Protein AF-0000000085130348 (afdb_homodimer)

Secondary structure (DSSP, 8-state):
-PPEEEEEBSSS-SGGG-EEEEE------TTEEEEEEEEEE--HHHHHHHHTSS---SSB---S-EEEEEEEE-TT--S--TT-EEEE-S-SS--SBSEEEEEGGG-EEPPTTS-HHHHHHHHHHHHHHHHIIIIIS---TT-EEEEETTTSHHHHHHHHHHHHHT-EEEEEESSGGGHHHHHHTT-SEEEE--TTTHHHHHHHHTTT--EEEEEESS-TTTHHHHHHTEEEEEEEEE---TT-PPPPB-HHHHHHTTS-EEE---TGGGS-SHHHHHHHHHHHHHHHHTTSS---EEEEEEGGGHHHHHHHHHTT--SSEEEEE-/-PPEEEEEBSSS-SGGG-EEEEE------TTEEEEEEEEEE--HHHHHHHHTSS---SSB---S-EEEEEEEE-TT--S--TT-EEEE-S-SS--SBSEEEEEGGG-EEPPTTS-HHHHHHHHHHHHHHHHIIIIIS---TT-EEEEETTTSHHHHHHHHHHHHHT-EEEEEESSGGGHHHHHHTT-SEEEE--TTTHHHHHHHHTTT--EEEEEESS-TTTHHHHHHTEEEEEEEEE---TT-PPPPB-HHHHHHTTS-EEE---TGGGS-SHHHHHHHHHHHHHHHHTTSS---EEEEEEGGGHHHHHHHHHTT--SSEEEEE-

Foldseek 3Di:
DPFKKFWWAADADALVRTDIDGDDDDAAAPQKFKWFFFKAFDDVVQLCPSNCVPDDDPRFTAGQKTKGFTCGDYPPQDVDDGGFIWIAQGDDGTRLIRIDIDGNLRIHGDDPVQDGHLRRFDQNLQLVLQCVCPPVDPAAAPAEEEEEPLQEASNLQNQLLSVVRHYQYEYEYQDPVSQVSSVVSHHPHYYHDDLVCLLVVLCVSSVNQFGQEYEAQQAAVNVNSRLSRHGAQHEYEHAHHLVHHHDDDDCVSCVVSRVYHYDHDDSCVQCVDSVSSNVSSVVSSVCCVVVSGDADEQEEAESNCVSVVSVCVNVVNHSHIYMYGD/DPFKKFWWAADADALVRTDIDGDDDDAAAPQKFKWFFFKAFDDVVQLCPSNCVPDDDPRFTAGQWTKGFTCHDYPPQDPDDGGFIWIAQGDDGTRLIRIDIDGNLRIHGADPVQDGHLRRFDQNLQLVLQCVCPPVDPAAAPAEEEEEPLQEASNLQNQLLSVVRHYQYEYEYQDPVSQVSSVVSHHPHYYYDDLVCLLVVLCVSSVNQFGQEYEAQQAAVNVNSRLSRHGAQHEYEHAHHLVHHHDDDDCVSCVVSRVYHYDHDDSCVQCVDSVSSNVSSVVSSVCCVVVSGDADEQEEAESNCVSVVSVCVNVVNHSHIYMYGD

InterPro domains:
  IPR011032 GroES-like superfamily [SSF50129] (13-143)
  IPR013149 Alcohol dehydrogenase-like, C-terminal [PF00107] (153-257)
  IPR013154 Alcohol dehydrogenase-like, N-terminal [PF08240] (29-112)
  IPR020843 Enoylreductase domain [SM00829] (13-324)
  IPR036291 NAD(P)-binding domain superfamily [SSF51735] (115-269)
  IPR047618 Quinone oxidoreductase-like [cd05286] (7-326)

Structure (mmCIF, N/CA/C/O backbone):
data_AF-0000000085130348-model_v1
#
loop_
_entity.id
_entity.type
_entity.pdbx_description
1 polymer 'Alcohol dehydrogenase zinc-binding domain protein'
#
loop_
_atom_site.group_PDB
_atom_site.id
_atom_site.type_symbol
_atom_site.label_atom_id
_atom_site.label_alt_id
_atom_site.label_comp_id
_atom_site.label_asym_id
_atom_site.label_entity_id
_atom_site.label_seq_id
_atom_site.pdbx_PDB_ins_code
_atom_site.Cartn_x
_atom_site.Cartn_y
_atom_site.Cartn_z
_atom_site.occupancy
_atom_site.B_iso_or_equiv
_atom_site.auth_seq_id
_atom_site.auth_comp_id
_atom_site.auth_asym_id
_atom_site.auth_atom_id
_atom_site.pdbx_PDB_model_num
ATOM 1 N N . MET A 1 1 ? -11.086 48.781 20.484 1 45.44 1 MET A N 1
ATOM 2 C CA . MET A 1 1 ? -10.703 47.375 20.344 1 45.44 1 MET A CA 1
ATOM 3 C C . MET A 1 1 ? -10.297 47.062 18.906 1 45.44 1 MET A C 1
ATOM 5 O O . MET A 1 1 ? -10.898 47.594 17.953 1 45.44 1 MET A O 1
ATOM 9 N N . ASN A 1 2 ? -9.07 46.688 18.547 1 62.28 2 ASN A N 1
ATOM 10 C CA . ASN A 1 2 ? -8.633 46.5 17.172 1 62.28 2 ASN A CA 1
ATOM 11 C C . ASN A 1 2 ? -9.602 45.625 16.391 1 62.28 2 ASN A C 1
ATOM 13 O O . ASN A 1 2 ? -10.117 44.625 16.922 1 62.28 2 ASN A O 1
ATOM 17 N N . PRO A 1 3 ? -10.031 46.125 15.297 1 83.44 3 PRO A N 1
ATOM 18 C CA . PRO A 1 3 ? -11.016 45.375 14.516 1 83.44 3 PRO A CA 1
ATOM 19 C C . PRO A 1 3 ? -10.555 43.938 14.195 1 83.44 3 PRO A C 1
ATOM 21 O O . PRO A 1 3 ? -9.359 43.719 14 1 83.44 3 PRO A O 1
ATOM 24 N N . LEU A 1 4 ? -11.453 43.062 14.344 1 91.75 4 LEU A N 1
ATOM 25 C CA . LEU A 1 4 ? -11.18 41.719 13.914 1 91.75 4 LEU A CA 1
ATOM 26 C C . LEU A 1 4 ? -10.961 41.656 12.406 1 91.75 4 LEU A C 1
ATOM 28 O O . LEU A 1 4 ? -11.609 42.375 11.656 1 91.75 4 LEU A O 1
ATOM 32 N N . ILE A 1 5 ? -9.969 40.844 12 1 96.19 5 ILE A N 1
ATOM 33 C CA . ILE A 1 5 ? -9.641 40.781 10.578 1 96.19 5 ILE A CA 1
ATOM 34 C C . ILE A 1 5 ? -9.539 39.312 10.148 1 96.19 5 ILE A C 1
ATOM 36 O O . ILE A 1 5 ? -9.375 38.406 10.984 1 96.19 5 ILE A O 1
ATOM 40 N N . LYS A 1 6 ? -9.695 39.094 8.891 1 97.56 6 LYS A N 1
ATOM 41 C CA . LYS A 1 6 ? -9.477 37.781 8.281 1 97.56 6 LYS A CA 1
ATOM 42 C C . LYS A 1 6 ? -8.883 37.938 6.879 1 97.56 6 LYS A C 1
ATOM 44 O O . LYS A 1 6 ? -9 38.969 6.254 1 97.56 6 LYS A O 1
ATOM 49 N N . VAL A 1 7 ? -8.234 36.938 6.438 1 97.69 7 VAL A N 1
ATOM 50 C CA . VAL A 1 7 ? -7.734 36.844 5.07 1 97.69 7 VAL A CA 1
ATOM 51 C C . VAL A 1 7 ? -8.844 36.375 4.137 1 97.69 7 VAL A C 1
ATOM 53 O O . VAL A 1 7 ? -9.625 35.5 4.5 1 97.69 7 VAL A O 1
ATOM 56 N N . ARG A 1 8 ? -8.922 36.938 3.002 1 96.81 8 ARG A N 1
ATOM 57 C CA . ARG A 1 8 ? -9.844 36.562 1.937 1 96.81 8 ARG A CA 1
ATOM 58 C C . ARG A 1 8 ? -9.133 36.5 0.589 1 96.81 8 ARG A C 1
ATOM 60 O O . ARG A 1 8 ? -8.297 37.375 0.291 1 96.81 8 ARG A O 1
ATOM 67 N N . MET A 1 9 ? -9.445 35.438 -0.1 1 96.81 9 MET A N 1
ATOM 68 C CA . MET A 1 9 ? -8.961 35.312 -1.47 1 96.81 9 MET A CA 1
ATOM 69 C C . MET A 1 9 ? -10.125 35.125 -2.443 1 96.81 9 MET A C 1
ATOM 71 O O . MET A 1 9 ? -11.023 34.312 -2.199 1 96.81 9 MET A O 1
ATOM 75 N N . ASP A 1 10 ? -10.016 35.781 -3.607 1 96.81 10 ASP A N 1
ATOM 76 C CA . ASP A 1 10 ? -11.055 35.656 -4.625 1 96.81 10 ASP A CA 1
ATOM 77 C C . ASP A 1 10 ? -10.617 34.719 -5.738 1 96.81 10 ASP A C 1
ATOM 79 O O . ASP A 1 10 ? -11.445 34.25 -6.523 1 96.81 10 ASP A O 1
ATOM 83 N N . ALA A 1 11 ? -9.375 34.5 -5.82 1 96.75 11 ALA A N 1
ATOM 84 C CA . ALA A 1 11 ? -8.789 33.562 -6.801 1 96.75 11 ALA A CA 1
ATOM 85 C C . ALA A 1 11 ? -7.391 33.125 -6.367 1 96.75 11 ALA A C 1
ATOM 87 O O . ALA A 1 11 ? -6.773 33.75 -5.504 1 96.75 11 ALA A O 1
ATOM 88 N N . ALA A 1 12 ? -7.012 32.031 -6.949 1 96.81 12 ALA A N 1
ATOM 89 C CA . ALA A 1 12 ? -5.637 31.578 -6.715 1 96.81 12 ALA A CA 1
ATOM 90 C C . ALA A 1 12 ? -4.633 32.594 -7.23 1 96.81 12 ALA A C 1
ATOM 92 O O . ALA A 1 12 ? -4.941 33.375 -8.141 1 96.81 12 ALA A O 1
ATOM 93 N N . GLY A 1 13 ? -3.434 32.625 -6.652 1 95.38 13 GLY A N 1
ATOM 94 C CA . GLY A 1 13 ? -2.441 33.594 -7.125 1 95.38 13 GLY A CA 1
ATOM 95 C C . GLY A 1 13 ? -1.221 33.656 -6.227 1 95.38 13 GLY A C 1
ATOM 96 O O . GLY A 1 13 ? -0.917 32.719 -5.496 1 95.38 13 GLY A O 1
ATOM 97 N N . THR A 1 14 ? -0.509 34.75 -6.457 1 94.56 14 THR A N 1
ATOM 98 C CA . THR A 1 14 ? 0.655 35.062 -5.637 1 94.56 14 THR A CA 1
ATOM 99 C C . THR A 1 14 ? 0.231 35.438 -4.219 1 94.56 14 THR A C 1
ATOM 101 O O . THR A 1 14 ? -0.963 35.562 -3.93 1 94.56 14 THR A O 1
ATOM 104 N N . PRO A 1 15 ? 1.178 35.594 -3.312 1 93.88 15 PRO A N 1
ATOM 105 C CA . PRO A 1 15 ? 0.83 35.969 -1.939 1 93.88 15 PRO A CA 1
ATOM 106 C C . PRO A 1 15 ? -0.012 37.219 -1.869 1 93.88 15 PRO A C 1
ATOM 108 O O . PRO A 1 15 ? -0.788 37.406 -0.927 1 93.88 15 PRO A O 1
ATOM 111 N N . ASP A 1 16 ? 0.078 38.031 -2.842 1 91.5 16 ASP A N 1
ATOM 112 C CA . ASP A 1 16 ? -0.666 39.281 -2.869 1 91.5 16 ASP A CA 1
ATOM 113 C C . ASP A 1 16 ? -2.156 39.031 -3.086 1 91.5 16 ASP A C 1
ATOM 115 O O . ASP A 1 16 ? -2.977 39.938 -2.9 1 91.5 16 ASP A O 1
ATOM 119 N N . ALA A 1 17 ? -2.496 37.875 -3.453 1 94.94 17 ALA A N 1
ATOM 120 C CA . ALA A 1 17 ? -3.896 37.5 -3.631 1 94.94 17 ALA A CA 1
ATOM 121 C C . ALA A 1 17 ? -4.621 37.438 -2.289 1 94.94 17 ALA A C 1
ATOM 123 O O . ALA A 1 17 ? -5.855 37.438 -2.242 1 94.94 17 ALA A O 1
ATOM 124 N N . MET A 1 18 ? -3.891 37.375 -1.229 1 96.75 18 MET A N 1
ATOM 125 C CA . MET A 1 18 ? -4.465 37.344 0.113 1 96.75 18 MET A CA 1
ATOM 126 C C . MET A 1 18 ? -4.734 38.75 0.613 1 96.75 18 MET A C 1
ATOM 128 O O . MET A 1 18 ? -3.801 39.531 0.839 1 96.75 18 MET A O 1
ATOM 132 N N . ARG A 1 19 ? -5.98 39.031 0.771 1 96.38 19 ARG A N 1
ATOM 133 C CA . ARG A 1 19 ? -6.375 40.344 1.253 1 96.38 19 ARG A CA 1
ATOM 134 C C . ARG A 1 19 ? -6.961 40.281 2.658 1 96.38 19 ARG A C 1
ATOM 136 O O . ARG A 1 19 ? -7.559 39.25 3.029 1 96.38 19 ARG A O 1
ATOM 143 N N . LEU A 1 20 ? -6.781 41.375 3.389 1 96.5 20 LEU A N 1
ATOM 144 C CA . LEU A 1 20 ? -7.359 41.469 4.723 1 96.5 20 LEU A CA 1
ATOM 145 C C . LEU A 1 20 ? -8.711 42.188 4.688 1 96.5 20 LEU A C 1
ATOM 147 O O . LEU A 1 20 ? -8.867 43.188 3.988 1 96.5 20 LEU A O 1
ATOM 151 N N . GLU A 1 21 ? -9.602 41.625 5.344 1 95.5 21 GLU A N 1
ATOM 152 C CA . GLU A 1 21 ? -10.898 42.281 5.508 1 95.5 21 GLU A CA 1
ATOM 153 C C . GLU A 1 21 ? -11.383 42.188 6.953 1 95.5 21 GLU A C 1
ATOM 155 O O . GLU A 1 21 ? -10.984 41.281 7.695 1 95.5 21 GLU A O 1
ATOM 160 N N . PRO A 1 22 ? -12.219 43.125 7.289 1 95.06 22 PRO A N 1
ATOM 161 C CA . PRO A 1 22 ? -12.758 43.062 8.648 1 95.06 22 PRO A CA 1
ATOM 162 C C . PRO A 1 22 ? -13.719 41.906 8.859 1 95.06 22 PRO A C 1
ATOM 164 O O . PRO A 1 22 ? -14.367 41.469 7.906 1 95.06 22 PRO A O 1
ATOM 167 N N . VAL A 1 23 ? -13.734 41.406 10.062 1 93.25 23 VAL A N 1
ATOM 168 C CA . VAL A 1 23 ? -14.688 40.406 10.484 1 93.25 23 VAL A CA 1
ATOM 169 C C . VAL A 1 23 ? -15.578 40.938 11.594 1 93.25 23 VAL A C 1
ATOM 171 O O . VAL A 1 23 ? -15.094 41.594 12.531 1 93.25 23 VAL A O 1
ATOM 174 N N . GLU A 1 24 ? -16.844 40.75 11.43 1 92.56 24 GLU A N 1
ATOM 175 C CA . GLU A 1 24 ? -17.766 41.094 12.492 1 92.56 24 GLU A CA 1
ATOM 176 C C . GLU A 1 24 ? -18.047 39.938 13.43 1 92.56 24 GLU A C 1
ATOM 178 O O . GLU A 1 24 ? -18.047 38.781 12.992 1 92.56 24 GLU A O 1
ATOM 183 N N . VAL A 1 25 ? -18.25 40.281 14.609 1 94.25 25 VAL A N 1
ATOM 184 C CA . VAL A 1 25 ? -18.609 39.25 15.578 1 94.25 25 VAL A CA 1
ATOM 185 C C . VAL A 1 25 ? -19.906 38.594 15.164 1 94.25 25 VAL A C 1
ATOM 187 O O . VAL A 1 25 ? -20.875 39.25 14.789 1 94.25 25 VAL A O 1
ATOM 190 N N . GLN A 1 26 ? -19.891 37.312 15.242 1 94.44 26 GLN A N 1
ATOM 191 C CA . GLN A 1 26 ? -21.062 36.531 14.875 1 94.44 26 GLN A CA 1
ATOM 192 C C . GLN A 1 26 ? -21.516 35.625 16.016 1 94.44 26 GLN A C 1
ATOM 194 O O . GLN A 1 26 ? -20.672 35.094 16.766 1 94.44 26 GLN A O 1
ATOM 199 N N . ALA A 1 27 ? -22.797 35.531 16.125 1 97 27 ALA A N 1
ATOM 200 C CA . ALA A 1 27 ? -23.328 34.531 17.062 1 97 27 ALA A CA 1
ATOM 201 C C . ALA A 1 27 ? -23.219 33.125 16.484 1 97 27 ALA A C 1
ATOM 203 O O . ALA A 1 27 ? -23.672 32.875 15.367 1 97 27 ALA A O 1
ATOM 204 N N . PRO A 1 28 ? -22.672 32.219 17.281 1 98.38 28 PRO A N 1
ATOM 205 C CA . PRO A 1 28 ? -22.547 30.875 16.75 1 98.38 28 PRO A CA 1
ATOM 206 C C . PRO A 1 28 ? -23.891 30.156 16.641 1 98.38 28 PRO A C 1
ATOM 208 O O . PRO A 1 28 ? -24.75 30.328 17.516 1 98.38 28 PRO A O 1
ATOM 211 N N . GLY A 1 29 ? -24.109 29.453 15.57 1 98.25 29 GLY A N 1
ATOM 212 C CA . GLY A 1 29 ? -25.266 28.594 15.43 1 98.25 29 GLY A CA 1
ATOM 213 C C . GLY A 1 29 ? -25.125 27.266 16.141 1 98.25 29 GLY A C 1
ATOM 214 O O . GLY A 1 29 ? -24.141 27.047 16.875 1 98.25 29 GLY A O 1
ATOM 215 N N . PRO A 1 30 ? -26.188 26.406 15.961 1 98.38 30 PRO A N 1
ATOM 216 C CA . PRO A 1 30 ? -26.125 25.078 16.594 1 98.38 30 PRO A CA 1
ATOM 217 C C . PRO A 1 30 ? -24.844 24.328 16.25 1 98.38 30 PRO A C 1
ATOM 219 O O . PRO A 1 30 ? -24.469 24.219 15.07 1 98.38 30 PRO A O 1
ATOM 222 N N . GLY A 1 31 ? -24.109 23.828 17.312 1 98.25 31 GLY A N 1
ATOM 223 C CA . GLY A 1 31 ? -22.922 23.016 17.125 1 98.25 31 GLY A CA 1
ATOM 224 C C . GLY A 1 31 ? -21.672 23.844 16.844 1 98.25 31 GLY A C 1
ATOM 225 O O . GLY A 1 31 ? -20.594 23.281 16.641 1 98.25 31 GLY A O 1
ATOM 226 N N . GLN A 1 32 ? -21.797 25.141 16.891 1 98.62 32 GLN A N 1
ATOM 227 C CA . GLN A 1 32 ? -20.672 26.016 16.547 1 98.62 32 GLN A CA 1
ATOM 228 C C . GLN A 1 32 ? -20.203 26.812 17.75 1 98.62 32 GLN A C 1
ATOM 230 O O . GLN A 1 32 ? -20.891 26.891 18.766 1 98.62 32 GLN A O 1
ATOM 235 N N . VAL A 1 33 ? -19.016 27.359 17.609 1 98.69 33 VAL A N 1
ATOM 236 C CA . VAL A 1 33 ? -18.516 28.328 18.562 1 98.69 33 VAL A CA 1
ATOM 237 C C . VAL A 1 33 ? -18.016 29.578 17.828 1 98.69 33 VAL A C 1
ATOM 239 O O . VAL A 1 33 ? -17.766 29.531 16.625 1 98.69 33 VAL A O 1
ATOM 242 N N . TRP A 1 34 ? -18.016 30.609 18.531 1 98.62 34 TRP A N 1
ATOM 243 C CA . TRP A 1 34 ? -17.203 31.75 18.141 1 98.62 34 TRP A CA 1
ATOM 244 C C . TRP A 1 34 ? -15.828 31.688 18.781 1 98.62 34 TRP A C 1
ATOM 246 O O . TRP A 1 34 ? -15.703 31.75 20.016 1 98.62 34 TRP A O 1
ATOM 256 N N . LEU A 1 35 ? -14.906 31.453 17.969 1 98.38 35 LEU A N 1
ATOM 257 C CA . LEU A 1 35 ? -13.531 31.25 18.422 1 98.38 35 LEU A CA 1
ATOM 258 C C . LEU A 1 35 ? -12.695 32.5 18.203 1 98.38 35 LEU A C 1
ATOM 260 O O . LEU A 1 35 ? -12.609 33.031 17.094 1 98.38 35 LEU A O 1
ATOM 264 N N . GLU A 1 36 ? -12.156 33.031 19.203 1 98.25 36 GLU A N 1
ATOM 265 C CA . GLU A 1 36 ? -11.156 34.094 19.094 1 98.25 36 GLU A CA 1
ATOM 266 C C . GLU A 1 36 ? -9.742 33.5 19.094 1 98.25 36 GLU A C 1
ATOM 268 O O . GLU A 1 36 ? -9.305 32.906 20.078 1 98.25 36 GLU A O 1
ATOM 273 N N . GLN A 1 37 ? -9.102 33.75 17.969 1 98.38 37 GLN A N 1
ATOM 274 C CA . GLN A 1 37 ? -7.836 33.031 17.75 1 98.38 37 GLN A CA 1
ATOM 275 C C . GLN A 1 37 ? -6.652 33.906 18.188 1 98.38 37 GLN A C 1
ATOM 277 O O . GLN A 1 37 ? -6.668 35.125 18 1 98.38 37 GLN A O 1
ATOM 282 N N . THR A 1 38 ? -5.664 33.25 18.766 1 98.25 38 THR A N 1
ATOM 283 C CA . THR A 1 38 ? -4.469 33.938 19.219 1 98.25 38 THR A CA 1
ATOM 284 C C . THR A 1 38 ? -3.24 33.469 18.453 1 98.25 38 THR A C 1
ATOM 286 O O . THR A 1 38 ? -2.197 34.125 18.469 1 98.25 38 THR A O 1
ATOM 289 N N . ALA A 1 39 ? -3.303 32.375 17.828 1 98.62 39 ALA A N 1
ATOM 290 C CA . ALA A 1 39 ? -2.205 31.812 17.047 1 98.62 39 ALA A CA 1
ATOM 291 C C . ALA A 1 39 ? -2.73 30.969 15.898 1 98.62 39 ALA A C 1
ATOM 293 O O . ALA A 1 39 ? -3.705 30.234 16.062 1 98.62 39 ALA A O 1
ATOM 294 N N . ILE A 1 40 ? -2.164 31.109 14.711 1 98.69 40 ILE A N 1
ATOM 295 C CA . ILE A 1 40 ? -2.557 30.391 13.5 1 98.69 40 ILE A CA 1
ATOM 296 C C . ILE A 1 40 ? -1.333 29.734 12.875 1 98.69 40 ILE A C 1
ATOM 298 O O . ILE A 1 40 ? -0.304 30.391 12.672 1 98.69 40 ILE A O 1
ATOM 302 N N . GLY A 1 41 ? -1.438 28.438 12.617 1 98.06 41 GLY A N 1
ATOM 303 C CA . GLY A 1 41 ? -0.346 27.75 11.945 1 98.06 41 GLY A CA 1
ATOM 304 C C . GLY A 1 41 ? -0.364 27.922 10.438 1 98.06 41 GLY A C 1
ATOM 305 O O . GLY A 1 41 ? -1.426 28.125 9.844 1 98.06 41 GLY A O 1
ATOM 306 N N . VAL A 1 42 ? 0.812 27.891 9.828 1 97.81 42 VAL A N 1
ATOM 307 C CA . VAL A 1 42 ? 0.976 27.953 8.375 1 97.81 42 VAL A CA 1
ATOM 308 C C . VAL A 1 42 ? 1.529 26.625 7.863 1 97.81 42 VAL A C 1
ATOM 310 O O . VAL A 1 42 ? 2.498 26.094 8.414 1 97.81 42 VAL A O 1
ATOM 313 N N . ASN A 1 43 ? 0.939 26.094 6.832 1 95.38 43 ASN A N 1
ATOM 314 C CA . ASN A 1 43 ? 1.35 24.812 6.273 1 95.38 43 ASN A CA 1
ATOM 315 C C . ASN A 1 43 ? 1.661 24.922 4.781 1 95.38 43 ASN A C 1
ATOM 317 O O . ASN A 1 43 ? 1.099 25.781 4.09 1 95.38 43 ASN A O 1
ATOM 321 N N . PRO A 1 44 ? 2.562 24.031 4.305 1 94.5 44 PRO A N 1
ATOM 322 C CA . PRO A 1 44 ? 2.77 23.984 2.857 1 94.5 44 PRO A CA 1
ATOM 323 C C . PRO A 1 44 ? 1.467 23.781 2.082 1 94.5 44 PRO A C 1
ATOM 325 O O . PRO A 1 44 ? 1.331 24.281 0.961 1 94.5 44 PRO A O 1
ATOM 328 N N . LEU A 1 45 ? 0.564 23.094 2.643 1 94.38 45 LEU A N 1
ATOM 329 C CA . LEU A 1 45 ? -0.742 22.906 2.023 1 94.38 45 LEU A CA 1
ATOM 330 C C . LEU A 1 45 ? -1.42 24.25 1.765 1 94.38 45 LEU A C 1
ATOM 332 O O . LEU A 1 45 ? -2.064 24.438 0.731 1 94.38 45 LEU A O 1
ATOM 336 N N . ASP A 1 46 ? -1.288 25.203 2.67 1 96.56 46 ASP A N 1
ATOM 337 C CA . ASP A 1 46 ? -1.859 26.531 2.488 1 96.56 46 ASP A CA 1
ATOM 338 C C . ASP A 1 46 ? -1.297 27.203 1.238 1 96.56 46 ASP A C 1
ATOM 340 O O . ASP A 1 46 ? -2.037 27.828 0.475 1 96.56 46 ASP A O 1
ATOM 344 N N . VAL A 1 47 ? -0.051 27.031 1.094 1 95.44 47 VAL A N 1
ATOM 345 C CA . VAL A 1 47 ? 0.633 27.625 -0.052 1 95.44 47 VAL A CA 1
ATOM 346 C C . VAL A 1 47 ? 0.141 26.969 -1.342 1 95.44 47 VAL A C 1
ATOM 348 O O . VAL A 1 47 ? -0.13 27.656 -2.328 1 95.44 47 VAL A O 1
ATOM 351 N N . SER A 1 48 ? 0.05 25.656 -1.287 1 94.44 48 SER A N 1
ATOM 352 C CA . SER A 1 48 ? -0.432 24.922 -2.459 1 94.44 48 SER A CA 1
ATOM 353 C C . SER A 1 48 ? -1.854 25.344 -2.818 1 94.44 48 SER A C 1
ATOM 355 O O . SER A 1 48 ? -2.199 25.438 -3.998 1 94.44 48 SER A O 1
ATOM 357 N N . GLN A 1 49 ? -2.656 25.547 -1.86 1 95.44 49 GLN A N 1
ATOM 358 C CA . GLN A 1 49 ? -4.031 26 -2.074 1 95.44 49 GLN A CA 1
ATOM 359 C C . GLN A 1 49 ? -4.066 27.422 -2.621 1 95.44 49 GLN A C 1
ATOM 361 O O . GLN A 1 49 ? -4.809 27.703 -3.562 1 95.44 49 GLN A O 1
ATOM 366 N N . ARG A 1 50 ? -3.271 28.25 -2.092 1 96.94 50 ARG A N 1
ATOM 367 C CA . ARG A 1 50 ? -3.193 29.641 -2.561 1 96.94 50 ARG A CA 1
ATOM 368 C C . ARG A 1 50 ? -2.791 29.688 -4.031 1 96.94 50 ARG A C 1
ATOM 370 O O . ARG A 1 50 ? -3.371 30.453 -4.812 1 96.94 50 ARG A O 1
ATOM 377 N N . LYS A 1 51 ? -1.888 28.812 -4.332 1 95.56 51 LYS A N 1
ATOM 378 C CA . LYS A 1 51 ? -1.333 28.797 -5.684 1 95.56 51 LYS A CA 1
ATOM 379 C C . LYS A 1 51 ? -2.287 28.125 -6.664 1 95.56 51 LYS A C 1
ATOM 381 O O . LYS A 1 51 ? -2.127 28.25 -7.879 1 95.56 51 LYS A O 1
ATOM 386 N N . GLY A 1 52 ? -3.219 27.359 -6.188 1 94.31 52 GLY A N 1
ATOM 387 C CA . GLY A 1 52 ? -4.148 26.641 -7.039 1 94.31 52 GLY A CA 1
ATOM 388 C C . GLY A 1 52 ? -3.689 25.234 -7.371 1 94.31 52 GLY A C 1
ATOM 389 O O . GLY A 1 52 ? -4.359 24.516 -8.109 1 94.31 52 GLY A O 1
ATOM 390 N N . ALA A 1 53 ? -2.574 24.828 -6.801 1 91.56 53 ALA A N 1
ATOM 391 C CA . ALA A 1 53 ? -2.098 23.469 -7 1 91.56 53 ALA A CA 1
ATOM 392 C C . ALA A 1 53 ? -3.016 22.453 -6.316 1 91.56 53 ALA A C 1
ATOM 394 O O . ALA A 1 53 ? -3.166 21.328 -6.781 1 91.56 53 ALA A O 1
ATOM 395 N N . VAL A 1 54 ? -3.5 22.797 -5.227 1 92.06 54 VAL A N 1
ATOM 396 C CA . VAL A 1 54 ? -4.609 22.094 -4.586 1 92.06 54 VAL A CA 1
ATOM 397 C C . VAL A 1 54 ? -5.883 22.922 -4.703 1 92.06 54 VAL A C 1
ATOM 399 O O . VAL A 1 54 ? -5.973 24.016 -4.145 1 92.06 54 VAL A O 1
ATOM 402 N N . ALA A 1 55 ? -6.828 22.484 -5.379 1 91.19 55 ALA A N 1
ATOM 403 C CA . ALA A 1 55 ? -8.016 23.25 -5.719 1 91.19 55 ALA A CA 1
ATOM 404 C C . ALA A 1 55 ? -8.875 23.516 -4.484 1 91.19 55 ALA A C 1
ATOM 406 O O . ALA A 1 55 ? -9.125 22.609 -3.693 1 91.19 55 ALA A O 1
ATOM 407 N N . ILE A 1 56 ? -9.234 24.703 -4.297 1 95.38 56 ILE A N 1
ATOM 408 C CA . ILE A 1 56 ? -10.234 25.078 -3.305 1 95.38 56 ILE A CA 1
ATOM 409 C C . ILE A 1 56 ? -11.273 26 -3.951 1 95.38 56 ILE A C 1
ATOM 411 O O . ILE A 1 56 ? -11.047 26.547 -5.031 1 95.38 56 ILE A O 1
ATOM 415 N N . ALA A 1 57 ? -12.453 26.141 -3.305 1 94.88 57 ALA A N 1
ATOM 416 C CA . ALA A 1 57 ? -13.5 27.031 -3.803 1 94.88 57 ALA A CA 1
ATOM 417 C C . ALA A 1 57 ? -13.25 28.469 -3.375 1 94.88 57 ALA A C 1
ATOM 419 O O . ALA A 1 57 ? -12.875 28.734 -2.229 1 94.88 57 ALA A O 1
ATOM 420 N N . PHE A 1 58 ? -13.406 29.344 -4.312 1 95.62 58 PHE A N 1
ATOM 421 C CA . PHE A 1 58 ? -13.273 30.766 -4.031 1 95.62 58 PHE A CA 1
ATOM 422 C C . PHE A 1 58 ? -14.641 31.453 -4.039 1 95.62 58 PHE A C 1
ATOM 424 O O . PHE A 1 58 ? -15.555 31.016 -4.738 1 95.62 58 PHE A O 1
ATOM 431 N N . PRO A 1 59 ? -14.836 32.625 -3.33 1 95.81 59 PRO A N 1
ATOM 432 C CA . PRO A 1 59 ? -13.859 33.219 -2.408 1 95.81 59 PRO A CA 1
ATOM 433 C C . PRO A 1 59 ? -13.617 32.344 -1.17 1 95.81 59 PRO A C 1
ATOM 435 O O . PRO A 1 59 ? -14.508 31.594 -0.76 1 95.81 59 PRO A O 1
ATOM 438 N N . SER A 1 60 ? -12.453 32.375 -0.663 1 95 60 SER A N 1
ATOM 439 C CA . SER A 1 60 ? -12.109 31.547 0.471 1 95 60 SER A CA 1
ATOM 440 C C . SER A 1 60 ? -11.117 32.25 1.402 1 95 60 SER A C 1
ATOM 442 O O . SER A 1 60 ? -10.352 33.094 0.968 1 95 60 SER A O 1
ATOM 444 N N . GLY A 1 61 ? -11.234 31.922 2.688 1 95.12 61 GLY A N 1
ATOM 445 C CA . GLY A 1 61 ? -10.086 32.094 3.562 1 95.12 61 GLY A CA 1
ATOM 446 C C . GLY A 1 61 ? -9.094 30.938 3.482 1 95.12 61 GLY A C 1
ATOM 447 O O . GLY A 1 61 ? -9.32 29.969 2.752 1 95.12 61 GLY A O 1
ATOM 448 N N . LEU A 1 62 ? -7.957 31.031 4.125 1 96.5 62 LEU A N 1
ATOM 449 C CA . LEU A 1 62 ? -6.953 29.969 4.129 1 96.5 62 LEU A CA 1
ATOM 450 C C . LEU A 1 62 ? -6.668 29.5 5.551 1 96.5 62 LEU A C 1
ATOM 452 O O . LEU A 1 62 ? -7.09 30.125 6.52 1 96.5 62 LEU A O 1
ATOM 456 N N . GLY A 1 63 ? -6.047 28.391 5.512 1 97.56 63 GLY A N 1
ATOM 457 C CA . GLY A 1 63 ? -5.547 27.875 6.777 1 97.56 63 GLY A CA 1
ATOM 458 C C . GLY A 1 63 ? -6.438 26.812 7.395 1 97.56 63 GLY A C 1
ATOM 459 O O . GLY A 1 63 ? -7.664 26.906 7.305 1 97.56 63 GLY A O 1
ATOM 460 N N . LEU A 1 64 ? -5.801 25.875 8.141 1 97.56 64 LEU A N 1
ATOM 461 C CA . LEU A 1 64 ? -6.508 24.719 8.68 1 97.56 64 LEU A CA 1
ATOM 462 C C . LEU A 1 64 ? -6.109 24.469 10.133 1 97.56 64 LEU A C 1
ATOM 464 O O . LEU A 1 64 ? -6.516 23.469 10.727 1 97.56 64 LEU A O 1
ATOM 468 N N . GLU A 1 65 ? -5.312 25.328 10.664 1 97.5 65 GLU A N 1
ATOM 469 C CA . GLU A 1 65 ? -4.746 25.109 11.992 1 97.5 65 GLU A CA 1
ATOM 470 C C . GLU A 1 65 ? -4.695 26.406 12.789 1 97.5 65 GLU A C 1
ATOM 472 O O . GLU A 1 65 ? -4.328 27.469 12.258 1 97.5 65 GLU A O 1
ATOM 477 N N . GLY A 1 66 ? -5.066 26.281 14.086 1 98.25 66 GLY A N 1
ATOM 478 C CA . GLY A 1 66 ? -5.055 27.453 14.953 1 98.25 66 GLY A CA 1
ATOM 479 C C . GLY A 1 66 ? -5.328 27.125 16.406 1 98.25 66 GLY A C 1
ATOM 480 O O . GLY A 1 66 ? -5.551 25.953 16.75 1 98.25 66 GLY A O 1
ATOM 481 N N . ALA A 1 67 ? -5.211 28.109 17.266 1 98.69 67 ALA A N 1
ATOM 482 C CA . ALA A 1 67 ? -5.496 28.031 18.688 1 98.69 67 ALA A CA 1
ATOM 483 C C . ALA A 1 67 ? -6.062 29.359 19.203 1 98.69 67 ALA A C 1
ATOM 485 O O . ALA A 1 67 ? -5.828 30.406 18.609 1 98.69 67 ALA A O 1
ATOM 486 N N . GLY A 1 68 ? -6.762 29.266 20.234 1 98.38 68 GLY A N 1
ATOM 487 C CA . GLY A 1 68 ? -7.359 30.438 20.844 1 98.38 68 GLY A CA 1
ATOM 488 C C . GLY A 1 68 ? -8.297 30.109 22 1 98.38 68 GLY A C 1
ATOM 489 O O . GLY A 1 68 ? -8.031 29.188 22.766 1 98.38 68 GLY A O 1
ATOM 490 N N . ARG A 1 69 ? -9.32 31 22.062 1 98.44 69 ARG A N 1
ATOM 491 C CA . ARG A 1 69 ? -10.273 30.875 23.156 1 98.44 69 ARG A CA 1
ATOM 492 C C . ARG A 1 69 ? -11.711 30.891 22.641 1 98.44 69 ARG A C 1
ATOM 494 O O . ARG A 1 69 ? -12.039 31.656 21.734 1 98.44 69 ARG A O 1
ATOM 501 N N . VAL A 1 70 ? -12.523 30.062 23.297 1 98.75 70 VAL A N 1
ATOM 502 C CA . VAL A 1 70 ? -13.945 30.062 22.969 1 98.75 70 VAL A CA 1
ATOM 503 C C . VAL A 1 70 ? -14.609 31.312 23.547 1 98.75 70 VAL A C 1
ATOM 505 O O . VAL A 1 70 ? -14.609 31.531 24.75 1 98.75 70 VAL A O 1
ATOM 508 N N . ALA A 1 71 ? -15.164 32.094 22.688 1 98.38 71 ALA A N 1
ATOM 509 C CA . ALA A 1 71 ? -15.781 33.344 23.125 1 98.38 71 ALA A CA 1
ATOM 510 C C . ALA A 1 71 ? -17.281 33.188 23.312 1 98.38 71 ALA A C 1
ATOM 512 O O . ALA A 1 71 ? -17.906 33.906 24.109 1 98.38 71 ALA A O 1
ATOM 513 N N . ALA A 1 72 ? -17.875 32.312 22.531 1 98.62 72 ALA A N 1
ATOM 514 C CA . ALA A 1 72 ? -19.297 32 22.609 1 98.62 72 ALA A CA 1
ATOM 515 C C . ALA A 1 72 ? -19.578 30.594 22.109 1 98.62 72 ALA A C 1
ATOM 517 O O . ALA A 1 72 ? -18.828 30.062 21.281 1 98.62 72 ALA A O 1
ATOM 518 N N . VAL A 1 73 ? -20.656 29.984 22.656 1 98.62 73 VAL A N 1
ATOM 519 C CA . VAL A 1 73 ? -21.047 28.641 22.234 1 98.62 73 VAL A CA 1
ATOM 520 C C . VAL A 1 73 ? -22.484 28.641 21.734 1 98.62 73 VAL A C 1
ATOM 522 O O . VAL A 1 73 ? -23.328 29.359 22.25 1 98.62 73 VAL A O 1
ATOM 525 N N . GLY A 1 74 ? -22.672 27.922 20.641 1 98.44 74 GLY A N 1
ATOM 526 C CA . GLY A 1 74 ? -24.031 27.766 20.109 1 98.44 74 GLY A CA 1
ATOM 527 C C . GLY A 1 74 ? -24.812 26.656 20.797 1 98.44 74 GLY A C 1
ATOM 528 O O . GLY A 1 74 ? -24.312 26.016 21.703 1 98.44 74 GLY A O 1
ATOM 529 N N . GLU A 1 75 ? -26.047 26.516 20.312 1 98 75 GLU A N 1
ATOM 530 C CA . GLU A 1 75 ? -26.969 25.516 20.875 1 98 75 GLU A CA 1
ATOM 531 C C . GLU A 1 75 ? -26.375 24.109 20.75 1 98 75 GLU A C 1
ATOM 533 O O . GLU A 1 75 ? -25.828 23.75 19.719 1 98 75 GLU A O 1
ATOM 538 N N . GLY A 1 76 ? -26.438 23.359 21.844 1 97.75 76 GLY A N 1
ATOM 539 C CA . GLY A 1 76 ? -26.094 21.938 21.812 1 97.75 76 GLY A CA 1
ATOM 540 C C . GLY A 1 76 ? -24.609 21.688 22.062 1 97.75 76 GLY A C 1
ATOM 541 O O . GLY A 1 76 ? -24.188 20.531 22.141 1 97.75 76 GLY A O 1
ATOM 542 N N . VAL A 1 77 ? -23.828 22.75 22.125 1 98.25 77 VAL A N 1
ATOM 543 C CA . VAL A 1 77 ? -22.391 22.594 22.344 1 98.25 77 VAL A CA 1
ATOM 544 C C . VAL A 1 77 ? -22.125 22.297 23.828 1 98.25 77 VAL A C 1
ATOM 546 O O . VAL A 1 77 ? -22.484 23.094 24.688 1 98.25 77 VAL A O 1
ATOM 549 N N . THR A 1 78 ? -21.547 21.078 24.094 1 97.31 78 THR A N 1
ATOM 550 C CA . THR A 1 78 ? -21.297 20.703 25.484 1 97.31 78 THR A CA 1
ATOM 551 C C . THR A 1 78 ? -19.828 20.312 25.688 1 97.31 78 THR A C 1
ATOM 553 O O . THR A 1 78 ? -19.359 20.203 26.812 1 97.31 78 THR A O 1
ATOM 556 N N . ASN A 1 79 ? -19.125 20.078 24.609 1 96.56 79 ASN A N 1
ATOM 557 C CA . ASN A 1 79 ? -17.781 19.547 24.703 1 96.56 79 ASN A CA 1
ATOM 558 C C . ASN A 1 79 ? -16.766 20.641 25.062 1 96.56 79 ASN A C 1
ATOM 560 O O . ASN A 1 79 ? -15.641 20.344 25.469 1 96.56 79 ASN A O 1
ATOM 564 N N . VAL A 1 80 ? -17.141 21.984 24.891 1 98.12 80 VAL A N 1
ATOM 565 C CA . VAL A 1 80 ? -16.297 23.109 25.281 1 98.12 80 VAL A CA 1
ATOM 566 C C . VAL A 1 80 ? -17.156 24.188 25.938 1 98.12 80 VAL A C 1
ATOM 568 O O . VAL A 1 80 ? -18.375 24.203 25.781 1 98.12 80 VAL A O 1
ATOM 571 N N . ALA A 1 81 ? -16.406 25.125 26.641 1 98.12 81 ALA A N 1
ATOM 572 C CA . ALA A 1 81 ? -17.094 26.234 27.312 1 98.12 81 ALA A CA 1
ATOM 573 C C . ALA A 1 81 ? -16.438 27.562 27 1 98.12 81 ALA A C 1
ATOM 575 O O . ALA A 1 81 ? -15.281 27.609 26.562 1 98.12 81 ALA A O 1
ATOM 576 N N . VAL A 1 82 ? -17.203 28.562 27.266 1 98.5 82 VAL A N 1
ATOM 577 C CA . VAL A 1 82 ? -16.688 29.922 27.078 1 98.5 82 VAL A CA 1
ATOM 578 C C . VAL A 1 82 ? -15.453 30.125 27.969 1 98.5 82 VAL A C 1
ATOM 580 O O . VAL A 1 82 ? -15.461 29.766 29.141 1 98.5 82 VAL A O 1
ATOM 583 N N . GLY A 1 83 ? -14.453 30.625 27.344 1 98.19 83 GLY A N 1
ATOM 584 C CA . GLY A 1 83 ? -13.242 30.938 28.078 1 98.19 83 GLY A CA 1
ATOM 585 C C . GLY A 1 83 ? -12.18 29.859 27.953 1 98.19 83 GLY A C 1
ATOM 586 O O . GLY A 1 83 ? -11.008 30.094 28.25 1 98.19 83 GLY A O 1
ATOM 587 N N . GLU A 1 84 ? -12.531 28.703 27.484 1 98.31 84 GLU A N 1
ATOM 588 C CA . GLU A 1 84 ? -11.602 27.578 27.391 1 98.31 84 GLU A CA 1
ATOM 589 C C . GLU A 1 84 ? -10.625 27.766 26.234 1 98.31 84 GLU A C 1
ATOM 591 O O . GLU A 1 84 ? -11.008 28.234 25.156 1 98.31 84 GLU A O 1
ATOM 596 N N . ARG A 1 85 ? -9.367 27.375 26.484 1 98.69 85 ARG A N 1
ATOM 597 C CA . ARG A 1 85 ? -8.359 27.359 25.422 1 98.69 85 ARG A CA 1
ATOM 598 C C . ARG A 1 85 ? -8.477 26.109 24.562 1 98.69 85 ARG A C 1
ATOM 600 O O . ARG A 1 85 ? -8.555 24.984 25.094 1 98.69 85 ARG A O 1
ATOM 607 N N . VAL A 1 86 ? -8.531 26.328 23.281 1 98.81 86 VAL A N 1
ATOM 608 C CA . VAL A 1 86 ? -8.727 25.219 22.344 1 98.81 86 VAL A CA 1
ATOM 609 C C . VAL A 1 86 ? -7.836 25.422 21.125 1 98.81 86 VAL A C 1
ATOM 611 O O . VAL A 1 86 ? -7.348 26.516 20.875 1 98.81 86 VAL A O 1
ATOM 614 N N . GLY A 1 87 ? -7.492 24.359 20.469 1 98.69 87 GLY A N 1
ATOM 615 C CA . GLY A 1 87 ? -6.848 24.344 19.172 1 98.69 87 GLY A CA 1
ATOM 616 C C . GLY A 1 87 ? -7.562 23.469 18.156 1 98.69 87 GLY A C 1
ATOM 617 O O . GLY A 1 87 ? -8.57 22.844 18.484 1 98.69 87 GLY A O 1
ATOM 618 N N . TYR A 1 88 ? -7.129 23.484 16.938 1 98.25 88 TYR A N 1
ATOM 619 C CA . TYR A 1 88 ? -7.688 22.625 15.906 1 98.25 88 TYR A CA 1
ATOM 620 C C . TYR A 1 88 ? -6.688 22.406 14.773 1 98.25 88 TYR A C 1
ATOM 622 O O . TYR A 1 88 ? -5.734 23.172 14.633 1 98.25 88 TYR A O 1
ATOM 630 N N . ALA A 1 89 ? -6.82 21.281 14.047 1 97 89 ALA A N 1
ATOM 631 C CA . ALA A 1 89 ? -5.973 20.906 12.914 1 97 89 ALA A CA 1
ATOM 632 C C . ALA A 1 89 ? -6.805 20.344 11.766 1 97 89 ALA A C 1
ATOM 634 O O . ALA A 1 89 ? -6.43 19.359 11.141 1 97 89 ALA A O 1
ATOM 635 N N . THR A 1 90 ? -7.988 20.812 11.484 1 93 90 THR A N 1
ATOM 636 C CA . THR A 1 90 ? -8.859 20.375 10.398 1 93 90 THR A CA 1
ATOM 637 C C . THR A 1 90 ? -9.703 21.547 9.883 1 93 90 THR A C 1
ATOM 639 O O . THR A 1 90 ? -9.648 22.641 10.43 1 93 90 THR A O 1
ATOM 642 N N . GLY A 1 91 ? -10.398 21.281 8.703 1 89.88 91 GLY A N 1
ATOM 643 C CA . GLY A 1 91 ? -11.297 22.297 8.172 1 8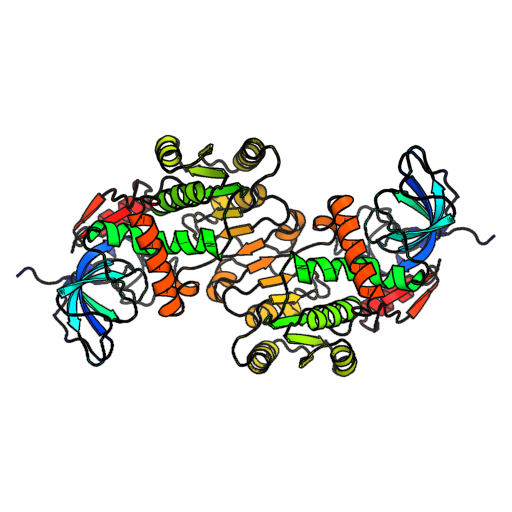9.88 91 GLY A CA 1
ATOM 644 C C . GLY A 1 91 ? -12.453 22.609 9.102 1 89.88 91 GLY A C 1
ATOM 645 O O . GLY A 1 91 ? -12.516 22.094 10.219 1 89.88 91 GLY A O 1
ATOM 646 N N . PRO A 1 92 ? -13.227 23.484 8.703 1 94.44 92 PRO A N 1
ATOM 647 C CA . PRO A 1 92 ? -13.242 24.109 7.379 1 94.44 92 PRO A CA 1
ATOM 648 C C . PRO A 1 92 ? -12.156 25.172 7.215 1 94.44 92 PRO A C 1
ATOM 650 O O . PRO A 1 92 ? -11.602 25.656 8.203 1 94.44 92 PRO A O 1
ATOM 653 N N . LEU A 1 93 ? -11.852 25.594 5.996 1 96.88 93 LEU A N 1
ATOM 654 C CA . LEU A 1 93 ? -10.883 26.641 5.691 1 96.88 93 LEU A CA 1
ATOM 655 C C . LEU A 1 93 ? -11.281 27.953 6.363 1 96.88 93 LEU A C 1
ATOM 657 O O . LEU A 1 93 ? -12.469 28.234 6.527 1 96.88 93 LEU A O 1
ATOM 661 N N . GLY A 1 94 ? -10.266 28.734 6.723 1 97.19 94 GLY A N 1
ATOM 662 C CA . GLY A 1 94 ? -10.555 30.047 7.27 1 97.19 94 GLY A CA 1
ATOM 663 C C . GLY A 1 94 ? -9.773 30.344 8.539 1 97.19 94 GLY A C 1
ATOM 664 O O . GLY A 1 94 ? -10.125 31.266 9.281 1 97.19 94 GLY A O 1
ATOM 665 N N . ALA A 1 95 ? -8.766 29.609 8.797 1 98.19 95 ALA A N 1
ATOM 666 C CA . ALA A 1 95 ? -7.973 29.797 10.008 1 98.19 95 ALA A CA 1
ATOM 667 C C . ALA A 1 95 ? -7.305 31.172 10.008 1 98.19 95 ALA A C 1
ATOM 669 O O . ALA A 1 95 ? -7.035 31.734 11.07 1 98.19 95 ALA A O 1
ATOM 670 N N . TYR A 1 96 ? -6.996 31.672 8.844 1 98.38 96 TYR A N 1
ATOM 671 C CA . TYR A 1 96 ? -6.34 32.969 8.734 1 98.38 96 TYR A CA 1
ATOM 672 C C . TYR A 1 96 ? -7.289 34.094 9.117 1 98.38 96 TYR A C 1
ATOM 674 O O . TYR A 1 96 ? -7.641 34.938 8.281 1 98.38 96 TYR A O 1
ATOM 682 N N . ALA A 1 97 ? -7.645 34.188 10.43 1 98.12 97 ALA A N 1
ATOM 683 C CA . ALA A 1 97 ? -8.602 35.156 10.961 1 98.12 97 ALA A CA 1
ATOM 684 C C . ALA A 1 97 ? -8.352 35.406 12.445 1 98.12 97 ALA A C 1
ATOM 686 O O . ALA A 1 97 ? -7.844 34.531 13.156 1 98.12 97 ALA A O 1
ATOM 687 N N . SER A 1 98 ? -8.766 36.625 12.875 1 97.75 98 SER A N 1
ATOM 688 C CA . SER A 1 98 ? -8.742 36.938 14.305 1 97.75 98 SER A CA 1
ATOM 689 C C . SER A 1 98 ? -9.773 36.125 15.062 1 97.75 98 SER A C 1
ATOM 691 O O . SER A 1 98 ? -9.594 35.812 16.25 1 97.75 98 SER A O 1
ATOM 693 N N . ALA A 1 99 ? -10.812 35.875 14.367 1 97.88 99 ALA A N 1
ATOM 694 C CA . ALA A 1 99 ? -11.914 35.125 14.938 1 97.88 99 ALA A CA 1
ATOM 695 C C . ALA A 1 99 ? -12.734 34.438 13.844 1 97.88 99 ALA A C 1
ATOM 697 O O . ALA A 1 99 ? -12.695 34.844 12.688 1 97.88 99 ALA A O 1
ATOM 698 N N . ARG A 1 100 ? -13.445 33.406 14.242 1 97.69 100 ARG A N 1
ATOM 699 C CA . ARG A 1 100 ? -14.234 32.688 13.242 1 97.69 100 ARG A CA 1
ATOM 700 C C . ARG A 1 100 ? -15.258 31.781 13.906 1 97.69 100 ARG A C 1
ATOM 702 O O . ARG A 1 100 ? -15.094 31.406 15.07 1 97.69 100 ARG A O 1
ATOM 709 N N . LEU A 1 101 ? -16.328 31.5 13.141 1 98.06 101 LEU A N 1
ATOM 710 C CA . LEU A 1 101 ? -17.203 30.391 13.5 1 98.06 101 LEU A CA 1
ATOM 711 C C . LEU A 1 101 ? -16.516 29.047 13.211 1 98.06 101 LEU A C 1
ATOM 713 O O . LEU A 1 101 ? -15.867 28.891 12.18 1 98.06 101 LEU A O 1
ATOM 717 N N . TYR A 1 102 ? -16.594 28.141 14.133 1 98.06 102 TYR A N 1
ATOM 718 C CA . TYR A 1 102 ? -15.93 26.844 13.961 1 98.06 102 TYR A CA 1
ATOM 719 C C . TYR A 1 102 ? -16.734 25.734 14.617 1 98.06 102 TYR A C 1
ATOM 721 O O . TYR A 1 102 ? -17.375 25.938 15.648 1 98.06 102 TYR A O 1
ATOM 729 N N . PRO A 1 103 ? -16.812 24.547 13.984 1 97.94 103 PRO A N 1
ATOM 730 C CA . PRO A 1 103 ? -17.531 23.422 14.602 1 97.94 103 PRO A CA 1
ATOM 731 C C . PRO A 1 103 ? -16.922 23 15.938 1 97.94 103 PRO A C 1
ATOM 733 O O . PRO A 1 103 ? -15.734 22.656 15.992 1 97.94 103 PRO A O 1
ATOM 736 N N . ALA A 1 104 ? -17.719 22.922 16.938 1 98.12 104 ALA A N 1
ATOM 737 C CA . ALA A 1 104 ? -17.266 22.609 18.297 1 98.12 104 ALA A CA 1
ATOM 738 C C . ALA A 1 104 ? -16.656 21.219 18.359 1 98.12 104 ALA A C 1
ATOM 740 O O . ALA A 1 104 ? -15.672 21 19.094 1 98.12 104 ALA A O 1
ATOM 741 N N . GLU A 1 105 ? -17.172 20.312 17.562 1 96.38 105 GLU A N 1
ATOM 742 C CA . GLU A 1 105 ? -16.781 18.906 17.641 1 96.38 105 GLU A CA 1
ATOM 743 C C . GLU A 1 105 ? -15.352 18.703 17.141 1 96.38 105 GLU A C 1
ATOM 745 O O . GLU A 1 105 ? -14.742 17.656 17.391 1 96.38 105 GLU A O 1
ATOM 750 N N . ARG A 1 106 ? -14.773 19.688 16.484 1 97.19 106 ARG A N 1
ATOM 751 C CA . ARG A 1 106 ? -13.438 19.578 15.914 1 97.19 106 ARG A CA 1
ATOM 752 C C . ARG A 1 106 ? -12.422 20.375 16.734 1 97.19 106 ARG A C 1
ATOM 754 O O . ARG A 1 106 ? -11.297 20.609 16.281 1 97.19 106 ARG A O 1
ATOM 761 N N . LEU A 1 107 ? -12.82 20.828 17.859 1 98.38 107 LEU A N 1
ATOM 762 C CA . LEU A 1 107 ? -11.906 21.531 18.75 1 98.38 107 LEU A CA 1
ATOM 763 C C . LEU A 1 107 ? -11.195 20.562 19.688 1 98.38 107 LEU A C 1
ATOM 765 O O . LEU A 1 107 ? -11.781 19.562 20.109 1 98.38 107 LEU A O 1
ATOM 769 N N . VAL A 1 108 ? -10 20.844 19.984 1 98.5 108 VAL A N 1
ATOM 770 C CA . VAL A 1 108 ? -9.18 20.109 20.938 1 98.5 108 VAL A CA 1
ATOM 771 C C . VAL A 1 108 ? -8.891 21 22.156 1 98.5 108 VAL A C 1
ATOM 773 O O . VAL A 1 108 ? -8.336 22.094 22.016 1 98.5 108 VAL A O 1
ATOM 776 N N . LYS A 1 109 ? -9.273 20.562 23.281 1 98.31 109 LYS A N 1
ATOM 777 C CA . LYS A 1 109 ? -8.938 21.312 24.484 1 98.31 109 LYS A CA 1
ATOM 778 C C . LYS A 1 109 ? -7.438 21.281 24.75 1 98.31 109 LYS A C 1
ATOM 780 O O . LYS A 1 109 ? -6.801 20.234 24.656 1 98.31 109 LYS A O 1
ATOM 785 N N . LEU A 1 110 ? -6.93 22.391 25.094 1 98.5 110 LEU A N 1
ATOM 786 C CA . LEU A 1 110 ? -5.484 22.484 25.281 1 98.5 110 LEU A CA 1
ATOM 787 C C . LEU A 1 110 ? -5.121 22.422 26.75 1 98.5 110 LEU A C 1
ATOM 789 O O . LEU A 1 110 ? -5.785 23.047 27.594 1 98.5 110 LEU A O 1
ATOM 793 N N . PRO A 1 111 ? -4.109 21.688 27.094 1 97.62 111 PRO A N 1
ATOM 794 C CA . PRO A 1 111 ? -3.609 21.75 28.469 1 97.62 111 PRO A CA 1
ATOM 795 C C . PRO A 1 111 ? -3.033 23.125 28.828 1 97.62 111 PRO A C 1
ATOM 797 O O . PRO A 1 111 ? -2.52 23.828 27.953 1 97.62 111 PRO A O 1
ATOM 800 N N . ASP A 1 112 ? -3.02 23.406 30.047 1 96.31 112 ASP A N 1
ATOM 801 C CA . ASP A 1 112 ? -2.561 24.703 30.531 1 96.31 112 ASP A CA 1
ATOM 802 C C . ASP A 1 112 ? -1.093 24.938 30.188 1 96.31 112 ASP A C 1
ATOM 804 O O . ASP A 1 112 ? -0.685 26.062 29.906 1 96.31 112 ASP A O 1
ATOM 808 N N . ALA A 1 113 ? -0.383 23.906 30.141 1 96.25 113 ALA A N 1
ATOM 809 C CA . ALA A 1 113 ? 1.066 24.016 29.984 1 96.25 113 ALA A CA 1
ATOM 810 C C . ALA A 1 113 ? 1.443 24.266 28.531 1 96.25 113 ALA A C 1
ATOM 812 O O . ALA A 1 113 ? 2.586 24.625 28.234 1 96.25 113 ALA A O 1
ATOM 813 N N . LEU A 1 114 ? 0.581 24.125 27.609 1 97.81 114 LEU A N 1
ATOM 814 C CA . LEU A 1 114 ? 0.872 24.281 26.188 1 97.81 114 LEU A CA 1
ATOM 815 C C . LEU A 1 114 ? 0.409 25.641 25.688 1 97.81 114 LEU A C 1
ATOM 817 O O . LEU A 1 114 ? -0.79 25.859 25.5 1 97.81 114 LEU A O 1
ATOM 821 N N . PRO A 1 115 ? 1.361 26.516 25.438 1 97.94 115 PRO A N 1
ATOM 822 C CA . PRO A 1 115 ? 0.967 27.828 24.906 1 97.94 115 PRO A CA 1
ATOM 823 C C . PRO A 1 115 ? 0.274 27.75 23.562 1 97.94 115 PRO A C 1
ATOM 825 O O . PRO A 1 115 ? 0.484 26.781 22.812 1 97.94 115 PRO A O 1
ATOM 828 N N . ASP A 1 116 ? -0.506 28.766 23.234 1 98.25 116 ASP A N 1
ATOM 829 C CA . ASP A 1 116 ? -1.323 28.766 22.016 1 98.25 116 ASP A CA 1
ATOM 830 C C . ASP A 1 116 ? -0.452 28.672 20.766 1 98.25 116 ASP A C 1
ATOM 832 O O . ASP A 1 116 ? -0.803 27.969 19.812 1 98.25 116 ASP A O 1
ATOM 836 N N . ASP A 1 117 ? 0.633 29.391 20.766 1 97.94 117 ASP A N 1
ATOM 837 C CA . ASP A 1 117 ? 1.49 29.344 19.578 1 97.94 117 ASP A CA 1
ATOM 838 C C . ASP A 1 117 ? 2.109 27.969 19.391 1 97.94 117 ASP A C 1
ATOM 840 O O . ASP A 1 117 ? 2.225 27.484 18.266 1 97.94 117 ASP A O 1
ATOM 844 N N . ALA A 1 118 ? 2.467 27.312 20.5 1 98.06 118 ALA A N 1
ATOM 845 C CA . ALA A 1 118 ? 2.965 25.938 20.422 1 98.06 118 ALA A CA 1
ATOM 846 C C . ALA A 1 118 ? 1.883 24.984 19.922 1 98.06 118 ALA A C 1
ATOM 848 O O . ALA A 1 118 ? 2.158 24.094 19.125 1 98.06 118 ALA A O 1
ATOM 849 N N . ALA A 1 119 ? 0.678 25.188 20.406 1 98.38 119 ALA A N 1
ATOM 850 C CA . ALA A 1 119 ? -0.444 24.359 19.969 1 98.38 119 ALA A CA 1
ATOM 851 C C . ALA A 1 119 ? -0.684 24.516 18.469 1 98.38 119 ALA A C 1
ATOM 853 O O . ALA A 1 119 ? -0.831 23.516 17.75 1 98.38 119 ALA A O 1
ATOM 854 N N . ALA A 1 120 ? -0.66 25.75 17.984 1 98.19 120 ALA A N 1
ATOM 855 C CA . ALA A 1 120 ? -0.874 26.031 16.562 1 98.19 120 ALA A CA 1
ATOM 856 C C . ALA A 1 120 ? 0.283 25.5 15.719 1 98.19 120 ALA A C 1
ATOM 858 O O . ALA A 1 120 ? 0.145 25.344 14.5 1 98.19 120 ALA A O 1
ATOM 859 N N . ALA A 1 121 ? 1.412 25.281 16.375 1 97.69 121 ALA A N 1
ATOM 860 C CA . ALA A 1 121 ? 2.6 24.812 15.68 1 97.69 121 ALA A CA 1
ATOM 861 C C . ALA A 1 121 ? 2.598 23.281 15.578 1 97.69 121 ALA A C 1
ATOM 863 O O . ALA A 1 121 ? 3.293 22.703 14.742 1 97.69 121 ALA A O 1
ATOM 864 N N . VAL A 1 122 ? 1.737 22.594 16.391 1 98 122 VAL A N 1
ATOM 865 C CA . VAL A 1 122 ? 2.053 21.172 16.5 1 98 122 VAL A CA 1
ATOM 866 C C . VAL A 1 122 ? 0.825 20.328 16.156 1 98 122 VAL A C 1
ATOM 868 O O . VAL A 1 122 ? 0.952 19.203 15.68 1 98 122 VAL A O 1
ATOM 871 N N . LEU A 1 123 ? -0.371 20.844 16.297 1 98.12 123 LEU A N 1
ATOM 872 C CA . LEU A 1 123 ? -1.535 19.969 16.234 1 98.12 123 LEU A CA 1
ATOM 873 C C . LEU A 1 123 ? -1.688 19.375 14.836 1 98.12 123 LEU A C 1
ATOM 875 O O . LEU A 1 123 ? -1.749 18.141 14.68 1 98.12 123 LEU A O 1
ATOM 879 N N . PHE A 1 124 ? -1.679 20.219 13.812 1 98 124 PHE A N 1
ATOM 880 C CA . PHE A 1 124 ? -1.812 19.734 12.445 1 98 124 PHE A CA 1
ATOM 881 C C . PHE A 1 124 ? -0.643 18.828 12.07 1 98 124 PHE A C 1
ATOM 883 O O . PHE A 1 124 ? -0.841 17.688 11.672 1 98 124 PHE A O 1
ATOM 890 N N . LYS A 1 125 ? 0.565 19.281 12.289 1 97.81 125 LYS A N 1
ATOM 891 C CA . LYS A 1 125 ? 1.782 18.547 11.953 1 97.81 125 LYS A CA 1
ATOM 892 C C . LYS A 1 125 ? 1.929 17.297 12.82 1 97.81 125 LYS A C 1
ATOM 894 O O . LYS A 1 125 ? 2.387 16.25 12.344 1 97.81 125 LYS A O 1
ATOM 899 N N . GLY A 1 126 ? 1.559 17.469 14.031 1 98.56 126 GLY A N 1
ATOM 900 C CA . GLY A 1 126 ? 1.633 16.344 14.938 1 98.56 126 GLY A CA 1
ATOM 901 C C . GLY A 1 126 ? 0.685 15.219 14.57 1 98.56 126 GLY A C 1
ATOM 902 O O . GLY A 1 126 ? 1.063 14.039 14.602 1 98.56 126 GLY A O 1
ATOM 903 N N . ILE A 1 127 ? -0.554 15.57 14.25 1 98.75 127 ILE A N 1
ATOM 904 C CA . ILE A 1 127 ? -1.516 14.547 13.852 1 98.75 127 ILE A CA 1
ATOM 905 C C . ILE A 1 127 ? -1.073 13.906 12.539 1 98.75 127 ILE A C 1
ATOM 907 O O . ILE A 1 127 ? -1.208 12.695 12.359 1 98.75 127 ILE A O 1
ATOM 911 N N . THR A 1 128 ? -0.489 14.703 11.656 1 98.5 128 THR A N 1
ATOM 912 C CA . THR A 1 128 ? 0.079 14.172 10.422 1 98.5 128 THR A CA 1
ATOM 913 C C . THR A 1 128 ? 1.189 13.172 10.727 1 98.5 128 THR A C 1
ATOM 915 O O . THR A 1 128 ? 1.184 12.047 10.219 1 98.5 128 THR A O 1
ATOM 918 N N . ALA A 1 129 ? 2.109 13.57 11.578 1 98.75 129 ALA A N 1
ATOM 919 C CA . ALA A 1 129 ? 3.184 12.664 11.977 1 98.75 129 ALA A CA 1
ATOM 920 C C . ALA A 1 129 ? 2.621 11.391 12.609 1 98.75 129 ALA A C 1
ATOM 922 O O . ALA A 1 129 ? 3.092 10.289 12.32 1 98.75 129 ALA A O 1
ATOM 923 N N . GLN A 1 130 ? 1.625 11.602 13.445 1 98.81 130 GLN A N 1
ATOM 924 C CA . GLN A 1 130 ? 1.033 10.508 14.203 1 98.81 130 GLN A CA 1
ATOM 925 C C . GLN A 1 130 ? 0.472 9.438 13.266 1 98.81 130 GLN A C 1
ATOM 927 O O . GLN A 1 130 ? 0.814 8.258 13.391 1 98.81 130 GLN A O 1
ATOM 932 N N . TYR A 1 131 ? -0.381 9.82 12.32 1 98.69 131 TYR A N 1
ATOM 933 C CA . TYR A 1 131 ? -0.998 8.773 11.508 1 98.69 131 TYR A CA 1
ATOM 934 C C . TYR A 1 131 ? 0.005 8.188 10.523 1 98.69 131 TYR A C 1
ATOM 936 O O . TYR A 1 131 ? -0.076 7.012 10.172 1 98.69 131 TYR A O 1
ATOM 944 N N . LEU A 1 132 ? 1 8.961 10.062 1 98.88 132 LEU A N 1
ATOM 945 C CA . LEU A 1 132 ? 2.016 8.445 9.148 1 98.88 132 LEU A CA 1
ATOM 946 C C . LEU A 1 132 ? 2.848 7.359 9.82 1 98.88 132 LEU A C 1
ATOM 948 O O . LEU A 1 132 ? 3.09 6.305 9.234 1 98.88 132 LEU A O 1
ATOM 952 N N . LEU A 1 133 ? 3.23 7.594 11.094 1 98.88 133 LEU A N 1
ATOM 953 C CA . LEU A 1 133 ? 4.18 6.727 11.789 1 98.88 133 LEU A CA 1
ATOM 954 C C . LEU A 1 133 ? 3.463 5.555 12.445 1 98.88 133 LEU A C 1
ATOM 956 O O . LEU A 1 133 ? 4.074 4.52 12.719 1 98.88 133 LEU A O 1
ATOM 960 N N . LYS A 1 134 ? 2.148 5.699 12.672 1 98.5 134 LYS A N 1
ATOM 961 C CA . LYS A 1 134 ? 1.514 4.684 13.508 1 98.5 134 LYS A CA 1
ATOM 962 C C . LYS A 1 134 ? 0.466 3.902 12.719 1 98.5 134 LYS A C 1
ATOM 964 O O . LYS A 1 134 ? 0.218 2.729 12.992 1 98.5 134 LYS A O 1
ATOM 969 N N . THR A 1 135 ? -0.18 4.539 11.781 1 97.75 135 THR A N 1
ATOM 970 C CA . THR A 1 135 ? -1.288 3.883 11.102 1 97.75 135 THR A CA 1
ATOM 971 C C . THR A 1 135 ? -0.935 3.6 9.641 1 97.75 135 THR A C 1
ATOM 973 O O . THR A 1 135 ? -1.166 2.496 9.148 1 97.75 135 THR A O 1
ATOM 976 N N . THR A 1 136 ? -0.384 4.574 8.906 1 98.5 136 THR A N 1
ATOM 977 C CA . THR A 1 136 ? 0.024 4.336 7.523 1 98.5 136 THR A CA 1
ATOM 978 C C . THR A 1 136 ? 1.069 3.229 7.449 1 98.5 136 THR A C 1
ATOM 980 O O . THR A 1 136 ? 0.958 2.316 6.629 1 98.5 136 THR A O 1
ATOM 983 N N . HIS A 1 137 ? 2.023 3.34 8.258 1 98.5 137 HIS A N 1
ATOM 984 C CA . HIS A 1 137 ? 3.01 2.297 8.516 1 98.5 137 HIS A CA 1
ATOM 985 C C . HIS A 1 137 ? 3.367 2.229 9.992 1 98.5 137 HIS A C 1
ATOM 987 O O . HIS A 1 137 ? 3.838 3.213 10.57 1 98.5 137 HIS A O 1
ATOM 993 N N . ALA A 1 138 ? 3.139 1.075 10.641 1 98.25 138 ALA A N 1
ATOM 994 C CA . ALA A 1 138 ? 3.414 0.935 12.062 1 98.25 138 AL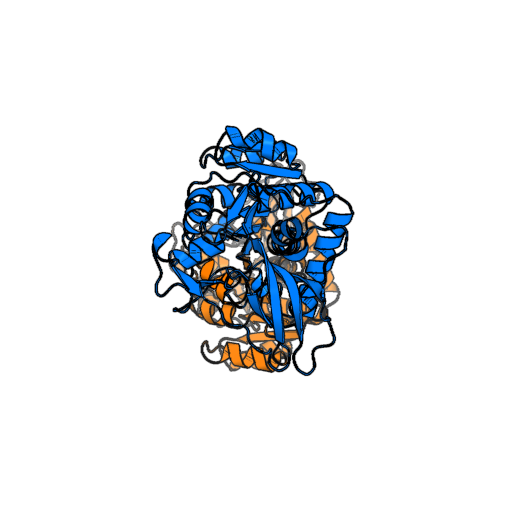A A CA 1
ATOM 995 C C . ALA A 1 138 ? 4.914 0.882 12.328 1 98.25 138 ALA A C 1
ATOM 997 O O . ALA A 1 138 ? 5.52 -0.192 12.305 1 98.25 138 ALA A O 1
ATOM 998 N N . VAL A 1 139 ? 5.496 2.012 12.625 1 98.69 139 VAL A N 1
ATOM 999 C CA . VAL A 1 139 ? 6.926 2.158 12.867 1 98.69 139 VAL A CA 1
ATOM 1000 C C . VAL A 1 139 ? 7.266 1.657 14.266 1 98.69 139 VAL A C 1
ATOM 1002 O O . VAL A 1 139 ? 6.527 1.91 15.219 1 98.69 139 VAL A O 1
ATOM 1005 N N . GLY A 1 140 ? 8.336 1.001 14.438 1 98.44 140 GLY A N 1
ATOM 1006 C CA . GLY A 1 140 ? 8.82 0.47 15.703 1 98.44 140 GLY A CA 1
ATOM 1007 C C . GLY A 1 140 ? 10.25 -0.035 15.633 1 98.44 140 GLY A C 1
ATOM 1008 O O . GLY A 1 140 ? 10.969 0.257 14.672 1 98.44 140 GLY A O 1
ATOM 1009 N N . PRO A 1 141 ? 10.609 -0.763 16.719 1 98.12 141 PRO A N 1
ATOM 1010 C CA . PRO A 1 141 ? 11.961 -1.33 16.688 1 98.12 141 PRO A CA 1
ATOM 1011 C C . PRO A 1 141 ? 12.219 -2.16 15.438 1 98.12 141 PRO A C 1
ATOM 1013 O O . PRO A 1 141 ? 11.391 -2.988 15.055 1 98.12 141 PRO A O 1
ATOM 1016 N N . GLY A 1 142 ? 13.328 -1.853 14.805 1 96.5 142 GLY A N 1
ATOM 1017 C CA . GLY A 1 142 ? 13.688 -2.596 13.609 1 96.5 142 GLY A CA 1
ATOM 1018 C C . GLY A 1 142 ? 13.266 -1.905 12.328 1 96.5 142 GLY A C 1
ATOM 1019 O O . GLY A 1 142 ? 13.758 -2.24 11.242 1 96.5 142 GLY A O 1
ATOM 1020 N N . SER A 1 143 ? 12.344 -1.004 12.398 1 98.56 143 SER A N 1
ATOM 1021 C CA . SER A 1 143 ? 11.945 -0.251 11.211 1 98.56 143 SER A CA 1
ATOM 1022 C C . SER A 1 143 ? 13.094 0.607 10.688 1 98.56 143 SER A C 1
ATOM 1024 O O . SER A 1 143 ? 13.789 1.268 11.469 1 98.56 143 SER A O 1
ATOM 1026 N N . ARG A 1 144 ? 13.391 0.525 9.406 1 98.88 144 ARG A N 1
ATOM 1027 C CA . ARG A 1 144 ? 14.289 1.432 8.703 1 98.88 144 ARG A CA 1
ATOM 1028 C C . ARG A 1 144 ? 13.508 2.432 7.859 1 98.88 144 ARG A C 1
ATOM 1030 O O . ARG A 1 144 ? 12.898 2.059 6.855 1 98.88 144 ARG A O 1
ATOM 1037 N N . ILE A 1 145 ? 13.5 3.754 8.234 1 98.88 145 ILE A N 1
ATOM 1038 C CA . ILE A 1 145 ? 12.602 4.668 7.543 1 98.88 145 ILE A CA 1
ATOM 1039 C C . ILE A 1 145 ? 13.391 5.855 6.992 1 98.88 145 ILE A C 1
ATOM 1041 O O . ILE A 1 145 ? 14.383 6.277 7.586 1 98.88 145 ILE A O 1
ATOM 1045 N N . VAL A 1 146 ? 13.016 6.328 5.852 1 99 146 VAL A N 1
ATOM 1046 C CA . VAL A 1 146 ? 13.539 7.535 5.227 1 99 146 VAL A CA 1
ATOM 1047 C C . VAL A 1 146 ? 12.508 8.656 5.332 1 99 146 VAL A C 1
ATOM 1049 O O . VAL A 1 146 ? 11.344 8.484 4.965 1 99 146 VAL A O 1
ATOM 1052 N N . ILE A 1 147 ? 12.898 9.797 5.855 1 98.94 147 ILE A N 1
ATOM 1053 C CA . ILE A 1 147 ? 12.031 10.961 5.988 1 98.94 147 ILE A CA 1
ATOM 1054 C C . ILE A 1 147 ? 12.625 12.133 5.211 1 98.94 147 ILE A C 1
ATOM 1056 O O . ILE A 1 147 ? 13.672 12.672 5.586 1 98.94 147 ILE A O 1
ATOM 1060 N N . TYR A 1 148 ? 11.969 12.508 4.152 1 98.75 148 TYR A N 1
ATOM 1061 C CA . TYR A 1 148 ? 12.344 13.727 3.453 1 98.75 148 TYR A CA 1
ATOM 1062 C C . TYR A 1 148 ? 11.922 14.961 4.242 1 98.75 148 TYR A C 1
ATOM 1064 O O . TYR A 1 148 ? 10.961 14.914 5.008 1 98.75 148 TYR A O 1
ATOM 1072 N N . GLY A 1 149 ? 12.664 16.109 3.984 1 97.31 149 GLY A N 1
ATOM 1073 C CA . GLY A 1 149 ? 12.336 17.312 4.719 1 97.31 149 GLY A CA 1
ATOM 1074 C C . GLY A 1 149 ? 12.547 17.188 6.215 1 97.31 149 GLY A C 1
ATOM 1075 O O . GLY A 1 149 ? 11.781 17.734 7.008 1 97.31 149 GLY A O 1
ATOM 1076 N N . ALA A 1 150 ? 13.555 16.453 6.605 1 98.12 150 ALA A N 1
ATOM 1077 C CA . ALA A 1 150 ? 13.75 16.031 7.988 1 98.12 150 ALA A CA 1
ATOM 1078 C C . ALA A 1 150 ? 14.016 17.219 8.898 1 98.12 150 ALA A C 1
ATOM 1080 O O . ALA A 1 150 ? 13.797 17.141 10.109 1 98.12 150 ALA A O 1
ATOM 1081 N N . ALA A 1 151 ? 14.477 18.312 8.312 1 96.81 151 ALA A N 1
ATOM 1082 C CA . ALA A 1 151 ? 14.852 19.469 9.125 1 96.81 151 ALA A CA 1
ATOM 1083 C C . ALA A 1 151 ? 13.703 20.469 9.219 1 96.81 151 ALA A C 1
ATOM 1085 O O . ALA A 1 151 ? 13.797 21.469 9.938 1 96.81 151 ALA A O 1
ATOM 1086 N N . GLY A 1 152 ? 12.617 20.219 8.516 1 95.5 152 GLY A N 1
ATOM 1087 C CA . GLY A 1 152 ? 11.469 21.125 8.531 1 95.5 152 GLY A CA 1
ATOM 1088 C C . GLY A 1 152 ? 10.555 20.891 9.727 1 95.5 152 GLY A C 1
ATOM 1089 O O . GLY A 1 152 ? 10.836 20.047 10.578 1 95.5 152 GLY A O 1
ATOM 1090 N N . ALA A 1 153 ? 9.492 21.656 9.781 1 96.25 153 ALA A N 1
ATOM 1091 C CA . ALA A 1 153 ? 8.586 21.656 10.922 1 96.25 153 ALA A CA 1
ATOM 1092 C C . ALA A 1 153 ? 7.988 20.266 11.148 1 96.25 153 ALA A C 1
ATOM 1094 O O . ALA A 1 153 ? 8.047 19.734 12.25 1 96.25 153 ALA A O 1
ATOM 1095 N N . LEU A 1 154 ? 7.438 19.703 10.148 1 97.31 154 LEU A N 1
ATOM 1096 C CA . LEU A 1 154 ? 6.867 18.375 10.266 1 97.31 154 LEU A CA 1
ATOM 1097 C C . LEU A 1 154 ? 7.961 17.312 10.398 1 97.31 154 LEU A C 1
ATOM 1099 O O . LEU A 1 154 ? 7.852 16.391 11.211 1 97.31 154 LEU A O 1
ATOM 1103 N N . GLY A 1 155 ? 9.008 17.453 9.609 1 97.94 155 GLY A N 1
ATOM 1104 C CA . GLY A 1 155 ? 10.117 16.516 9.625 1 97.94 155 GLY A CA 1
ATOM 1105 C C . GLY A 1 155 ? 10.734 16.344 11 1 97.94 155 GLY A C 1
ATOM 1106 O O . GLY A 1 155 ? 11.008 15.219 11.422 1 97.94 155 GLY A O 1
ATOM 1107 N N . GLN A 1 156 ? 10.906 17.422 11.656 1 98.12 156 GLN A N 1
ATOM 1108 C CA . GLN A 1 156 ? 11.508 17.359 12.984 1 98.12 156 GLN A CA 1
ATOM 1109 C C . GLN A 1 156 ? 10.633 16.578 13.961 1 98.12 156 GLN A C 1
ATOM 1111 O O . GLN A 1 156 ? 11.141 15.812 14.781 1 98.12 156 GLN A O 1
ATOM 1116 N N . LEU A 1 157 ? 9.32 16.781 13.883 1 98.5 157 LEU A N 1
ATOM 1117 C CA . LEU A 1 157 ? 8.398 16.016 14.711 1 98.5 157 LEU A CA 1
ATOM 1118 C C . LEU A 1 157 ? 8.445 14.531 14.367 1 98.5 157 LEU A C 1
ATOM 1120 O O . LEU A 1 157 ? 8.492 13.68 15.258 1 98.5 157 LEU A O 1
ATOM 1124 N N . MET A 1 158 ? 8.469 14.219 13.086 1 98.81 158 MET A N 1
ATOM 1125 C CA . MET A 1 158 ? 8.484 12.836 12.633 1 98.81 158 MET A CA 1
ATOM 1126 C C . MET A 1 158 ? 9.766 12.133 13.07 1 98.81 158 MET A C 1
ATOM 1128 O O . MET A 1 158 ? 9.727 11 13.555 1 98.81 158 MET A O 1
ATOM 1132 N N . CYS A 1 159 ? 10.898 12.797 12.875 1 98.81 159 CYS A N 1
ATOM 1133 C CA . CYS A 1 159 ? 12.188 12.203 13.227 1 98.81 159 CYS A CA 1
ATOM 1134 C C . CYS A 1 159 ? 12.25 11.883 14.719 1 98.81 159 CYS A C 1
ATOM 1136 O O . CYS A 1 159 ? 12.594 10.766 15.102 1 98.81 159 CYS A O 1
ATOM 1138 N N . ALA A 1 160 ? 11.883 12.844 15.531 1 98.81 160 ALA A N 1
ATOM 1139 C CA . ALA A 1 160 ? 11.922 12.648 16.984 1 98.81 160 ALA A CA 1
ATOM 1140 C C . ALA A 1 160 ? 11.008 11.508 17.406 1 98.81 160 ALA A C 1
ATOM 1142 O O . ALA A 1 160 ? 11.398 10.648 18.203 1 98.81 160 ALA A O 1
ATOM 1143 N N . TRP A 1 161 ? 9.781 11.555 16.891 1 98.88 161 TRP A N 1
ATOM 1144 C CA . TRP A 1 161 ? 8.797 10.547 17.266 1 98.88 161 TRP A CA 1
ATOM 1145 C C . TRP A 1 161 ? 9.211 9.164 16.781 1 98.88 161 TRP A C 1
ATOM 1147 O O . TRP A 1 161 ? 9.117 8.18 17.516 1 98.88 161 TRP A O 1
ATOM 1157 N N . ALA A 1 162 ? 9.719 9.055 15.555 1 98.88 162 ALA A N 1
ATOM 1158 C CA . ALA A 1 162 ? 10.18 7.785 15 1 98.88 162 ALA A CA 1
ATOM 1159 C C . ALA A 1 162 ? 11.336 7.215 15.82 1 98.88 162 ALA A C 1
ATOM 1161 O O . ALA A 1 162 ? 11.375 6.012 16.094 1 98.88 162 ALA A O 1
ATOM 1162 N N . ARG A 1 163 ? 12.258 8.109 16.172 1 98.62 163 ARG A N 1
ATOM 1163 C CA . ARG A 1 163 ? 13.359 7.684 17.016 1 98.62 163 ARG A CA 1
ATOM 1164 C C . ARG A 1 163 ? 12.844 7.113 18.344 1 98.62 163 ARG A C 1
ATOM 1166 O O . ARG A 1 163 ? 13.305 6.062 18.797 1 98.62 163 ARG A O 1
ATOM 1173 N N . HIS A 1 164 ? 11.938 7.789 18.891 1 98.69 164 HIS A N 1
ATOM 1174 C CA . HIS A 1 164 ? 11.352 7.336 20.156 1 98.69 164 HIS A CA 1
ATOM 1175 C C . HIS A 1 164 ? 10.703 5.969 19.984 1 98.69 164 HIS A C 1
ATOM 1177 O O . HIS A 1 164 ? 10.75 5.145 20.906 1 98.69 164 HIS A O 1
ATOM 1183 N N . LEU A 1 165 ? 10.117 5.684 18.844 1 98.69 165 LEU A N 1
ATOM 1184 C CA . LEU A 1 165 ? 9.438 4.422 18.578 1 98.69 165 LEU A CA 1
ATOM 1185 C C . LEU A 1 165 ? 10.445 3.307 18.312 1 98.69 165 LEU A C 1
ATOM 1187 O O . LEU A 1 165 ? 10.07 2.135 18.234 1 98.69 165 LEU A O 1
ATOM 1191 N N . GLY A 1 166 ? 11.719 3.682 18.125 1 98.62 166 GLY A N 1
ATOM 1192 C CA . GLY A 1 166 ? 12.773 2.686 18.047 1 98.62 166 GLY A CA 1
ATOM 1193 C C . GLY A 1 166 ? 13.266 2.443 16.625 1 98.62 166 GLY A C 1
ATOM 1194 O O . GLY A 1 166 ? 13.992 1.48 16.375 1 98.62 166 GLY A O 1
ATOM 1195 N N . ALA A 1 167 ? 12.938 3.279 15.734 1 98.75 167 ALA A N 1
ATOM 1196 C CA . ALA A 1 167 ? 13.305 3.086 14.328 1 98.75 167 ALA A CA 1
ATOM 1197 C C . ALA A 1 167 ? 14.727 3.574 14.062 1 98.75 167 ALA A C 1
ATOM 1199 O O . ALA A 1 167 ? 15.266 4.379 14.828 1 98.75 167 ALA A O 1
ATOM 1200 N N . LEU A 1 168 ? 15.344 3.027 13.016 1 98.81 168 LEU A N 1
ATOM 1201 C CA . LEU A 1 168 ? 16.469 3.686 12.352 1 98.81 168 LEU A CA 1
ATOM 1202 C C . LEU A 1 168 ? 15.977 4.805 11.438 1 98.81 168 LEU A C 1
ATOM 1204 O O . LEU A 1 168 ? 15.305 4.543 10.438 1 98.81 168 LEU A O 1
ATOM 1208 N N . VAL A 1 169 ? 16.297 5.984 11.797 1 98.94 169 VAL A N 1
ATOM 1209 C CA . VAL A 1 169 ? 15.734 7.145 11.109 1 98.94 169 VAL A CA 1
ATOM 1210 C C . VAL A 1 169 ? 16.797 7.75 10.18 1 98.94 169 VAL A C 1
ATOM 1212 O O . VAL A 1 169 ? 17.812 8.258 10.648 1 98.94 169 VAL A O 1
ATOM 1215 N N . ILE A 1 170 ? 16.547 7.699 8.906 1 98.94 170 ILE A N 1
ATOM 1216 C CA . ILE A 1 170 ? 17.391 8.336 7.895 1 98.94 170 ILE A CA 1
ATOM 1217 C C . ILE A 1 170 ? 16.703 9.602 7.387 1 98.94 170 ILE A C 1
ATOM 1219 O O . ILE A 1 170 ? 15.664 9.531 6.719 1 98.94 170 ILE A O 1
ATOM 1223 N N . GLY A 1 171 ? 17.281 10.766 7.688 1 98.94 171 GLY A N 1
ATOM 1224 C CA . GLY A 1 171 ? 16.75 12.039 7.238 1 98.94 171 GLY A CA 1
ATOM 1225 C C . GLY A 1 171 ? 17.359 12.516 5.934 1 98.94 171 GLY A C 1
ATOM 1226 O O . GLY A 1 171 ? 18.562 12.328 5.695 1 98.94 171 GLY A O 1
ATOM 1227 N N . VAL A 1 172 ? 16.547 13.086 5.121 1 98.94 172 VAL A N 1
ATOM 1228 C CA . VAL A 1 172 ? 17 13.703 3.877 1 98.94 172 VAL A CA 1
ATOM 1229 C C . VAL A 1 172 ? 16.688 15.195 3.898 1 98.94 172 VAL A C 1
ATOM 1231 O O . VAL A 1 172 ? 15.562 15.594 4.219 1 98.94 172 VAL A O 1
ATOM 1234 N N . VAL A 1 173 ? 17.656 16.047 3.623 1 98.19 173 VAL A N 1
ATOM 1235 C CA . VAL A 1 173 ? 17.5 17.5 3.59 1 98.19 173 VAL A CA 1
ATOM 1236 C C . VAL A 1 173 ? 17.906 18.031 2.221 1 98.19 173 VAL A C 1
ATOM 1238 O O . VAL A 1 173 ? 18.531 17.312 1.432 1 98.19 173 VAL A O 1
ATOM 1241 N N . SER A 1 174 ? 17.484 19.234 1.936 1 96.12 174 SER A N 1
ATOM 1242 C CA . SER A 1 174 ? 17.75 19.797 0.614 1 96.12 174 SER A CA 1
ATOM 1243 C C . SER A 1 174 ? 19.078 20.547 0.583 1 96.12 174 SER A C 1
ATOM 1245 O O . SER A 1 174 ? 19.625 20.812 -0.491 1 96.12 174 SER A O 1
ATOM 1247 N N . LYS A 1 175 ? 19.578 20.984 1.715 1 95.94 175 LYS A N 1
ATOM 1248 C CA . LYS A 1 175 ? 20.828 21.734 1.754 1 95.94 175 LYS A CA 1
ATOM 1249 C C . LYS A 1 175 ? 21.688 21.344 2.951 1 95.94 175 LYS A C 1
ATOM 1251 O O . LYS A 1 175 ? 21.156 20.922 3.984 1 95.94 175 LYS A O 1
ATOM 1256 N N . ALA A 1 176 ? 22.938 21.531 2.842 1 97.31 176 ALA A N 1
ATOM 1257 C CA . ALA A 1 176 ? 23.922 21.156 3.857 1 97.31 176 ALA A CA 1
ATOM 1258 C C . ALA A 1 176 ? 23.656 21.875 5.176 1 97.31 176 ALA A C 1
ATOM 1260 O O . ALA A 1 176 ? 23.859 21.312 6.25 1 97.31 176 ALA A O 1
ATOM 1261 N N . ALA A 1 177 ? 23.203 23.062 5.105 1 96.12 177 ALA A N 1
ATOM 1262 C CA . ALA A 1 177 ? 22.984 23.906 6.281 1 96.12 177 ALA A CA 1
ATOM 1263 C C . ALA A 1 177 ? 21.922 23.312 7.199 1 96.12 177 ALA A C 1
ATOM 1265 O O . ALA A 1 177 ? 21.812 23.703 8.359 1 96.12 177 ALA A O 1
ATOM 1266 N N . SER A 1 178 ? 21.156 22.359 6.684 1 96.75 178 SER A N 1
ATOM 1267 C CA . SER A 1 178 ? 20.047 21.797 7.449 1 96.75 178 SER A CA 1
ATOM 1268 C C . SER A 1 178 ? 20.438 20.469 8.094 1 96.75 178 SER A C 1
ATOM 1270 O O . SER A 1 178 ? 19.656 19.891 8.859 1 96.75 178 SER A O 1
ATOM 1272 N N . VAL A 1 179 ? 21.641 19.969 7.828 1 98.19 179 VAL A N 1
ATOM 1273 C CA . VAL A 1 179 ? 22.047 18.641 8.258 1 98.19 179 VAL A CA 1
ATOM 1274 C C . VAL A 1 179 ? 22.047 18.562 9.781 1 98.19 179 VAL A C 1
ATOM 1276 O O . VAL A 1 179 ? 21.484 17.641 10.367 1 98.19 179 VAL A O 1
ATOM 1279 N N . GLU A 1 180 ? 22.609 19.547 10.398 1 97.75 180 GLU A N 1
ATOM 1280 C CA . GLU A 1 180 ? 22.734 19.516 11.852 1 97.75 180 GLU A CA 1
ATOM 1281 C C . GLU A 1 180 ? 21.359 19.594 12.523 1 97.75 180 GLU A C 1
ATOM 1283 O O . GLU A 1 180 ? 21.125 18.969 13.555 1 97.75 180 GLU A O 1
ATOM 1288 N N . ARG A 1 181 ? 20.469 20.359 11.953 1 96.69 181 ARG A N 1
ATOM 1289 C CA . ARG A 1 181 ? 19.125 20.469 12.484 1 96.69 181 ARG A CA 1
ATOM 1290 C C . ARG A 1 181 ? 18.391 19.125 12.391 1 96.69 181 ARG A C 1
ATOM 1292 O O . ARG A 1 181 ? 17.672 18.734 13.32 1 96.69 181 ARG A O 1
ATOM 1299 N N . ALA A 1 182 ? 18.594 18.453 11.312 1 98 182 ALA A N 1
ATOM 1300 C CA . ALA A 1 182 ? 17.969 17.141 11.148 1 98 182 ALA A CA 1
ATOM 1301 C C . ALA A 1 182 ? 18.562 16.141 12.133 1 98 182 ALA A C 1
ATOM 1303 O O . ALA A 1 182 ? 17.844 15.32 12.703 1 98 182 ALA A O 1
ATOM 1304 N N . ARG A 1 183 ? 19.859 16.172 12.344 1 98.25 183 ARG A N 1
ATOM 1305 C CA . ARG A 1 183 ? 20.5 15.297 13.328 1 98.25 183 ARG A CA 1
ATOM 1306 C C . ARG A 1 183 ? 19.953 15.555 14.727 1 98.25 183 ARG A C 1
ATOM 1308 O O . ARG A 1 183 ? 19.656 14.609 15.469 1 98.25 183 ARG A O 1
ATOM 1315 N N . ALA A 1 184 ? 19.812 16.828 15.008 1 97.31 184 ALA A N 1
ATOM 1316 C CA . ALA A 1 184 ? 19.297 17.219 16.312 1 97.31 184 ALA A CA 1
ATOM 1317 C C . ALA A 1 184 ? 17.859 16.75 16.516 1 97.31 184 ALA A C 1
ATOM 1319 O O . ALA A 1 184 ? 17.406 16.547 17.641 1 97.31 184 ALA A O 1
ATOM 1320 N N . ALA A 1 185 ? 17.156 16.578 15.406 1 97.25 185 ALA A N 1
ATOM 1321 C CA . ALA A 1 185 ? 15.766 16.156 15.453 1 97.25 185 ALA A CA 1
ATOM 1322 C C . ALA A 1 185 ? 15.648 14.664 15.75 1 97.25 185 ALA A C 1
ATOM 1324 O O . ALA A 1 185 ? 14.555 14.172 16.047 1 97.25 185 ALA A O 1
ATOM 1325 N N . GLY A 1 186 ? 16.75 13.906 15.641 1 97.5 186 GLY A N 1
ATOM 1326 C CA . GLY A 1 186 ? 16.688 12.508 16.031 1 97.5 186 GLY A CA 1
ATOM 1327 C C . GLY A 1 186 ? 17.094 11.555 14.914 1 97.5 186 GLY A C 1
ATOM 1328 O O . GLY A 1 186 ? 16.984 10.336 15.055 1 97.5 186 GLY A O 1
ATOM 1329 N N . CYS A 1 187 ? 17.625 12.055 13.828 1 98.62 187 CYS A N 1
ATOM 1330 C CA . CYS A 1 187 ? 18.047 11.195 12.727 1 98.62 187 CYS A CA 1
ATOM 1331 C C . CYS A 1 187 ? 19.328 10.445 13.078 1 98.62 187 CYS A C 1
ATOM 1333 O O . CYS A 1 187 ? 20.25 11.008 13.68 1 98.62 187 CY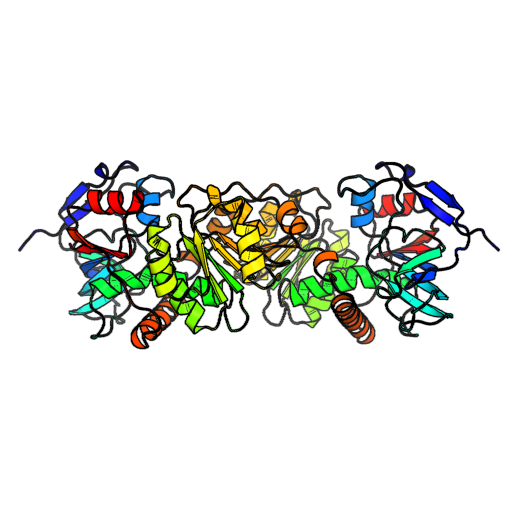S A O 1
ATOM 1335 N N . ASP A 1 188 ? 19.391 9.211 12.727 1 98.62 188 ASP A N 1
ATOM 1336 C CA . ASP A 1 188 ? 20.609 8.43 12.859 1 98.62 188 ASP A CA 1
ATOM 1337 C C . ASP A 1 188 ? 21.594 8.766 11.742 1 98.62 188 ASP A C 1
ATOM 1339 O O . ASP A 1 188 ? 22.812 8.742 11.961 1 98.62 188 ASP A O 1
ATOM 1343 N N . GLU A 1 189 ? 21.109 8.961 10.578 1 98.69 189 GLU A N 1
ATOM 1344 C CA . GLU A 1 189 ? 21.828 9.398 9.391 1 98.69 189 GLU A CA 1
ATOM 1345 C C . GLU A 1 189 ? 21.109 10.539 8.688 1 98.69 189 GLU A C 1
ATOM 1347 O O . GLU A 1 189 ? 19.875 10.617 8.719 1 98.69 189 GLU A O 1
ATOM 1352 N N . VAL A 1 190 ? 21.906 11.461 8.156 1 98.88 190 VAL A N 1
ATOM 1353 C CA . VAL A 1 190 ? 21.328 12.555 7.395 1 98.88 190 VAL A CA 1
ATOM 1354 C C . VAL A 1 190 ? 22.047 12.703 6.062 1 98.88 190 VAL A C 1
ATOM 1356 O O . VAL A 1 190 ? 23.281 12.719 6.02 1 98.88 190 VAL A O 1
ATOM 1359 N N . PHE A 1 191 ? 21.297 12.766 4.992 1 98.94 191 PHE A N 1
ATOM 1360 C CA . PHE A 1 191 ? 21.875 12.961 3.666 1 98.94 191 PHE A CA 1
ATOM 1361 C C . PHE A 1 191 ? 21.281 14.195 2.996 1 98.94 191 PHE A C 1
ATOM 1363 O O . PHE A 1 191 ? 20.094 14.477 3.141 1 98.94 191 PHE A O 1
ATOM 1370 N N . VAL A 1 192 ? 22.109 14.93 2.32 1 98.81 192 VAL A N 1
ATOM 1371 C CA . VAL A 1 192 ? 21.625 15.953 1.4 1 98.81 192 VAL A CA 1
ATOM 1372 C C . VAL A 1 192 ? 21.125 15.297 0.115 1 98.81 192 VAL A C 1
ATOM 1374 O O . VAL A 1 192 ? 21.828 14.461 -0.473 1 98.81 192 VAL A O 1
ATOM 1377 N N . PHE A 1 193 ? 20.016 15.688 -0.34 1 98.69 193 PHE A N 1
ATOM 1378 C CA . PHE A 1 193 ? 19.359 14.992 -1.439 1 98.69 193 PHE A CA 1
ATOM 1379 C C . PHE A 1 193 ? 20.188 15.094 -2.717 1 98.69 193 PHE A C 1
ATOM 1381 O O . PHE A 1 193 ? 20.578 16.188 -3.117 1 98.69 193 PHE A O 1
ATOM 1388 N N . ASP A 1 194 ? 20.312 14.086 -3.223 1 98.44 194 ASP A N 1
ATOM 1389 C CA . ASP A 1 194 ? 20.812 13.836 -4.57 1 98.44 194 ASP A CA 1
ATOM 1390 C C . ASP A 1 194 ? 20.25 12.531 -5.133 1 98.44 194 ASP A C 1
ATOM 1392 O O . ASP A 1 194 ? 20.516 11.453 -4.594 1 98.44 194 ASP A O 1
ATOM 1396 N N . ALA A 1 195 ? 19.469 12.727 -6.172 1 97.88 195 ALA A N 1
ATOM 1397 C CA . ALA A 1 195 ? 18.719 11.594 -6.703 1 97.88 195 ALA A CA 1
ATOM 1398 C C . ALA A 1 195 ? 19.656 10.453 -7.09 1 97.88 195 ALA A C 1
ATOM 1400 O O . ALA A 1 195 ? 19.297 9.281 -6.969 1 97.88 195 ALA A O 1
ATOM 1401 N N . ALA A 1 196 ? 20.797 10.719 -7.578 1 97.75 196 ALA A N 1
ATOM 1402 C CA . ALA A 1 196 ? 21.734 9.719 -8.078 1 97.75 196 ALA A CA 1
ATOM 1403 C C . ALA A 1 196 ? 22.406 8.969 -6.926 1 97.75 196 ALA A C 1
ATOM 1405 O O . ALA A 1 196 ? 22.734 7.785 -7.059 1 97.75 196 ALA A O 1
ATOM 1406 N N . THR A 1 197 ? 22.562 9.602 -5.766 1 98.56 197 THR A N 1
ATOM 1407 C CA . THR A 1 197 ? 23.406 8.992 -4.738 1 98.56 197 THR A CA 1
ATOM 1408 C C . THR A 1 197 ? 22.547 8.523 -3.561 1 98.56 197 THR A C 1
ATOM 1410 O O . THR A 1 197 ? 22.953 7.625 -2.818 1 98.56 197 THR A O 1
ATOM 1413 N N . LEU A 1 198 ? 21.375 9.078 -3.389 1 98.88 198 LEU A N 1
ATOM 1414 C CA . LEU A 1 198 ? 20.594 8.812 -2.195 1 98.88 198 LEU A CA 1
ATOM 1415 C C . LEU A 1 198 ? 20.312 7.32 -2.049 1 98.88 198 LEU A C 1
ATOM 1417 O O . LEU A 1 198 ? 20.484 6.758 -0.966 1 98.88 198 LEU A O 1
ATOM 1421 N N . PRO A 1 199 ? 19.891 6.574 -3.105 1 98.88 199 PRO A N 1
ATOM 1422 C CA . PRO A 1 199 ? 19.594 5.148 -2.934 1 98.88 199 PRO A CA 1
ATOM 1423 C C . PRO A 1 199 ? 20.797 4.359 -2.42 1 98.88 199 PRO A C 1
ATOM 1425 O O . PRO A 1 199 ? 20.656 3.498 -1.551 1 98.88 199 PRO A O 1
ATOM 1428 N N . GLY A 1 200 ? 21.969 4.645 -2.963 1 98.88 200 GLY A N 1
ATOM 1429 C CA . GLY A 1 200 ? 23.172 3.994 -2.479 1 98.88 200 GLY A CA 1
ATOM 1430 C C . GLY A 1 200 ? 23.5 4.328 -1.034 1 98.88 200 GLY A C 1
ATOM 1431 O O . GLY A 1 200 ? 23.922 3.463 -0.272 1 98.88 200 GLY A O 1
ATOM 1432 N N . GLN A 1 201 ? 23.312 5.578 -0.634 1 98.88 201 GLN A N 1
ATOM 1433 C CA . GLN A 1 201 ? 23.547 6.02 0.738 1 98.88 201 GLN A CA 1
ATOM 1434 C C . GLN A 1 201 ? 22.594 5.312 1.706 1 98.88 201 GLN A C 1
ATOM 1436 O O . GLN A 1 201 ? 23.016 4.859 2.773 1 98.88 201 GLN A O 1
ATOM 1441 N N . VAL A 1 202 ? 21.344 5.191 1.316 1 98.94 202 VAL A N 1
ATOM 1442 C CA . VAL A 1 202 ? 20.359 4.504 2.143 1 98.94 202 VAL A CA 1
ATOM 1443 C C . VAL A 1 202 ? 20.734 3.029 2.266 1 98.94 202 VAL A C 1
ATOM 1445 O O . VAL A 1 202 ? 20.641 2.449 3.352 1 98.94 202 VAL A O 1
ATOM 1448 N N . LEU A 1 203 ? 21.125 2.416 1.165 1 98.88 203 LEU A N 1
ATOM 1449 C CA . LEU A 1 203 ? 21.562 1.025 1.183 1 98.88 203 LEU A CA 1
ATOM 1450 C C . LEU A 1 203 ? 22.688 0.824 2.193 1 98.88 203 LEU A C 1
ATOM 1452 O O . LEU A 1 203 ? 22.625 -0.102 3.008 1 98.88 203 LEU A O 1
ATOM 1456 N N . GLN A 1 204 ? 23.672 1.686 2.162 1 98.69 204 GLN A N 1
ATOM 1457 C CA . GLN A 1 204 ? 24.797 1.595 3.076 1 98.69 204 GLN A CA 1
ATOM 1458 C C . GLN A 1 204 ? 24.359 1.82 4.52 1 98.69 204 GLN A C 1
ATOM 1460 O O . GLN A 1 204 ? 24.75 1.065 5.418 1 98.69 204 GLN A O 1
ATOM 1465 N N . ALA A 1 205 ? 23.562 2.826 4.719 1 98.69 205 ALA A N 1
ATOM 1466 C CA . ALA A 1 205 ? 23.141 3.199 6.062 1 98.69 205 ALA A CA 1
ATOM 1467 C C . ALA A 1 205 ? 22.297 2.096 6.699 1 98.69 205 ALA A C 1
ATOM 1469 O O . ALA A 1 205 ? 22.141 2.041 7.922 1 98.69 205 ALA A O 1
ATOM 1470 N N . THR A 1 206 ? 21.703 1.245 5.883 1 98.62 206 THR A N 1
ATOM 1471 C CA . THR A 1 206 ? 20.812 0.196 6.387 1 98.62 206 THR A CA 1
ATOM 1472 C C . THR A 1 206 ? 21.531 -1.158 6.359 1 98.62 206 THR A C 1
ATOM 1474 O O . THR A 1 206 ? 20.875 -2.201 6.473 1 98.62 206 THR A O 1
ATOM 1477 N N . GLY A 1 207 ? 22.797 -1.192 6.145 1 97.81 207 GLY A N 1
ATOM 1478 C CA . GLY A 1 207 ? 23.531 -2.445 6.109 1 97.81 207 GLY A CA 1
ATOM 1479 C C . GLY A 1 207 ? 23.141 -3.332 4.941 1 97.81 207 GLY A C 1
ATOM 1480 O O . GLY A 1 207 ? 23.109 -4.559 5.07 1 97.81 207 GLY A O 1
ATOM 1481 N N . GLY A 1 208 ? 22.703 -2.668 3.939 1 98.12 208 GLY A N 1
ATOM 1482 C CA . GLY A 1 208 ? 22.375 -3.398 2.729 1 98.12 208 GLY A CA 1
ATOM 1483 C C . GLY A 1 208 ? 20.922 -3.82 2.67 1 98.12 208 GLY A C 1
ATOM 1484 O O . GLY A 1 208 ? 20.5 -4.48 1.717 1 98.12 208 GLY A O 1
ATOM 1485 N N . LEU A 1 209 ? 20.094 -3.438 3.521 1 98.12 209 LEU A N 1
ATOM 1486 C CA . LEU A 1 209 ? 18.75 -3.977 3.652 1 98.12 209 LEU A CA 1
ATOM 1487 C C . LEU A 1 209 ? 17.719 -3.043 3.016 1 98.12 209 LEU A C 1
ATOM 1489 O O . LEU A 1 209 ? 16.578 -3.439 2.775 1 98.12 209 LEU A O 1
ATOM 1493 N N . LYS A 1 210 ? 18.078 -1.658 2.76 1 98.69 210 LYS A N 1
ATOM 1494 C CA . LYS A 1 210 ? 17.188 -0.639 2.219 1 98.69 210 LYS A CA 1
ATOM 1495 C C . LYS A 1 210 ? 16.062 -0.301 3.207 1 98.69 210 LYS A C 1
ATOM 1497 O O . LYS A 1 210 ? 16.078 -0.769 4.348 1 98.69 210 LYS A O 1
ATOM 1502 N N . ALA A 1 211 ? 15.211 0.61 2.83 1 98.94 211 ALA A N 1
ATOM 1503 C CA . ALA A 1 211 ? 14.234 1.157 3.764 1 98.94 211 ALA A CA 1
ATOM 1504 C C . ALA A 1 211 ? 12.93 0.368 3.711 1 98.94 211 ALA A C 1
ATOM 1506 O O . ALA A 1 211 ? 12.516 -0.089 2.643 1 98.94 211 ALA A O 1
ATOM 1507 N N . ASP A 1 212 ? 12.25 0.222 4.875 1 98.88 212 ASP A N 1
ATOM 1508 C CA . ASP A 1 212 ? 10.922 -0.366 4.965 1 98.88 212 ASP A CA 1
ATOM 1509 C C . ASP A 1 212 ? 9.859 0.597 4.434 1 98.88 212 ASP A C 1
ATOM 1511 O O . ASP A 1 212 ? 8.867 0.17 3.842 1 98.88 212 ASP A O 1
ATOM 1515 N N . VAL A 1 213 ? 10.062 1.867 4.684 1 98.94 213 VAL A N 1
ATOM 1516 C CA . VAL A 1 213 ? 9.102 2.895 4.297 1 98.94 213 VAL A CA 1
ATOM 1517 C C . VAL A 1 213 ? 9.828 4.199 3.998 1 98.94 213 VAL A C 1
ATOM 1519 O O . VAL A 1 213 ? 10.805 4.543 4.672 1 98.94 213 VAL A O 1
ATOM 1522 N N . VAL A 1 214 ? 9.445 4.887 2.967 1 98.94 214 VAL A N 1
ATOM 1523 C CA . VAL A 1 214 ? 9.891 6.23 2.617 1 98.94 214 VAL A CA 1
ATOM 1524 C C . VAL A 1 214 ? 8.734 7.215 2.746 1 98.94 214 VAL A C 1
ATOM 1526 O O . VAL A 1 214 ? 7.68 7.027 2.135 1 98.94 214 VAL A O 1
ATOM 1529 N N . TYR A 1 215 ? 8.898 8.203 3.588 1 98.94 215 TYR A N 1
ATOM 1530 C CA . TYR A 1 215 ? 7.941 9.297 3.73 1 98.94 215 TYR A CA 1
ATOM 1531 C C . TYR A 1 215 ? 8.359 10.5 2.895 1 98.94 215 TYR A C 1
ATOM 1533 O O . TYR A 1 215 ? 9.336 11.18 3.221 1 98.94 215 TYR A O 1
ATOM 1541 N N . ASP A 1 216 ? 7.578 10.797 1.844 1 98.75 216 ASP A N 1
ATOM 1542 C CA . ASP A 1 216 ? 8.031 11.75 0.832 1 98.75 216 ASP A CA 1
ATOM 1543 C C . ASP A 1 216 ? 6.996 12.859 0.621 1 98.75 216 ASP A C 1
ATOM 1545 O O . ASP A 1 216 ? 6.012 12.664 -0.096 1 98.75 216 ASP A O 1
ATOM 1549 N N . PRO A 1 217 ? 7.199 14.031 1.195 1 97.5 217 PRO A N 1
ATOM 1550 C CA . PRO A 1 217 ? 6.312 15.172 0.952 1 97.5 217 PRO A CA 1
ATOM 1551 C C . PRO A 1 217 ? 6.746 16.016 -0.25 1 97.5 217 PRO A C 1
ATOM 1553 O O . PRO A 1 217 ? 6.121 17.031 -0.553 1 97.5 217 PRO A O 1
ATOM 1556 N N . ILE A 1 218 ? 7.793 15.609 -0.976 1 96.56 218 ILE A N 1
ATOM 1557 C CA . ILE A 1 218 ? 8.391 16.422 -2.025 1 96.56 218 ILE A CA 1
ATOM 1558 C C . ILE A 1 218 ? 7.715 16.125 -3.361 1 96.56 218 ILE A C 1
ATOM 1560 O O . ILE A 1 218 ? 7.297 17.047 -4.074 1 96.56 218 ILE A O 1
ATOM 1564 N N . GLY A 1 219 ? 7.672 14.82 -3.729 1 95.81 219 GLY A N 1
ATOM 1565 C CA . GLY A 1 219 ? 6.855 14.43 -4.867 1 95.81 219 GLY A CA 1
ATOM 1566 C C . GLY A 1 219 ? 7.664 14.227 -6.137 1 95.81 219 GLY A C 1
ATOM 1567 O O . GLY A 1 219 ? 8.492 13.312 -6.215 1 95.81 219 GLY A O 1
ATOM 1568 N N . ARG A 1 220 ? 7.523 15.125 -7.125 1 96.44 220 ARG A N 1
ATOM 1569 C CA . ARG A 1 220 ? 7.961 14.938 -8.508 1 96.44 220 ARG A CA 1
ATOM 1570 C C . ARG A 1 220 ? 9.469 14.688 -8.57 1 96.44 220 ARG A C 1
ATOM 1572 O O . ARG A 1 220 ? 9.906 13.719 -9.203 1 96.44 220 ARG A O 1
ATOM 1579 N N . THR A 1 221 ? 10.297 15.469 -7.922 1 97.75 221 THR A N 1
ATOM 1580 C CA . THR A 1 221 ? 11.742 15.438 -8.086 1 97.75 221 THR A CA 1
ATOM 1581 C C . THR A 1 221 ? 12.352 14.258 -7.328 1 97.75 221 THR A C 1
ATOM 1583 O O . THR A 1 221 ? 13.492 13.867 -7.586 1 97.75 221 THR A O 1
ATOM 1586 N N . THR A 1 222 ? 11.617 13.672 -6.41 1 98.44 222 THR A N 1
ATOM 1587 C CA . THR A 1 222 ? 12.203 12.664 -5.531 1 98.44 222 THR A CA 1
ATOM 1588 C C . THR A 1 222 ? 11.648 11.281 -5.848 1 98.44 222 THR A C 1
ATOM 1590 O O . THR A 1 222 ? 12.141 10.273 -5.328 1 98.44 222 THR A O 1
ATOM 1593 N N . LEU A 1 223 ? 10.656 11.18 -6.695 1 98.25 223 LEU A N 1
ATOM 1594 C CA . LEU A 1 223 ? 9.891 9.953 -6.887 1 98.25 223 LEU A CA 1
ATOM 1595 C C . LEU A 1 223 ? 10.82 8.773 -7.172 1 98.25 223 LEU A C 1
ATOM 1597 O O . LEU A 1 223 ? 10.773 7.766 -6.469 1 98.25 223 LEU A O 1
ATOM 1601 N N . GLY A 1 224 ? 11.641 8.867 -8.18 1 98.38 224 GLY A N 1
ATOM 1602 C CA . GLY A 1 224 ? 12.523 7.781 -8.562 1 98.38 224 GLY A CA 1
ATOM 1603 C C . GLY A 1 224 ? 13.438 7.328 -7.441 1 98.38 224 GLY A C 1
ATOM 1604 O O . GLY A 1 224 ? 13.555 6.129 -7.176 1 98.38 224 GLY A O 1
ATOM 1605 N N . ALA A 1 225 ? 14.102 8.289 -6.816 1 98.81 225 ALA A N 1
ATOM 1606 C CA . ALA A 1 225 ? 15.008 7.973 -5.715 1 98.81 225 ALA A CA 1
ATOM 1607 C C . ALA A 1 225 ? 14.266 7.332 -4.551 1 98.81 225 ALA A C 1
ATOM 1609 O O . ALA A 1 225 ? 14.766 6.398 -3.922 1 98.81 225 ALA A O 1
ATOM 1610 N N . SER A 1 226 ? 13.078 7.844 -4.254 1 98.88 226 SER A N 1
ATOM 1611 C CA . SER A 1 226 ? 12.273 7.285 -3.178 1 98.88 226 SER A CA 1
ATOM 1612 C C . SER A 1 226 ? 11.977 5.809 -3.418 1 98.88 226 SER A C 1
ATOM 1614 O O . SER A 1 226 ? 12.133 4.984 -2.516 1 98.88 226 SER A O 1
ATOM 1616 N N . LEU A 1 227 ? 11.594 5.473 -4.605 1 98.88 227 LEU A N 1
ATOM 1617 C CA . LEU A 1 227 ? 11.289 4.09 -4.961 1 98.88 227 LEU A CA 1
ATOM 1618 C C . LEU A 1 227 ? 12.539 3.217 -4.855 1 98.88 227 LEU A C 1
ATOM 1620 O O . LEU A 1 227 ? 12.461 2.076 -4.395 1 98.88 227 LEU A O 1
ATOM 1624 N N . ASP A 1 228 ? 13.656 3.75 -5.227 1 98.88 228 ASP A N 1
ATOM 1625 C CA . ASP A 1 228 ? 14.891 2.975 -5.281 1 98.88 228 ASP A CA 1
ATOM 1626 C C . ASP A 1 228 ? 15.469 2.768 -3.885 1 98.88 228 ASP A C 1
ATOM 1628 O O . ASP A 1 228 ? 16.359 1.934 -3.695 1 98.88 228 ASP A O 1
ATOM 1632 N N . CYS A 1 229 ? 14.992 3.512 -2.902 1 98.94 229 CYS A N 1
ATOM 1633 C CA . CYS A 1 229 ? 15.461 3.385 -1.528 1 98.94 229 CYS A CA 1
ATOM 1634 C C . CYS A 1 229 ? 14.75 2.238 -0.814 1 98.94 229 CYS A C 1
ATOM 1636 O O . CYS A 1 229 ? 15.18 1.816 0.263 1 98.94 229 CYS A O 1
ATOM 1638 N N . LEU A 1 230 ? 13.719 1.726 -1.343 1 98.94 230 LEU A N 1
ATOM 1639 C CA . LEU A 1 230 ? 12.844 0.79 -0.643 1 98.94 230 LEU A CA 1
ATOM 1640 C C . LEU A 1 230 ? 13.344 -0.642 -0.797 1 98.94 230 LEU A C 1
ATOM 1642 O O . LEU A 1 230 ? 13.797 -1.032 -1.876 1 98.94 230 LEU A O 1
ATOM 1646 N N . ARG A 1 231 ? 13.266 -1.374 0.285 1 98.75 231 ARG A N 1
ATOM 1647 C CA . ARG A 1 231 ? 13.43 -2.822 0.206 1 98.75 231 ARG A CA 1
ATOM 1648 C C . ARG A 1 231 ? 12.258 -3.471 -0.518 1 98.75 231 ARG A C 1
ATOM 1650 O O . ARG A 1 231 ? 11.203 -2.857 -0.667 1 98.75 231 ARG A O 1
ATOM 1657 N N . PRO A 1 232 ? 12.414 -4.742 -0.982 1 98.38 232 PRO A N 1
ATOM 1658 C CA . PRO A 1 232 ? 11.242 -5.449 -1.505 1 98.38 232 PRO A CA 1
ATOM 1659 C C . PRO A 1 232 ? 10.062 -5.426 -0.539 1 98.38 232 PRO A C 1
ATOM 1661 O O . PRO A 1 232 ? 10.242 -5.594 0.67 1 98.38 232 PRO A O 1
ATOM 1664 N N . ARG A 1 233 ? 8.875 -5.141 -1.133 1 98.56 233 ARG A N 1
ATOM 1665 C CA . ARG A 1 233 ? 7.609 -5.086 -0.407 1 98.56 233 ARG A CA 1
ATOM 1666 C C . ARG A 1 233 ? 7.57 -3.881 0.527 1 98.56 233 ARG A C 1
ATOM 1668 O O . ARG A 1 233 ? 6.762 -3.838 1.458 1 98.56 233 ARG A O 1
ATOM 1675 N N . GLY A 1 234 ? 8.523 -2.912 0.338 1 98.81 234 GLY A N 1
ATOM 1676 C CA . GLY A 1 234 ? 8.5 -1.668 1.09 1 98.81 234 GLY A CA 1
ATOM 1677 C C . GLY A 1 234 ? 7.391 -0.73 0.662 1 98.81 234 GLY A C 1
ATOM 1678 O O . GLY A 1 234 ? 6.695 -0.993 -0.322 1 98.81 234 GLY A O 1
ATOM 1679 N N . LEU A 1 235 ? 7.199 0.408 1.37 1 98.94 235 LEU A N 1
ATOM 1680 C CA . LEU A 1 235 ? 6.078 1.317 1.178 1 98.94 235 LEU A CA 1
ATOM 1681 C C . LEU A 1 235 ? 6.566 2.73 0.877 1 98.94 235 LEU A C 1
ATOM 1683 O O . LEU A 1 235 ? 7.34 3.301 1.648 1 98.94 235 LEU A O 1
ATOM 1687 N N . LEU A 1 236 ? 6.168 3.248 -0.266 1 98.94 236 LEU A N 1
ATOM 1688 C CA . LEU A 1 236 ? 6.305 4.68 -0.519 1 98.94 236 LEU A CA 1
ATOM 1689 C C . LEU A 1 236 ? 5.066 5.438 -0.046 1 98.94 236 LEU A C 1
ATOM 1691 O O . LEU A 1 236 ? 3.957 5.172 -0.514 1 98.94 236 LEU A O 1
ATOM 1695 N N . VAL A 1 237 ? 5.238 6.309 0.854 1 98.94 237 VAL A N 1
ATOM 1696 C CA . VAL A 1 237 ? 4.195 7.215 1.322 1 98.94 237 VAL A CA 1
ATOM 1697 C C . VAL A 1 237 ? 4.395 8.594 0.702 1 98.94 237 VAL A C 1
ATOM 1699 O O . VAL A 1 237 ? 5.176 9.406 1.21 1 98.94 237 VAL A O 1
ATOM 1702 N N . SER A 1 238 ? 3.717 8.828 -0.347 1 98.62 238 SER A N 1
ATOM 1703 C CA . SER A 1 238 ? 3.719 10.133 -0.996 1 98.62 238 SER A CA 1
ATOM 1704 C C . SER A 1 238 ? 2.664 11.055 -0.389 1 98.62 238 SER A C 1
ATOM 1706 O O . SER A 1 238 ? 1.517 11.078 -0.841 1 98.62 238 SER A O 1
ATOM 1708 N N . PHE A 1 239 ? 3.066 11.914 0.554 1 97.62 239 PHE A N 1
ATOM 1709 C CA . PHE A 1 239 ? 2.021 12.578 1.322 1 97.62 239 PHE A CA 1
ATOM 1710 C C . PHE A 1 239 ? 2.074 14.086 1.114 1 97.62 239 PHE A C 1
ATOM 1712 O O . PHE A 1 239 ? 1.389 14.836 1.81 1 97.62 239 PHE A O 1
ATOM 1719 N N . GLY A 1 240 ? 2.939 14.508 0.167 1 94.75 240 GLY A N 1
ATOM 1720 C CA . GLY A 1 240 ? 3.045 15.891 -0.279 1 94.75 240 GLY A CA 1
ATOM 1721 C C . GLY A 1 240 ? 3.543 16.016 -1.706 1 94.75 240 GLY A C 1
ATOM 1722 O O . GLY A 1 240 ? 3.812 15.016 -2.367 1 94.75 240 GLY A O 1
ATOM 1723 N N . ALA A 1 241 ? 3.621 17.266 -2.18 1 94.88 241 ALA A N 1
ATOM 1724 C CA . ALA A 1 241 ? 4.035 17.547 -3.553 1 94.88 241 ALA A CA 1
ATOM 1725 C C . ALA A 1 241 ? 4.656 18.938 -3.662 1 94.88 241 ALA A C 1
ATOM 1727 O O . ALA A 1 241 ? 4.297 19.719 -4.547 1 94.88 241 ALA A O 1
ATOM 1728 N N . THR A 1 242 ? 5.562 19.188 -2.773 1 92.12 242 THR A N 1
ATOM 1729 C CA . THR A 1 242 ? 6.148 20.516 -2.725 1 92.12 242 THR A CA 1
ATOM 1730 C C . THR A 1 242 ? 6.895 20.828 -4.02 1 92.12 242 THR A C 1
ATOM 1732 O O . THR A 1 242 ? 7.047 22 -4.387 1 92.12 242 THR A O 1
ATOM 1735 N N . SER A 1 243 ? 7.359 19.812 -4.742 1 92.94 243 SER A N 1
ATOM 1736 C CA . SER A 1 243 ? 8.031 20.031 -6.023 1 92.94 243 SER A CA 1
ATOM 1737 C C . SER A 1 243 ? 7.086 19.75 -7.191 1 92.94 243 SER A C 1
ATOM 1739 O O . SER A 1 243 ? 7.52 19.672 -8.344 1 92.94 243 SER A O 1
ATOM 1741 N N . GLY A 1 244 ? 5.852 19.547 -6.836 1 92.88 244 GLY A N 1
ATOM 1742 C CA . GLY A 1 244 ? 4.863 19.141 -7.824 1 92.88 244 GLY A CA 1
ATOM 1743 C C . GLY A 1 244 ? 4.402 17.703 -7.664 1 92.88 244 GLY A C 1
ATOM 1744 O O . GLY A 1 244 ? 5.086 16.906 -7.031 1 92.88 244 GLY A O 1
ATOM 1745 N N . LEU A 1 245 ? 3.266 17.422 -8.234 1 94.38 245 LEU A N 1
ATOM 1746 C CA . LEU A 1 245 ? 2.729 16.062 -8.18 1 94.38 245 LEU A CA 1
ATOM 1747 C C . LEU A 1 245 ? 3.646 15.086 -8.898 1 94.38 245 LEU A C 1
ATOM 1749 O O . LEU A 1 245 ? 4.125 15.375 -10 1 94.38 245 LEU A O 1
ATOM 1753 N N . PRO A 1 246 ? 3.908 13.969 -8.266 1 96.56 246 PRO A N 1
ATOM 1754 C CA . PRO A 1 246 ? 4.668 12.945 -8.984 1 96.56 246 PRO A CA 1
ATOM 1755 C C . PRO A 1 246 ? 3.959 12.453 -10.25 1 96.56 246 PRO A C 1
ATOM 1757 O O . PRO A 1 246 ? 2.727 12.469 -10.312 1 96.56 246 PRO A O 1
ATOM 1760 N N . ASP A 1 247 ? 4.766 12.008 -11.211 1 97 247 ASP A N 1
ATOM 1761 C CA . ASP A 1 247 ? 4.188 11.32 -12.367 1 97 247 ASP A CA 1
ATOM 1762 C C . ASP A 1 247 ? 3.42 10.07 -11.93 1 97 247 ASP A C 1
ATOM 1764 O O . ASP A 1 247 ? 3.758 9.453 -10.922 1 97 247 ASP A O 1
ATOM 1768 N N . PRO A 1 248 ? 2.367 9.805 -12.688 1 98.06 248 PRO A N 1
ATOM 1769 C CA . PRO A 1 248 ? 1.666 8.555 -12.359 1 98.06 248 PRO A CA 1
ATOM 1770 C C . PRO A 1 248 ? 2.588 7.34 -12.359 1 98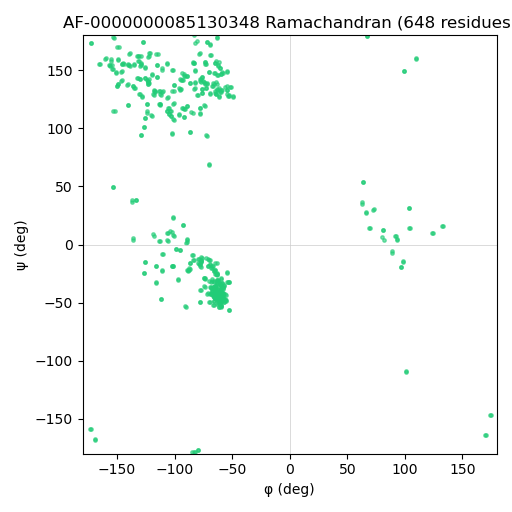.06 248 PRO A C 1
ATOM 1772 O O . PRO A 1 248 ? 3.555 7.297 -13.125 1 98.06 248 PRO A O 1
ATOM 1775 N N . ILE A 1 249 ? 2.318 6.375 -11.547 1 98.19 249 ILE A N 1
ATOM 1776 C CA . ILE A 1 249 ? 3.178 5.211 -11.367 1 98.19 249 ILE A CA 1
ATOM 1777 C C . ILE A 1 249 ? 2.482 3.965 -11.906 1 98.19 249 ILE A C 1
ATOM 1779 O O . ILE A 1 249 ? 1.313 3.717 -11.602 1 98.19 249 ILE A O 1
ATOM 1783 N N . SER A 1 250 ? 3.215 3.264 -12.734 1 97.88 250 SER A N 1
ATOM 1784 C CA . SER A 1 250 ? 2.707 1.984 -13.219 1 97.88 250 SER A CA 1
ATOM 1785 C C . SER A 1 250 ? 2.854 0.895 -12.164 1 97.88 250 SER A C 1
ATOM 1787 O O . SER A 1 250 ? 3.873 0.824 -11.477 1 97.88 250 SER A O 1
ATOM 1789 N N . VAL A 1 251 ? 1.859 0.025 -12.094 1 97.94 251 VAL A N 1
ATOM 1790 C CA . VAL A 1 251 ? 1.97 -1.107 -11.18 1 97.94 251 VAL A CA 1
ATOM 1791 C C . VAL A 1 251 ? 3.143 -1.992 -11.594 1 97.94 251 VAL A C 1
ATOM 1793 O O . VAL A 1 251 ? 3.74 -2.674 -10.758 1 97.94 251 VAL A O 1
ATOM 1796 N N . ALA A 1 252 ? 3.543 -1.999 -12.859 1 97.06 252 ALA A N 1
ATOM 1797 C CA . ALA A 1 252 ? 4.711 -2.74 -13.328 1 97.06 252 ALA A CA 1
ATOM 1798 C C . ALA A 1 252 ? 5.98 -2.26 -12.633 1 97.06 252 ALA A C 1
ATOM 1800 O O . ALA A 1 252 ? 6.871 -3.061 -12.336 1 97.06 252 ALA A O 1
ATOM 1801 N N . THR A 1 253 ? 6.055 -0.932 -12.414 1 98.25 253 THR A N 1
ATOM 1802 C CA . THR A 1 253 ? 7.203 -0.372 -11.711 1 98.25 253 THR A CA 1
ATOM 1803 C C . THR A 1 253 ? 7.254 -0.877 -10.273 1 98.25 253 THR A C 1
ATOM 1805 O O . THR A 1 253 ? 8.32 -1.271 -9.789 1 98.25 253 THR A O 1
ATOM 1808 N N . LEU A 1 254 ? 6.109 -0.885 -9.578 1 98.69 254 LEU A N 1
ATOM 1809 C CA . LEU A 1 254 ? 6.051 -1.396 -8.211 1 98.69 254 LEU A CA 1
ATOM 1810 C C . LEU A 1 254 ? 6.504 -2.852 -8.156 1 98.69 254 LEU A C 1
ATOM 1812 O O . LEU A 1 254 ? 7.262 -3.238 -7.262 1 98.69 254 LEU A O 1
ATOM 1816 N N . ASN A 1 255 ? 6.016 -3.604 -9.102 1 98.12 255 ASN A N 1
ATOM 1817 C CA . ASN A 1 255 ? 6.383 -5.012 -9.188 1 98.12 255 ASN A CA 1
ATOM 1818 C C . ASN A 1 255 ? 7.879 -5.191 -9.414 1 98.12 255 ASN A C 1
ATOM 1820 O O . ASN A 1 255 ? 8.539 -5.918 -8.672 1 98.12 255 ASN A O 1
ATOM 1824 N N . ALA A 1 256 ? 8.438 -4.562 -10.438 1 97.5 256 ALA A N 1
ATOM 1825 C CA . ALA A 1 256 ? 9.828 -4.715 -10.859 1 97.5 256 ALA A CA 1
ATOM 1826 C C . ALA A 1 256 ? 10.789 -4.32 -9.734 1 97.5 256 ALA A C 1
ATOM 1828 O O . ALA A 1 256 ? 11.883 -4.867 -9.633 1 97.5 256 ALA A O 1
ATOM 1829 N N . LYS A 1 257 ? 10.336 -3.41 -8.906 1 98.31 257 LYS A N 1
ATOM 1830 C CA . LYS A 1 257 ? 11.195 -2.928 -7.832 1 98.31 257 LYS A CA 1
ATOM 1831 C C . LYS A 1 257 ? 10.977 -3.727 -6.551 1 98.31 257 LYS A C 1
ATOM 1833 O O . LYS A 1 257 ? 11.359 -3.289 -5.465 1 98.31 257 LYS A O 1
ATOM 1838 N N . GLY A 1 258 ? 10.359 -4.883 -6.668 1 98.06 258 GLY A N 1
ATOM 1839 C CA . GLY A 1 258 ? 10.266 -5.805 -5.547 1 98.06 258 GLY A CA 1
ATOM 1840 C C . GLY A 1 258 ? 8.891 -5.816 -4.898 1 98.06 258 GLY A C 1
ATOM 1841 O O . GLY A 1 258 ? 8.773 -5.973 -3.68 1 98.06 258 GLY A O 1
ATOM 1842 N N . SER A 1 259 ? 7.805 -5.57 -5.715 1 98.69 259 SER A N 1
ATOM 1843 C CA . SER A 1 259 ? 6.438 -5.625 -5.207 1 98.69 259 SER A CA 1
ATOM 1844 C C . SER A 1 259 ? 6.199 -4.551 -4.148 1 98.69 259 SER A C 1
ATOM 1846 O O . SER A 1 259 ? 5.707 -4.848 -3.059 1 98.69 259 SER A O 1
ATOM 1848 N N . LEU A 1 260 ? 6.496 -3.33 -4.5 1 98.88 260 LEU A N 1
ATOM 1849 C CA . LEU A 1 260 ? 6.395 -2.207 -3.576 1 98.88 260 LEU A CA 1
ATOM 1850 C C . LEU A 1 260 ? 4.934 -1.832 -3.336 1 98.88 260 LEU A C 1
ATOM 1852 O O . LEU A 1 260 ? 4.059 -2.182 -4.133 1 98.88 260 LEU A O 1
ATOM 1856 N N . PHE A 1 261 ? 4.668 -1.193 -2.236 1 98.94 261 PHE A N 1
ATOM 1857 C CA . PHE A 1 261 ? 3.393 -0.56 -1.92 1 98.94 261 PHE A CA 1
ATOM 1858 C C . PHE A 1 261 ? 3.475 0.949 -2.119 1 98.94 261 PHE A C 1
ATOM 1860 O O . PHE A 1 261 ? 4.543 1.543 -1.979 1 98.94 261 PHE A O 1
ATOM 1867 N N . LEU A 1 262 ? 2.354 1.522 -2.453 1 98.94 262 LEU A N 1
ATOM 1868 C CA . LEU A 1 262 ? 2.238 2.957 -2.688 1 98.94 262 LEU A CA 1
ATOM 1869 C C . LEU A 1 262 ? 0.979 3.516 -2.033 1 98.94 262 LEU A C 1
ATOM 1871 O O . LEU A 1 262 ? -0.087 2.9 -2.102 1 98.94 262 LEU A O 1
ATOM 1875 N N . THR A 1 263 ? 1.077 4.645 -1.38 1 98.88 263 THR A N 1
ATOM 1876 C CA . THR A 1 263 ? -0.11 5.348 -0.907 1 98.88 263 THR A CA 1
ATOM 1877 C C . THR A 1 263 ? 0.124 6.855 -0.893 1 98.88 263 THR A C 1
ATOM 1879 O O . THR A 1 263 ? 1.267 7.312 -0.964 1 98.88 263 THR A O 1
ATOM 1882 N N . ARG A 1 264 ? -0.934 7.562 -0.901 1 98.56 264 ARG A N 1
ATOM 1883 C CA . ARG A 1 264 ? -0.953 9 -0.63 1 98.56 264 ARG A CA 1
ATOM 1884 C C . ARG A 1 264 ? -2 9.344 0.423 1 98.56 264 ARG A C 1
ATOM 1886 O O . ARG A 1 264 ? -3.135 9.688 0.088 1 98.56 264 ARG A O 1
ATOM 1893 N N . PRO A 1 265 ? -1.552 9.398 1.607 1 98.44 265 PRO A N 1
ATOM 1894 C CA . PRO A 1 265 ? -2.486 9.68 2.697 1 98.44 265 PRO A CA 1
ATOM 1895 C C . PRO A 1 265 ? -2.736 11.18 2.883 1 98.44 265 PRO A C 1
ATOM 1897 O O . PRO A 1 265 ? -1.923 12 2.453 1 98.44 265 PRO A O 1
ATOM 1900 N N . SER A 1 266 ? -3.846 11.516 3.463 1 96.94 266 SER A N 1
ATOM 1901 C CA . SER A 1 266 ? -4.18 12.875 3.854 1 96.94 266 SER A CA 1
ATOM 1902 C C . SER A 1 266 ? -4.652 12.938 5.301 1 96.94 266 SER A C 1
ATOM 1904 O O . SER A 1 266 ? -5.133 11.945 5.848 1 96.94 266 SER A O 1
ATOM 1906 N N . LEU A 1 267 ? -4.477 14.039 5.875 1 96.88 267 LEU A N 1
ATOM 1907 C CA . LEU A 1 267 ? -4.992 14.281 7.215 1 96.88 267 LEU A CA 1
ATOM 1908 C C . LEU A 1 267 ? -6.504 14.086 7.262 1 96.88 267 LEU A C 1
ATOM 1910 O O . LEU A 1 267 ? -7.027 13.484 8.195 1 96.88 267 LEU A O 1
ATOM 1914 N N . ALA A 1 268 ? -7.23 14.562 6.254 1 94.44 268 ALA A N 1
ATOM 1915 C CA . ALA A 1 268 ? -8.688 14.477 6.203 1 94.44 268 ALA A CA 1
ATOM 1916 C C . ALA A 1 268 ? -9.148 13.023 6.277 1 94.44 268 ALA A C 1
ATOM 1918 O O . ALA A 1 268 ? -10.047 12.688 7.055 1 94.44 268 ALA A O 1
ATOM 1919 N N . ALA A 1 269 ? -8.477 12.164 5.539 1 96.62 269 ALA A N 1
ATOM 1920 C CA . ALA A 1 269 ? -8.859 10.758 5.508 1 96.62 269 ALA A CA 1
ATOM 1921 C C . ALA A 1 269 ? -8.531 10.07 6.832 1 96.62 269 ALA A C 1
ATOM 1923 O O . ALA A 1 269 ? -9.086 9.016 7.145 1 96.62 269 ALA A O 1
ATOM 1924 N N . HIS A 1 270 ? -7.68 10.656 7.598 1 97.88 270 HIS A N 1
ATOM 1925 C CA . HIS A 1 270 ? -7.227 10.039 8.836 1 97.88 270 HIS A CA 1
ATOM 1926 C C . HIS A 1 270 ? -7.848 10.719 10.055 1 97.88 270 HIS A C 1
ATOM 1928 O O . HIS A 1 270 ? -7.445 10.461 11.188 1 97.88 270 HIS A O 1
ATOM 1934 N N . THR A 1 271 ? -8.703 11.656 9.797 1 97.25 271 THR A N 1
ATOM 1935 C CA . THR A 1 271 ? -9.508 12.32 10.82 1 97.25 271 THR A CA 1
ATOM 1936 C C . THR A 1 271 ? -10.969 12.414 10.383 1 97.25 271 THR A C 1
ATOM 1938 O O . THR A 1 271 ? -11.633 13.422 10.633 1 97.25 271 THR A O 1
ATOM 1941 N N . ALA A 1 272 ? -11.438 11.414 9.758 1 94.44 272 ALA A N 1
ATOM 1942 C CA . ALA A 1 272 ? -12.734 11.406 9.094 1 94.44 272 ALA A CA 1
ATOM 1943 C C . ALA A 1 272 ? -13.867 11.539 10.109 1 94.44 272 ALA A C 1
ATOM 1945 O O . ALA A 1 272 ? -14.93 12.086 9.797 1 94.44 272 ALA A O 1
ATOM 1946 N N . THR A 1 273 ? -13.68 11.008 11.312 1 95 273 THR A N 1
ATOM 1947 C CA . THR A 1 273 ? -14.672 11.133 12.375 1 95 273 THR A CA 1
ATOM 1948 C C . THR A 1 273 ? -14.117 11.961 13.531 1 95 273 THR A C 1
ATOM 1950 O O . THR A 1 273 ? -12.906 12.016 13.742 1 95 273 THR A O 1
ATOM 1953 N N . ALA A 1 274 ? -15.016 12.578 14.266 1 94.56 274 ALA A N 1
ATOM 1954 C CA . ALA A 1 274 ? -14.617 13.352 15.438 1 94.56 274 ALA A CA 1
ATOM 1955 C C . ALA A 1 274 ? -13.859 12.484 16.438 1 94.56 274 ALA A C 1
ATOM 1957 O O . ALA A 1 274 ? -12.891 12.938 17.047 1 94.56 274 ALA A O 1
ATOM 1958 N N . ALA A 1 275 ? -14.32 11.273 16.516 1 96.62 275 ALA A N 1
ATOM 1959 C CA . ALA A 1 275 ? -13.68 10.359 17.469 1 96.62 275 ALA A CA 1
ATOM 1960 C C . ALA A 1 275 ? -12.242 10.055 17.062 1 96.62 275 ALA A C 1
ATOM 1962 O O . ALA A 1 275 ? -11.336 10.102 17.891 1 96.62 275 ALA A O 1
ATOM 1963 N N . GLU A 1 276 ? -12.086 9.727 15.828 1 97.12 276 GLU A N 1
ATOM 1964 C CA . GLU A 1 276 ? -10.742 9.469 15.32 1 97.12 276 GLU A CA 1
ATOM 1965 C C . GLU A 1 276 ? -9.844 10.688 15.477 1 97.12 276 GLU A C 1
ATOM 1967 O O . GLU A 1 276 ? -8.695 10.57 15.906 1 97.12 276 GLU A O 1
ATOM 1972 N N . TYR A 1 277 ? -10.43 11.789 15.172 1 98 277 TYR A N 1
ATOM 1973 C CA . TYR A 1 277 ? -9.703 13.047 15.289 1 98 277 TYR A CA 1
ATOM 1974 C C . TYR A 1 277 ? -9.266 13.289 16.734 1 98 277 TYR A C 1
ATOM 1976 O O . TYR A 1 277 ? -8.094 13.562 16.984 1 98 277 TYR A O 1
ATOM 1984 N N . GLN A 1 278 ? -10.102 13.156 17.641 1 98.06 278 GLN A N 1
ATOM 1985 C CA . GLN A 1 278 ? -9.805 13.406 19.047 1 98.06 278 GLN A CA 1
ATOM 1986 C C . GLN A 1 278 ? -8.773 12.414 19.578 1 98.06 278 GLN A C 1
ATOM 1988 O O . GLN A 1 278 ? -7.902 12.789 20.375 1 98.06 278 GLN A O 1
ATOM 1993 N N . GLU A 1 279 ? -8.875 11.203 19.141 1 98.19 279 GLU A N 1
ATOM 1994 C CA . GLU A 1 279 ? -7.918 10.188 19.562 1 98.19 279 GLU A CA 1
ATOM 1995 C C . GLU A 1 279 ? -6.504 10.539 19.109 1 98.19 279 GLU A C 1
ATOM 1997 O O . GLU A 1 279 ? -5.555 10.445 19.891 1 98.19 279 GLU A O 1
ATOM 2002 N N . ARG A 1 280 ? -6.398 10.953 17.922 1 98.56 280 ARG A N 1
ATOM 2003 C CA . ARG A 1 280 ? -5.09 11.305 17.375 1 98.56 280 ARG A CA 1
ATOM 2004 C C . ARG A 1 280 ? -4.543 12.562 18.047 1 98.56 280 ARG A C 1
ATOM 2006 O O . ARG A 1 280 ? -3.355 12.625 18.375 1 98.56 280 ARG A O 1
ATOM 2013 N N . ALA A 1 281 ? -5.379 13.531 18.25 1 98.56 281 ALA A N 1
ATOM 2014 C CA . ALA A 1 281 ? -4.965 14.758 18.938 1 98.56 281 ALA A CA 1
ATOM 2015 C C . ALA A 1 281 ? -4.488 14.453 20.359 1 98.56 281 ALA A C 1
ATOM 2017 O O . ALA A 1 281 ? -3.48 15.008 20.797 1 98.56 281 ALA A O 1
ATOM 2018 N N . ARG A 1 282 ? -5.191 13.602 21.016 1 98.44 282 ARG A N 1
ATOM 2019 C CA . ARG A 1 282 ? -4.805 13.211 22.375 1 98.44 282 ARG A CA 1
ATOM 2020 C C . ARG A 1 282 ? -3.428 12.562 22.391 1 98.44 282 ARG A C 1
ATOM 2022 O O . ARG A 1 282 ? -2.617 12.82 23.281 1 98.44 282 ARG A O 1
ATOM 2029 N N . ASP A 1 283 ? -3.234 11.703 21.469 1 98.81 283 ASP A N 1
ATOM 2030 C CA . ASP A 1 283 ? -1.938 11.039 21.344 1 98.81 283 ASP A CA 1
ATOM 2031 C C . ASP A 1 283 ? -0.823 12.062 21.125 1 98.81 283 ASP A C 1
ATOM 2033 O O . ASP A 1 283 ? 0.248 11.961 21.719 1 98.81 283 ASP A O 1
ATOM 2037 N N . VAL A 1 284 ? -1.043 13.055 20.281 1 98.75 284 VAL A N 1
ATOM 2038 C CA . VAL A 1 284 ? -0.081 14.109 20 1 98.75 284 VAL A CA 1
ATOM 2039 C C . VAL A 1 284 ? 0.194 14.922 21.266 1 98.75 284 VAL A C 1
ATOM 2041 O O . VAL A 1 284 ? 1.352 15.172 21.609 1 98.75 284 VAL A O 1
ATOM 2044 N N . LEU A 1 285 ? -0.831 15.297 21.953 1 98.69 285 LEU A N 1
ATOM 2045 C CA . LEU A 1 285 ? -0.665 16.094 23.172 1 98.69 285 LEU A CA 1
ATOM 2046 C C . LEU A 1 285 ? 0.077 15.305 24.234 1 98.69 285 LEU A C 1
ATOM 2048 O O . LEU A 1 285 ? 0.877 15.867 24.984 1 98.69 285 LEU A O 1
ATOM 2052 N N . ALA A 1 286 ? -0.183 14.016 24.297 1 98.75 286 ALA A N 1
ATOM 2053 C CA . ALA A 1 286 ? 0.547 13.156 25.219 1 98.75 286 ALA A CA 1
ATOM 2054 C C . ALA A 1 286 ? 2.031 13.109 24.859 1 98.75 286 ALA A C 1
ATOM 2056 O O . ALA A 1 286 ? 2.887 13.133 25.75 1 98.75 286 ALA A O 1
ATOM 2057 N N . ALA A 1 287 ? 2.305 13.023 23.609 1 98.75 287 ALA A N 1
ATOM 2058 C CA . ALA A 1 287 ? 3.695 13 23.172 1 98.75 287 ALA A CA 1
ATOM 2059 C C . ALA A 1 287 ? 4.402 14.312 23.5 1 98.75 287 ALA A C 1
ATOM 2061 O O . ALA A 1 287 ? 5.578 14.312 23.859 1 98.75 287 ALA A O 1
ATOM 2062 N N . VAL A 1 288 ? 3.73 15.383 23.328 1 98.56 288 VAL A N 1
ATOM 2063 C CA . VAL A 1 288 ? 4.277 16.688 23.688 1 98.56 288 VAL A CA 1
ATOM 2064 C C . VAL A 1 288 ? 4.539 16.75 25.188 1 98.56 288 VAL A C 1
ATOM 2066 O O . VAL A 1 288 ? 5.621 17.172 25.625 1 98.56 288 VAL A O 1
ATOM 2069 N N . ALA A 1 289 ? 3.576 16.328 25.938 1 98.19 289 ALA A N 1
ATOM 2070 C CA . ALA A 1 289 ? 3.691 16.359 27.391 1 98.19 289 ALA A CA 1
ATOM 2071 C C . ALA A 1 289 ? 4.867 15.508 27.875 1 98.19 289 ALA A C 1
ATOM 2073 O O . ALA A 1 289 ? 5.539 15.859 28.844 1 98.19 289 ALA A O 1
ATOM 2074 N N . ALA A 1 290 ? 5.129 14.445 27.156 1 98.38 290 ALA A N 1
ATOM 2075 C CA . ALA A 1 290 ? 6.195 13.516 27.531 1 98.38 290 ALA A CA 1
ATOM 2076 C C . ALA A 1 290 ? 7.543 13.992 27 1 98.38 290 ALA A C 1
ATOM 2078 O O . ALA A 1 290 ? 8.578 13.383 27.281 1 98.38 290 ALA A O 1
ATOM 2079 N N . GLY A 1 291 ? 7.535 14.992 26.188 1 97.94 291 GLY A N 1
ATOM 2080 C CA . GLY A 1 291 ? 8.766 15.539 25.641 1 97.94 291 GLY A CA 1
ATOM 2081 C C . GLY A 1 291 ? 9.289 14.742 24.453 1 97.94 291 GLY A C 1
ATOM 2082 O O . GLY A 1 291 ? 10.438 14.922 24.031 1 97.94 291 GLY A O 1
ATOM 2083 N N . ILE A 1 292 ? 8.453 13.875 23.953 1 98.38 292 ILE A N 1
ATOM 2084 C CA . ILE A 1 292 ? 8.844 13.07 22.812 1 98.38 292 ILE A CA 1
ATOM 2085 C C . ILE A 1 292 ? 8.945 13.953 21.562 1 98.38 292 ILE A C 1
ATOM 2087 O O . ILE A 1 292 ? 9.914 13.852 20.812 1 98.38 292 ILE A O 1
ATOM 2091 N N . ILE A 1 293 ? 7.879 14.742 21.359 1 98.06 293 ILE A N 1
ATOM 2092 C CA . ILE A 1 293 ? 7.965 15.773 20.328 1 98.06 293 ILE A CA 1
ATOM 2093 C C . ILE A 1 293 ? 7.875 17.156 20.969 1 98.06 293 ILE A C 1
ATOM 2095 O O . ILE A 1 293 ? 7.156 17.344 21.953 1 98.06 293 ILE A O 1
ATOM 2099 N N . VAL A 1 294 ? 8.625 18.031 20.375 1 96.75 294 VAL A N 1
ATOM 2100 C CA . VAL A 1 294 ? 8.719 19.391 20.906 1 96.75 294 VAL A CA 1
ATOM 2101 C C . VAL A 1 294 ? 8.328 20.406 19.828 1 96.75 294 VAL A C 1
ATOM 2103 O O . VAL A 1 294 ? 9.016 20.516 18.812 1 96.75 294 VAL A O 1
ATOM 2106 N N . PRO A 1 295 ? 7.223 21.062 20.078 1 94.44 295 PRO A N 1
ATOM 2107 C CA . PRO A 1 295 ? 6.883 22.125 19.125 1 94.44 295 PRO A CA 1
ATOM 2108 C C . PRO A 1 295 ? 8.008 23.141 18.938 1 94.44 295 PRO A C 1
ATOM 2110 O O . PRO A 1 295 ? 8.672 23.516 19.906 1 94.44 295 PRO A O 1
ATOM 2113 N N . SER A 1 296 ? 8.312 23.453 17.75 1 92.69 296 SER A N 1
ATOM 2114 C CA . SER A 1 296 ? 9.352 24.438 17.438 1 92.69 296 SER A CA 1
ATOM 2115 C C . SER A 1 296 ? 8.828 25.547 16.531 1 92.69 296 SER A C 1
ATOM 2117 O O . SER A 1 296 ? 8.523 25.297 15.367 1 92.69 296 SER A O 1
ATOM 2119 N N . VAL A 1 297 ? 8.688 26.734 17.109 1 96.94 297 VAL A N 1
ATOM 2120 C CA . VAL A 1 297 ? 8.273 27.906 16.328 1 96.94 297 VAL A CA 1
ATOM 2121 C C . VAL A 1 297 ? 9.5 28.641 15.805 1 96.94 297 VAL A C 1
ATOM 2123 O O . VAL A 1 297 ? 10.344 29.094 16.578 1 96.94 297 VAL A O 1
ATOM 2126 N N . TRP A 1 298 ? 9.625 28.688 14.531 1 97.06 298 TRP A N 1
ATOM 2127 C CA . TRP A 1 298 ? 10.742 29.375 13.906 1 97.06 298 TRP A CA 1
ATOM 2128 C C . TRP A 1 298 ? 10.531 30.891 13.914 1 97.06 298 TRP A C 1
ATOM 2130 O O . TRP A 1 298 ? 11.406 31.641 14.352 1 97.06 298 TRP A O 1
ATOM 2140 N N . ARG A 1 299 ? 9.297 31.266 13.445 1 97.62 299 ARG A N 1
ATOM 2141 C CA . ARG A 1 299 ? 9.016 32.688 13.352 1 97.62 299 ARG A CA 1
ATOM 2142 C C . ARG A 1 299 ? 7.52 32.969 13.516 1 97.62 299 ARG A C 1
ATOM 2144 O O . ARG A 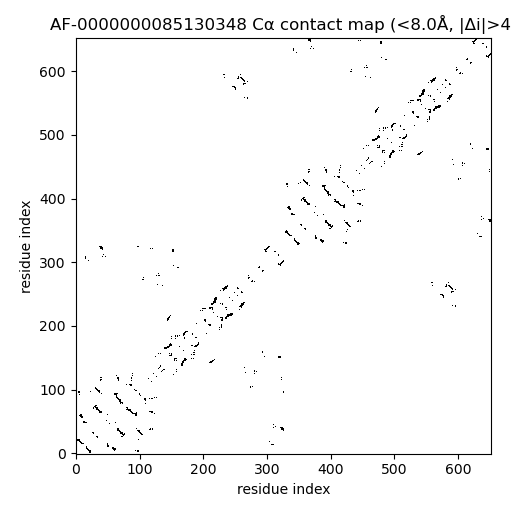1 299 ? 6.688 32.156 13.141 1 97.62 299 ARG A O 1
ATOM 2151 N N . ARG A 1 300 ? 7.25 34.125 14.094 1 98.12 300 ARG A N 1
ATOM 2152 C CA . ARG A 1 300 ? 5.895 34.656 14.211 1 98.12 300 ARG A CA 1
ATOM 2153 C C . ARG A 1 300 ? 5.703 35.875 13.312 1 98.12 300 ARG A C 1
ATOM 2155 O O . ARG A 1 300 ? 6.586 36.75 13.219 1 98.12 300 ARG A O 1
ATOM 2162 N N . TYR A 1 301 ? 4.66 35.906 12.578 1 98.31 301 TYR A N 1
ATOM 2163 C CA . TYR A 1 301 ? 4.246 37.062 11.766 1 98.31 301 TYR A CA 1
ATOM 2164 C C . TYR A 1 301 ? 2.869 37.562 12.195 1 98.31 301 TYR A C 1
ATOM 2166 O O . TYR A 1 301 ? 2.02 36.75 12.617 1 98.31 301 TYR A O 1
ATOM 2174 N N . ALA A 1 302 ? 2.707 38.875 12.078 1 98 302 ALA A N 1
ATOM 2175 C CA . ALA A 1 302 ? 1.333 39.375 12.164 1 98 302 ALA A CA 1
ATOM 2176 C C . ALA A 1 302 ? 0.484 38.812 11.023 1 98 302 ALA A C 1
ATOM 2178 O O . ALA A 1 302 ? 0.978 38.656 9.906 1 98 302 ALA A O 1
ATOM 2179 N N . LEU A 1 303 ? -0.796 38.562 11.289 1 97.62 303 LEU A N 1
ATOM 2180 C CA . LEU A 1 303 ? -1.706 38.094 10.25 1 97.62 303 LEU A CA 1
ATOM 2181 C C . LEU A 1 303 ? -1.648 39.031 9.031 1 97.62 303 LEU A C 1
ATOM 2183 O O . LEU A 1 303 ? -1.736 38.562 7.895 1 97.62 303 LEU A O 1
ATOM 2187 N N . ALA A 1 304 ? -1.424 40.25 9.242 1 95.88 304 ALA A N 1
ATOM 2188 C CA . ALA A 1 304 ? -1.332 41.25 8.18 1 95.88 304 ALA A CA 1
ATOM 2189 C C . ALA A 1 304 ? -0.099 41 7.312 1 95.88 304 ALA A C 1
ATOM 2191 O O . ALA A 1 304 ? -0.011 41.5 6.191 1 95.88 304 ALA A O 1
ATOM 2192 N N . GLU A 1 305 ? 0.835 40.25 7.809 1 97.19 305 GLU A N 1
ATOM 2193 C CA . GLU A 1 305 ? 2.076 39.969 7.094 1 97.19 305 GLU A CA 1
ATOM 2194 C C . GLU A 1 305 ? 2.043 38.594 6.469 1 97.19 305 GLU A C 1
ATOM 2196 O O . GLU A 1 305 ? 3.09 37.969 6.223 1 97.19 305 GLU A O 1
ATOM 2201 N N . VAL A 1 306 ? 0.853 38.062 6.234 1 97.88 306 VAL A N 1
ATOM 2202 C CA . VAL A 1 306 ? 0.673 36.688 5.777 1 97.88 306 VAL A CA 1
ATOM 2203 C C . VAL A 1 306 ? 1.409 36.5 4.457 1 97.88 306 VAL A C 1
ATOM 2205 O O . VAL A 1 306 ? 1.938 35.406 4.195 1 97.88 306 VAL A O 1
ATOM 2208 N N . ALA A 1 307 ? 1.495 37.469 3.623 1 97.25 307 ALA A N 1
ATOM 2209 C CA . ALA A 1 307 ? 2.203 37.375 2.352 1 97.25 307 ALA A CA 1
ATOM 2210 C C . ALA A 1 307 ? 3.68 37.031 2.57 1 97.25 307 ALA A C 1
ATOM 2212 O O . ALA A 1 307 ? 4.25 36.219 1.871 1 97.25 307 ALA A O 1
ATOM 2213 N N . GLN A 1 308 ? 4.238 37.719 3.5 1 96.88 308 GLN A N 1
ATOM 2214 C CA . GLN A 1 308 ? 5.641 37.469 3.826 1 96.88 308 GLN A CA 1
ATOM 2215 C C . GLN A 1 308 ? 5.836 36.062 4.391 1 96.88 308 GLN A C 1
ATOM 2217 O O . GLN A 1 308 ? 6.809 35.375 4.055 1 96.88 308 GLN A O 1
ATOM 2222 N N . ALA A 1 309 ? 4.953 35.688 5.277 1 97.56 309 ALA A N 1
ATOM 2223 C CA . ALA A 1 309 ? 5.016 34.344 5.848 1 97.56 309 ALA A CA 1
ATOM 2224 C C . ALA A 1 309 ? 5 33.281 4.754 1 97.56 309 ALA A C 1
ATOM 2226 O O . ALA A 1 309 ? 5.828 32.344 4.758 1 97.56 309 ALA A O 1
ATOM 2227 N N . HIS A 1 310 ? 4.07 33.375 3.795 1 97.44 310 HIS A N 1
ATOM 2228 C CA . HIS A 1 310 ? 3.996 32.438 2.676 1 97.44 310 HIS A CA 1
ATOM 2229 C C . HIS A 1 310 ? 5.266 32.469 1.836 1 97.44 310 HIS A C 1
ATOM 2231 O O . HIS A 1 310 ? 5.762 31.438 1.395 1 97.44 310 HIS A O 1
ATOM 2237 N N . GLY A 1 311 ? 5.781 33.656 1.602 1 95.38 311 GLY A N 1
ATOM 2238 C CA . GLY A 1 311 ? 7.023 33.812 0.857 1 95.38 311 GLY A CA 1
ATOM 2239 C C . GLY A 1 311 ? 8.188 33.062 1.485 1 95.38 311 GLY A C 1
ATOM 2240 O O . GLY A 1 311 ? 8.922 32.344 0.795 1 95.38 311 GLY A O 1
ATOM 2241 N N . ASP A 1 312 ? 8.32 33.25 2.77 1 94.88 312 ASP A N 1
ATOM 2242 C CA . ASP A 1 312 ? 9.406 32.562 3.484 1 94.88 312 ASP A CA 1
ATOM 2243 C C . ASP A 1 312 ? 9.266 31.047 3.41 1 94.88 312 ASP A C 1
ATOM 2245 O O . ASP A 1 312 ? 10.25 30.344 3.232 1 94.88 312 ASP A O 1
ATOM 2249 N N . LEU A 1 313 ? 8.055 30.578 3.559 1 94.31 313 LEU A N 1
ATOM 2250 C CA . LEU A 1 313 ? 7.809 29.141 3.473 1 94.31 313 LEU A CA 1
ATOM 2251 C C . LEU A 1 313 ? 8.125 28.609 2.076 1 94.31 313 LEU A C 1
ATOM 2253 O O . LEU A 1 313 ? 8.82 27.609 1.932 1 94.31 313 LEU A O 1
ATOM 2257 N N . GLU A 1 314 ? 7.746 29.312 1.08 1 91.5 314 GLU A N 1
ATOM 2258 C CA . GLU A 1 314 ? 7.918 28.906 -0.31 1 91.5 314 GLU A CA 1
ATOM 2259 C C . GLU A 1 314 ? 9.398 28.875 -0.697 1 91.5 314 GLU A C 1
ATOM 2261 O O . GLU A 1 314 ? 9.812 28.094 -1.545 1 91.5 314 GLU A O 1
ATOM 2266 N N . GLN A 1 315 ? 10.133 29.734 -0.088 1 90.19 315 GLN A N 1
ATOM 2267 C CA . GLN A 1 315 ? 11.547 29.844 -0.433 1 90.19 315 GLN A CA 1
ATOM 2268 C C . GLN A 1 315 ? 12.398 28.906 0.402 1 90.19 315 GLN A C 1
ATOM 2270 O O . GLN A 1 315 ? 13.625 28.906 0.307 1 90.19 315 GLN A O 1
ATOM 2275 N N . GLY A 1 316 ? 11.734 28.141 1.238 1 89.38 316 GLY A N 1
ATOM 2276 C CA . GLY A 1 316 ? 12.445 27.141 2.023 1 89.38 316 GLY A CA 1
ATOM 2277 C C . GLY A 1 316 ? 13.297 27.734 3.125 1 89.38 316 GLY A C 1
ATOM 2278 O O . GLY A 1 316 ? 14.32 27.172 3.512 1 89.38 316 GLY A O 1
ATOM 2279 N N . ARG A 1 317 ? 12.883 28.859 3.631 1 90.06 317 ARG A N 1
ATOM 2280 C CA . ARG A 1 317 ? 13.68 29.531 4.648 1 90.06 317 ARG A CA 1
ATOM 2281 C C . ARG A 1 317 ? 13.32 29.031 6.043 1 90.06 317 ARG A C 1
ATOM 2283 O O . ARG A 1 317 ? 14.102 29.203 6.984 1 90.06 317 ARG A O 1
ATOM 2290 N N . SER A 1 318 ? 12.164 28.484 6.156 1 91.06 318 SER A N 1
ATOM 2291 C CA . SER A 1 318 ? 11.672 28.109 7.48 1 91.06 318 SER A CA 1
ATOM 2292 C C . SER A 1 318 ? 12.508 26.984 8.086 1 91.06 318 SER A C 1
ATOM 2294 O O . SER A 1 318 ? 12.891 26.047 7.383 1 91.06 318 SER A O 1
ATOM 2296 N N . GLN A 1 319 ? 12.781 27.094 9.336 1 94.19 319 GLN A N 1
ATOM 2297 C CA . GLN A 1 319 ? 13.531 26.094 10.086 1 94.19 319 GLN A CA 1
ATOM 2298 C C . GLN A 1 319 ? 12.648 25.422 11.133 1 94.19 319 GLN A C 1
ATOM 2300 O O . GLN A 1 319 ? 13.133 24.625 11.945 1 94.19 319 GLN A O 1
ATOM 2305 N N . GLY A 1 320 ? 11.453 25.75 11.164 1 95.19 320 GLY A N 1
ATOM 2306 C CA . GLY A 1 320 ? 10.391 25.281 12.031 1 95.19 320 GLY A CA 1
ATOM 2307 C C . GLY A 1 320 ? 9.023 25.812 11.641 1 95.19 320 GLY A C 1
ATOM 2308 O O . GLY A 1 320 ? 8.82 26.266 10.516 1 95.19 320 GLY A O 1
ATOM 2309 N N . ALA A 1 321 ? 8.18 25.797 12.547 1 97.62 321 ALA A N 1
ATOM 2310 C CA . ALA A 1 321 ? 6.812 26.203 12.25 1 97.62 321 ALA A CA 1
ATOM 2311 C C . ALA A 1 321 ? 6.699 27.719 12.141 1 97.62 321 ALA A C 1
ATOM 2313 O O . ALA A 1 321 ? 7.395 28.453 12.852 1 97.62 321 ALA A O 1
ATOM 2314 N N . ILE A 1 322 ? 5.891 28.156 11.273 1 98.31 322 ILE A N 1
ATOM 2315 C CA . ILE A 1 322 ? 5.527 29.562 11.148 1 98.31 322 ILE A CA 1
ATOM 2316 C C . ILE A 1 322 ? 4.164 29.812 11.789 1 98.31 322 ILE A C 1
ATOM 2318 O O . ILE A 1 322 ? 3.223 29.047 11.562 1 98.31 322 ILE A O 1
ATOM 2322 N N . ILE A 1 323 ? 4.102 30.859 12.617 1 98.62 323 ILE A N 1
ATOM 2323 C CA . ILE A 1 323 ? 2.857 31.203 13.289 1 98.62 323 ILE A CA 1
ATOM 2324 C C . ILE A 1 323 ? 2.41 32.594 12.859 1 98.62 323 ILE A C 1
ATOM 2326 O O . ILE A 1 323 ? 3.225 33.531 12.773 1 98.62 323 ILE A O 1
ATOM 2330 N N . LEU A 1 324 ? 1.143 32.719 12.516 1 98.56 324 LEU A N 1
ATOM 2331 C CA . LEU A 1 324 ? 0.515 34.031 12.344 1 98.56 324 LEU A CA 1
ATOM 2332 C C . LEU A 1 324 ? -0.19 34.469 13.625 1 98.56 324 LEU A C 1
ATOM 2334 O O . LEU A 1 324 ? -0.931 33.688 14.227 1 98.56 324 LEU A O 1
ATOM 2338 N N . THR A 1 325 ? 0.023 35.625 13.984 1 97.5 325 THR A N 1
ATOM 2339 C CA . THR A 1 325 ? -0.667 36.219 15.125 1 97.5 325 THR A CA 1
ATOM 2340 C C . THR A 1 325 ? -1.738 37.219 14.656 1 97.5 325 THR A C 1
ATOM 2342 O O . THR A 1 325 ? -1.432 38.188 13.992 1 97.5 325 THR A O 1
ATOM 2345 N N . PRO A 1 326 ? -2.971 36.906 14.992 1 94.62 326 PRO A N 1
ATOM 2346 C CA . PRO A 1 326 ? -4.039 37.812 14.523 1 94.62 326 PRO A CA 1
ATOM 2347 C C . PRO A 1 326 ? -3.914 39.219 15.078 1 94.62 326 PRO A C 1
ATOM 2349 O O . PRO A 1 326 ? -3.348 39.406 16.156 1 94.62 326 PRO A O 1
ATOM 2352 N N . MET B 1 1 ? 11.531 -46.969 -24.344 1 45.59 1 MET B N 1
ATOM 2353 C CA . MET B 1 1 ? 11.125 -45.938 -23.375 1 45.59 1 MET B CA 1
ATOM 2354 C C . MET B 1 1 ? 10.781 -44.625 -24.078 1 45.59 1 MET B C 1
ATOM 2356 O O . MET B 1 1 ? 11.43 -44.25 -25.047 1 45.59 1 MET B O 1
ATOM 2360 N N . ASN B 1 2 ? 9.562 -44.094 -24.062 1 62.22 2 ASN B N 1
ATOM 2361 C CA . ASN B 1 2 ? 9.188 -42.906 -24.812 1 62.22 2 ASN B CA 1
ATOM 2362 C C . ASN B 1 2 ? 10.18 -41.781 -24.594 1 62.22 2 ASN B C 1
ATOM 2364 O O . ASN B 1 2 ? 10.656 -41.562 -23.469 1 62.22 2 ASN B O 1
ATOM 2368 N N . PRO B 1 3 ? 10.648 -41.25 -25.656 1 83.38 3 PRO B N 1
ATOM 2369 C CA . PRO B 1 3 ? 11.664 -40.188 -25.531 1 83.38 3 PRO B CA 1
ATOM 2370 C C . PRO B 1 3 ? 11.195 -39.031 -24.672 1 83.38 3 PRO B C 1
ATOM 2372 O O . PRO B 1 3 ? 10.008 -38.719 -24.656 1 83.38 3 PRO B O 1
ATOM 2375 N N . LEU B 1 4 ? 12.062 -38.625 -23.844 1 91.5 4 LEU B N 1
ATOM 2376 C CA . LEU B 1 4 ? 11.789 -37.438 -23.062 1 91.5 4 LEU B CA 1
ATOM 2377 C C . LEU B 1 4 ? 11.648 -36.219 -23.969 1 91.5 4 LEU B C 1
ATOM 2379 O O . LEU B 1 4 ? 12.352 -36.094 -24.984 1 91.5 4 LEU B O 1
ATOM 2383 N N . ILE B 1 5 ? 10.664 -35.375 -23.672 1 96.06 5 ILE B N 1
ATOM 2384 C CA . ILE B 1 5 ? 10.406 -34.219 -24.531 1 96.06 5 ILE B CA 1
ATOM 2385 C C . ILE B 1 5 ? 10.289 -32.938 -23.672 1 96.06 5 ILE B C 1
ATOM 2387 O O . ILE B 1 5 ? 10.07 -33.031 -22.453 1 96.06 5 ILE B O 1
ATOM 2391 N N . LYS B 1 6 ? 10.508 -31.844 -24.281 1 97.56 6 LYS B N 1
ATOM 2392 C CA . LYS B 1 6 ? 10.289 -30.531 -23.656 1 97.56 6 LYS B CA 1
ATOM 2393 C C . LYS B 1 6 ? 9.773 -29.516 -24.672 1 97.56 6 LYS B C 1
ATOM 2395 O O . LYS B 1 6 ? 9.945 -29.703 -25.891 1 97.56 6 LYS B O 1
ATOM 2400 N N . VAL B 1 7 ? 9.117 -28.547 -24.203 1 97.69 7 VAL B N 1
ATOM 2401 C CA . VAL B 1 7 ? 8.688 -27.422 -25.031 1 97.69 7 VAL B CA 1
ATOM 2402 C C . VAL B 1 7 ? 9.828 -26.422 -25.188 1 97.69 7 VAL B C 1
ATOM 2404 O O . VAL B 1 7 ? 10.562 -26.156 -24.234 1 97.69 7 VAL B O 1
ATOM 2407 N N . ARG B 1 8 ? 9.977 -25.891 -26.328 1 96.81 8 ARG B N 1
ATOM 2408 C CA . ARG B 1 8 ? 10.938 -24.844 -26.656 1 96.81 8 ARG B CA 1
ATOM 2409 C C . ARG B 1 8 ? 10.289 -23.75 -27.5 1 96.81 8 ARG B C 1
ATOM 2411 O O . ARG B 1 8 ? 9.492 -24.031 -28.391 1 96.81 8 ARG B O 1
ATOM 2418 N N . MET B 1 9 ? 10.602 -22.562 -27.094 1 96.81 9 MET B N 1
ATOM 2419 C CA . MET B 1 9 ? 10.18 -21.391 -27.859 1 96.81 9 MET B CA 1
ATOM 2420 C C . MET B 1 9 ? 11.383 -20.547 -28.281 1 96.81 9 MET B C 1
ATOM 2422 O O . MET B 1 9 ? 12.258 -20.266 -27.453 1 96.81 9 MET B O 1
ATOM 2426 N N . ASP B 1 10 ? 11.352 -20.047 -29.531 1 96.81 10 ASP B N 1
ATOM 2427 C CA . ASP B 1 10 ? 12.438 -19.203 -30.016 1 96.81 10 ASP B CA 1
ATOM 2428 C C . ASP B 1 10 ? 12.031 -17.734 -30 1 96.81 10 ASP B C 1
ATOM 2430 O O . ASP B 1 10 ? 12.883 -16.844 -30.109 1 96.81 10 ASP B O 1
ATOM 2434 N N . ALA B 1 11 ? 10.781 -17.5 -29.938 1 96.69 11 ALA B N 1
ATOM 2435 C CA . ALA B 1 11 ? 10.219 -16.156 -29.875 1 96.69 11 ALA B CA 1
ATOM 2436 C C . ALA B 1 11 ? 8.797 -16.188 -29.328 1 96.69 11 ALA B C 1
ATOM 2438 O O . ALA B 1 11 ? 8.156 -17.234 -29.297 1 96.69 11 ALA B O 1
ATOM 2439 N N . ALA B 1 12 ? 8.43 -15.023 -28.859 1 96.81 12 ALA B N 1
ATOM 2440 C CA . ALA B 1 12 ? 7.039 -14.898 -28.422 1 96.81 12 ALA B CA 1
ATOM 2441 C C . ALA B 1 12 ? 6.086 -15.117 -29.594 1 96.81 12 ALA B C 1
ATOM 2443 O O . ALA B 1 12 ? 6.453 -14.898 -30.75 1 96.81 12 ALA B O 1
ATOM 2444 N N . GLY B 1 13 ? 4.871 -15.547 -29.312 1 95.5 13 GLY B N 1
ATOM 2445 C CA . GLY B 1 13 ? 3.928 -15.758 -30.391 1 95.5 13 GLY B CA 1
ATOM 2446 C C . GLY B 1 13 ? 2.666 -16.484 -29.953 1 95.5 13 GLY B C 1
ATOM 2447 O O . GLY B 1 13 ? 2.307 -16.453 -28.781 1 95.5 13 GLY B O 1
ATOM 2448 N N . THR B 1 14 ? 1.987 -16.969 -30.984 1 94.69 14 THR B N 1
ATOM 2449 C CA . THR B 1 14 ? 0.791 -17.781 -30.766 1 94.69 14 THR B CA 1
ATOM 2450 C C . THR B 1 14 ? 1.153 -19.125 -30.156 1 94.69 14 THR B C 1
ATOM 2452 O O . THR B 1 14 ? 2.334 -19.438 -30 1 94.69 14 THR B O 1
ATOM 2455 N N . PRO B 1 15 ? 0.169 -19.891 -29.75 1 94.12 15 PRO B N 1
ATOM 2456 C CA . PRO B 1 15 ? 0.458 -21.203 -29.156 1 94.12 15 PRO B CA 1
ATOM 2457 C C . PRO B 1 15 ? 1.326 -22.078 -30.062 1 94.12 15 PRO B C 1
ATOM 2459 O O . PRO B 1 15 ? 2.059 -22.938 -29.578 1 94.12 15 PRO B O 1
ATOM 2462 N N . ASP B 1 16 ? 1.297 -21.812 -31.297 1 91.69 16 ASP B N 1
ATOM 2463 C CA . ASP B 1 16 ? 2.07 -22.609 -32.25 1 91.69 16 ASP B CA 1
ATOM 2464 C C . ASP B 1 16 ? 3.562 -22.312 -32.125 1 91.69 16 ASP B C 1
ATOM 2466 O O . ASP B 1 16 ? 4.395 -23.047 -32.688 1 91.69 16 ASP B O 1
ATOM 2470 N N . ALA B 1 17 ? 3.887 -21.312 -31.438 1 95 17 ALA B N 1
ATOM 2471 C CA . ALA B 1 17 ? 5.285 -20.984 -31.188 1 95 17 ALA B CA 1
ATOM 2472 C C . ALA B 1 17 ? 5.945 -22 -30.266 1 95 17 ALA B C 1
ATOM 2474 O O . ALA B 1 17 ? 7.172 -22.047 -30.172 1 95 17 ALA B O 1
ATOM 2475 N N . MET B 1 18 ? 5.168 -22.75 -29.578 1 96.75 18 MET B N 1
ATOM 2476 C CA . MET B 1 18 ? 5.676 -23.797 -28.688 1 96.75 18 MET B CA 1
ATOM 2477 C C . MET B 1 18 ? 5.961 -25.078 -29.453 1 96.75 18 MET B C 1
ATOM 2479 O O . MET B 1 18 ? 5.035 -25.719 -29.953 1 96.75 18 MET B O 1
ATOM 2483 N N . ARG B 1 19 ? 7.199 -25.391 -29.516 1 96.38 19 ARG B N 1
ATOM 2484 C CA . ARG B 1 19 ? 7.605 -26.609 -30.219 1 96.38 19 ARG B CA 1
ATOM 2485 C C . ARG B 1 19 ? 8.117 -27.656 -29.234 1 96.38 19 ARG B C 1
ATOM 2487 O O . ARG B 1 19 ? 8.664 -27.328 -28.188 1 96.38 19 ARG B O 1
ATOM 2494 N N . LEU B 1 20 ? 7.938 -28.938 -29.656 1 96.5 20 LEU B N 1
ATOM 2495 C CA . LEU B 1 20 ? 8.445 -30.031 -28.859 1 96.5 20 LEU B CA 1
ATOM 2496 C C . LEU B 1 20 ? 9.812 -30.484 -29.359 1 96.5 20 LEU B C 1
ATOM 2498 O O . LEU B 1 20 ? 10.031 -30.578 -30.578 1 96.5 20 LEU B O 1
ATOM 2502 N N . GLU B 1 21 ? 10.648 -30.672 -28.469 1 95.44 21 GLU B N 1
ATOM 2503 C CA . GLU B 1 21 ? 11.945 -31.234 -28.797 1 95.44 21 GLU B CA 1
ATOM 2504 C C . GLU B 1 21 ? 12.352 -32.312 -27.812 1 95.44 21 GLU B C 1
ATOM 2506 O O . GLU B 1 21 ? 11.898 -32.312 -26.656 1 95.44 21 GLU B O 1
ATOM 2511 N N . PRO B 1 22 ? 13.195 -33.188 -28.297 1 95 22 PRO B N 1
ATOM 2512 C CA . PRO B 1 22 ? 13.664 -34.219 -27.359 1 95 22 PRO B CA 1
ATOM 2513 C C . PRO B 1 22 ? 14.586 -33.688 -26.281 1 95 22 PRO B C 1
ATOM 2515 O O . PRO B 1 22 ? 15.266 -32.688 -26.5 1 95 22 PRO B O 1
ATOM 2518 N N . VAL B 1 23 ? 14.523 -34.312 -25.141 1 93 23 VAL B N 1
ATOM 2519 C CA . VAL B 1 23 ? 15.43 -34.031 -24.047 1 93 23 VAL B CA 1
ATOM 2520 C C . VAL B 1 23 ? 16.266 -35.25 -23.719 1 93 23 VAL B C 1
ATOM 2522 O O . VAL B 1 23 ? 15.75 -36.375 -23.656 1 93 23 VAL B O 1
ATOM 2525 N N . GLU B 1 24 ? 17.531 -35.031 -23.594 1 92.25 24 GLU B N 1
ATOM 2526 C CA . GLU B 1 24 ? 18.422 -36.125 -23.156 1 92.25 24 GLU B CA 1
ATOM 2527 C C . GLU B 1 24 ? 18.609 -36.094 -21.656 1 92.25 24 GLU B C 1
ATOM 2529 O O . GLU B 1 24 ? 18.594 -35.031 -21.031 1 92.25 24 GLU B O 1
ATOM 2534 N N . VAL B 1 25 ? 18.766 -37.25 -21.172 1 94.19 25 VAL B N 1
ATOM 2535 C CA . VAL B 1 25 ? 19.047 -37.375 -19.734 1 94.19 25 VAL B CA 1
ATOM 2536 C C . VAL B 1 25 ? 20.359 -36.656 -19.422 1 94.19 25 VAL B C 1
ATOM 2538 O O . VAL B 1 25 ? 21.359 -36.812 -20.141 1 94.19 25 VAL B O 1
ATOM 2541 N N . GLN B 1 26 ? 20.297 -35.875 -18.375 1 94.44 26 GLN B N 1
ATOM 2542 C CA . GLN B 1 26 ? 21.484 -35.125 -17.938 1 94.44 26 GLN B CA 1
ATOM 2543 C C . GLN B 1 26 ? 21.844 -35.469 -16.5 1 94.44 26 GLN B C 1
ATOM 2545 O O . GLN B 1 26 ? 20.969 -35.688 -15.672 1 94.44 26 GLN B O 1
ATOM 2550 N N . ALA B 1 27 ? 23.125 -35.531 -16.297 1 97 27 ALA B N 1
ATOM 2551 C CA . ALA B 1 27 ? 23.578 -35.656 -14.914 1 97 27 ALA B CA 1
ATOM 2552 C C . ALA B 1 27 ? 23.469 -34.312 -14.18 1 97 27 ALA B C 1
ATOM 2554 O O . ALA B 1 27 ? 23.969 -33.281 -14.664 1 97 27 ALA B O 1
ATOM 2555 N N . PRO B 1 28 ? 22.859 -34.344 -13.016 1 98.44 28 PRO B N 1
ATOM 2556 C CA . PRO B 1 28 ? 22.734 -33.062 -12.297 1 98.44 28 PRO B CA 1
ATOM 2557 C C . PRO B 1 28 ? 24.078 -32.594 -11.734 1 98.44 28 PRO B C 1
ATOM 2559 O O . PRO B 1 28 ? 24.891 -33.375 -11.266 1 98.44 28 PRO B O 1
ATOM 2562 N N . GLY B 1 29 ? 24.328 -31.312 -11.852 1 98.25 29 GLY B N 1
ATOM 2563 C CA . GLY B 1 29 ? 25.469 -30.688 -11.219 1 98.25 29 GLY B CA 1
ATOM 2564 C C . GLY B 1 29 ? 25.25 -30.406 -9.742 1 98.25 29 GLY B C 1
ATOM 2565 O O . GLY B 1 29 ? 24.234 -30.797 -9.172 1 98.25 29 GLY B O 1
ATOM 2566 N N . PRO B 1 30 ? 26.281 -29.75 -9.125 1 98.38 30 PRO B N 1
ATOM 2567 C CA . PRO B 1 30 ? 26.156 -29.406 -7.707 1 98.38 30 PRO B CA 1
ATOM 2568 C C . PRO B 1 30 ? 24.875 -28.625 -7.406 1 98.38 30 PRO B C 1
ATOM 2570 O O . PRO B 1 30 ? 24.562 -27.641 -8.086 1 98.38 30 PRO B O 1
ATOM 2573 N N . GLY B 1 31 ? 24.094 -29.109 -6.398 1 98.25 31 GLY B N 1
ATOM 2574 C CA . GLY B 1 31 ? 22.891 -28.438 -5.945 1 98.25 31 GLY B CA 1
ATOM 2575 C C . GLY B 1 31 ? 21.688 -28.703 -6.832 1 98.25 31 GLY B C 1
ATOM 2576 O O . GLY B 1 31 ? 20.609 -28.156 -6.59 1 98.25 31 GLY B O 1
ATOM 2577 N N . GLN B 1 32 ? 21.828 -29.578 -7.797 1 98.62 32 GLN B N 1
ATOM 2578 C CA . GLN B 1 32 ? 20.766 -29.812 -8.758 1 98.62 32 GLN B CA 1
ATOM 2579 C C . GLN B 1 32 ? 20.234 -31.25 -8.641 1 98.62 32 GLN B C 1
ATOM 2581 O O . GLN B 1 32 ? 20.891 -32.094 -8.031 1 98.62 32 GLN B O 1
ATOM 2586 N N . VAL B 1 33 ? 19.094 -31.453 -9.211 1 98.69 33 VAL B N 1
ATOM 2587 C CA . VAL B 1 33 ? 18.562 -32.781 -9.391 1 98.69 33 VAL B CA 1
ATOM 2588 C C . VAL B 1 33 ? 18.141 -33 -10.844 1 98.69 33 VAL B C 1
ATOM 2590 O O . VAL B 1 33 ? 17.953 -32.031 -11.586 1 98.69 33 VAL B O 1
ATOM 2593 N N . TRP B 1 34 ? 18.125 -34.188 -11.203 1 98.62 34 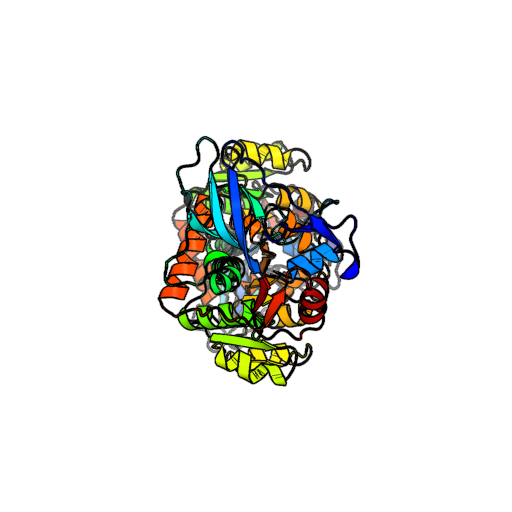TRP B N 1
ATOM 2594 C CA . TRP B 1 34 ? 17.359 -34.594 -12.383 1 98.62 34 TRP B CA 1
ATOM 2595 C C . TRP B 1 34 ? 15.945 -35.031 -12 1 98.62 34 TRP B C 1
ATOM 2597 O O . TRP B 1 34 ? 15.766 -36 -11.273 1 98.62 34 TRP B O 1
ATOM 2607 N N . LEU B 1 35 ? 15.062 -34.219 -12.375 1 98.38 35 LEU B N 1
ATOM 2608 C CA . LEU B 1 35 ? 13.672 -34.406 -12 1 98.38 35 LEU B CA 1
ATOM 2609 C C . LEU B 1 35 ? 12.875 -35.031 -13.156 1 98.38 35 LEU B C 1
ATOM 2611 O O . LEU B 1 35 ? 12.859 -34.469 -14.258 1 98.38 35 LEU B O 1
ATOM 2615 N N . GLU B 1 36 ? 12.297 -36.094 -12.953 1 98.19 36 GLU B N 1
ATOM 2616 C CA . GLU B 1 36 ? 11.328 -36.656 -13.891 1 98.19 36 GLU B CA 1
ATOM 2617 C C . GLU B 1 36 ? 9.906 -36.25 -13.523 1 98.19 36 GLU B C 1
ATOM 2619 O O . GLU B 1 36 ? 9.406 -36.625 -12.461 1 98.19 36 GLU B O 1
ATOM 2624 N N . GLN B 1 37 ? 9.336 -35.531 -14.438 1 98.38 37 GLN B N 1
ATOM 2625 C CA . GLN B 1 37 ? 8.062 -34.875 -14.109 1 98.38 37 GLN B CA 1
ATOM 2626 C C . GLN B 1 37 ? 6.883 -35.75 -14.562 1 98.38 37 GLN B C 1
ATOM 2628 O O . GLN B 1 37 ? 6.934 -36.375 -15.625 1 98.38 37 GLN B O 1
ATOM 2633 N N . THR B 1 38 ? 5.855 -35.75 -13.727 1 98.25 38 THR B N 1
ATOM 2634 C CA . THR B 1 38 ? 4.656 -36.531 -14.039 1 98.25 38 THR B CA 1
ATOM 2635 C C . THR B 1 38 ? 3.453 -35.594 -14.219 1 98.25 38 THR B C 1
ATOM 2637 O O . THR B 1 38 ? 2.428 -36 -14.766 1 98.25 38 THR B O 1
ATOM 2640 N N . ALA B 1 39 ? 3.521 -34.438 -13.758 1 98.62 39 ALA B N 1
ATOM 2641 C CA . ALA B 1 39 ? 2.447 -33.438 -13.867 1 98.62 39 ALA B CA 1
ATOM 2642 C C . ALA B 1 39 ? 3.008 -32.031 -13.914 1 98.62 39 ALA B C 1
ATOM 2644 O O . ALA B 1 39 ? 3.955 -31.703 -13.188 1 98.62 39 ALA B O 1
ATOM 2645 N N . ILE B 1 40 ? 2.502 -31.188 -14.781 1 98.69 40 ILE B N 1
ATOM 2646 C CA . ILE B 1 40 ? 2.932 -29.797 -14.977 1 98.69 40 ILE B CA 1
ATOM 2647 C C . ILE B 1 40 ? 1.724 -28.875 -14.914 1 98.69 40 ILE B C 1
ATOM 2649 O O . ILE B 1 40 ? 0.721 -29.094 -15.594 1 98.69 40 ILE B O 1
ATOM 2653 N N . GLY B 1 41 ? 1.811 -27.859 -14.062 1 98.12 41 GLY B N 1
ATOM 2654 C CA . GLY B 1 41 ? 0.736 -26.875 -14.008 1 98.12 41 GLY B CA 1
ATOM 2655 C C . GLY B 1 41 ? 0.835 -25.812 -15.086 1 98.12 41 GLY B C 1
ATOM 2656 O O . GLY B 1 41 ? 1.931 -25.5 -15.562 1 98.12 41 GLY B O 1
ATOM 2657 N N . VAL B 1 42 ? -0.311 -25.297 -15.516 1 97.88 42 VAL B N 1
ATOM 2658 C CA . VAL B 1 42 ? -0.399 -24.203 -16.484 1 97.88 42 VAL B CA 1
ATOM 2659 C C . VAL B 1 42 ? -0.955 -22.953 -15.797 1 97.88 42 VAL B C 1
ATOM 2661 O O . VAL B 1 42 ? -1.963 -23.016 -15.086 1 97.88 42 VAL B O 1
ATOM 2664 N N . ASN B 1 43 ? -0.326 -21.828 -16 1 95.44 43 ASN B N 1
ATOM 2665 C CA . ASN B 1 43 ? -0.738 -20.578 -15.375 1 95.44 43 ASN B CA 1
ATOM 2666 C C . ASN B 1 43 ? -0.97 -19.484 -16.406 1 95.44 43 ASN B C 1
ATOM 2668 O O . ASN B 1 43 ? -0.35 -19.484 -17.484 1 95.44 43 ASN B O 1
ATOM 2672 N N . PRO B 1 44 ? -1.86 -18.531 -16.062 1 94.56 44 PRO B N 1
ATOM 2673 C CA . PRO B 1 44 ? -1.997 -17.359 -16.938 1 94.56 44 PRO B CA 1
ATOM 2674 C C . PRO B 1 44 ? -0.664 -16.656 -17.219 1 94.56 44 PRO B C 1
ATOM 2676 O O . PRO B 1 44 ? -0.461 -16.109 -18.297 1 94.56 44 PRO B O 1
ATOM 2679 N N . LEU B 1 45 ? 0.191 -16.703 -16.281 1 94.5 45 LEU B N 1
ATOM 2680 C CA . LEU B 1 45 ? 1.521 -16.125 -16.453 1 94.5 45 LEU B CA 1
ATOM 2681 C C . LEU B 1 45 ? 2.242 -16.797 -17.625 1 94.5 45 LEU B C 1
ATOM 2683 O O . LEU B 1 45 ? 2.941 -16.125 -18.391 1 94.5 45 LEU B O 1
ATOM 2687 N N . ASP B 1 46 ? 2.092 -18.078 -17.797 1 96.69 46 ASP B N 1
ATOM 2688 C CA . ASP B 1 46 ? 2.703 -18.781 -18.922 1 96.69 46 ASP B CA 1
ATOM 2689 C C . ASP B 1 46 ? 2.219 -18.219 -20.266 1 96.69 46 ASP B C 1
ATOM 2691 O O . ASP B 1 46 ? 3.014 -18.031 -21.188 1 96.69 46 ASP B O 1
ATOM 2695 N N . VAL B 1 47 ? 0.97 -17.984 -20.281 1 95.5 47 VAL B N 1
ATOM 2696 C CA . VAL B 1 47 ? 0.358 -17.438 -21.484 1 95.5 47 VAL B CA 1
ATOM 2697 C C . VAL B 1 47 ? 0.896 -16.047 -21.766 1 95.5 47 VAL B C 1
ATOM 2699 O O . VAL B 1 47 ? 1.232 -15.711 -22.906 1 95.5 47 VAL B O 1
ATOM 2702 N N . SER B 1 48 ? 0.952 -15.258 -20.703 1 94.56 48 SER B N 1
ATOM 2703 C CA . SER B 1 48 ? 1.472 -13.898 -20.844 1 94.56 48 SER B CA 1
ATOM 2704 C C . SER B 1 48 ? 2.92 -13.914 -21.328 1 94.56 48 SER B C 1
ATOM 2706 O O . SER B 1 48 ? 3.324 -13.062 -22.125 1 94.56 48 SER B O 1
ATOM 2708 N N . GLN B 1 49 ? 3.682 -14.812 -20.844 1 95.56 49 GLN B N 1
ATOM 2709 C CA . GLN B 1 49 ? 5.074 -14.953 -21.266 1 95.56 49 GLN B CA 1
ATOM 2710 C C . GLN B 1 49 ? 5.172 -15.43 -22.703 1 95.56 49 GLN B C 1
ATOM 2712 O O . GLN B 1 49 ? 5.965 -14.898 -23.484 1 95.56 49 GLN B O 1
ATOM 2717 N N . ARG B 1 50 ? 4.379 -16.328 -23.062 1 97 50 ARG B N 1
ATOM 2718 C CA . ARG B 1 50 ? 4.355 -16.828 -24.438 1 97 50 ARG B CA 1
ATOM 2719 C C . ARG B 1 50 ? 4.023 -15.711 -25.422 1 97 50 ARG B C 1
ATOM 2721 O O . ARG B 1 50 ? 4.66 -15.594 -26.469 1 97 50 ARG B O 1
ATOM 2728 N N . LYS B 1 51 ? 3.104 -14.922 -24.969 1 95.62 51 LYS B N 1
ATOM 2729 C CA . LYS B 1 51 ? 2.613 -13.852 -25.828 1 95.62 51 LYS B CA 1
ATOM 2730 C C . LYS B 1 51 ? 3.602 -12.688 -25.875 1 95.62 51 LYS B C 1
ATOM 2732 O O . LYS B 1 51 ? 3.506 -11.82 -26.75 1 95.62 51 LYS B O 1
ATOM 2737 N N . GLY B 1 52 ? 4.48 -12.594 -24.938 1 94.38 52 GLY B N 1
ATOM 2738 C CA . GLY B 1 52 ? 5.434 -11.5 -24.859 1 94.38 52 GLY B CA 1
ATOM 2739 C C . GLY B 1 52 ? 4.957 -10.352 -24 1 94.38 52 GLY B C 1
ATOM 2740 O O . GLY B 1 52 ? 5.648 -9.336 -23.859 1 94.38 52 GLY B O 1
ATOM 2741 N N . ALA B 1 53 ? 3.816 -10.516 -23.375 1 91.69 53 ALA B N 1
ATOM 2742 C CA . ALA B 1 53 ? 3.318 -9.484 -22.469 1 91.69 53 ALA B CA 1
ATOM 2743 C C . ALA B 1 53 ? 4.18 -9.406 -21.203 1 91.69 53 ALA B C 1
ATOM 2745 O O . ALA B 1 53 ? 4.324 -8.336 -20.609 1 91.69 53 ALA B O 1
ATOM 2746 N N . VAL B 1 54 ? 4.621 -10.484 -20.766 1 92.25 54 VAL B N 1
ATOM 2747 C CA . VAL B 1 54 ? 5.68 -10.57 -19.766 1 92.25 54 VAL B CA 1
ATOM 2748 C C . VAL B 1 54 ? 6.977 -11.031 -20.422 1 92.25 54 VAL B C 1
ATOM 2750 O O . VAL B 1 54 ? 7.062 -12.164 -20.922 1 92.25 54 VAL B O 1
ATOM 2753 N N . ALA B 1 55 ? 7.949 -10.25 -20.453 1 91.25 55 ALA B N 1
ATOM 2754 C CA . ALA B 1 55 ? 9.172 -10.5 -21.219 1 91.25 55 ALA B CA 1
ATOM 2755 C C . ALA B 1 55 ? 9.977 -11.648 -20.609 1 91.25 55 ALA B C 1
ATOM 2757 O O . ALA B 1 55 ? 10.172 -11.695 -19.391 1 91.25 55 ALA B O 1
ATOM 2758 N N . ILE B 1 56 ? 10.336 -12.555 -21.391 1 95.38 56 ILE B N 1
ATOM 2759 C CA . ILE B 1 56 ? 11.289 -13.594 -21.016 1 95.38 56 ILE B CA 1
ATOM 2760 C C . ILE B 1 56 ? 12.383 -13.68 -22.078 1 95.38 56 ILE B C 1
ATOM 2762 O O . ILE B 1 56 ? 12.219 -13.18 -23.203 1 95.38 56 ILE B O 1
ATOM 2766 N N . ALA B 1 57 ? 13.539 -14.312 -21.734 1 94.5 57 ALA B N 1
ATOM 2767 C CA . ALA B 1 57 ? 14.633 -14.508 -22.688 1 94.5 57 ALA B CA 1
ATOM 2768 C C . ALA B 1 57 ? 14.391 -15.742 -23.547 1 94.5 57 ALA B C 1
ATOM 2770 O O . ALA B 1 57 ? 13.977 -16.781 -23.047 1 94.5 57 ALA B O 1
ATOM 2771 N N . PHE B 1 58 ? 14.609 -15.539 -24.797 1 95.56 58 PHE B N 1
ATOM 2772 C CA . PHE B 1 58 ? 14.492 -16.656 -25.734 1 95.56 58 PHE B CA 1
ATOM 2773 C C . PHE B 1 58 ? 15.875 -17.109 -26.203 1 95.56 58 PHE B C 1
ATOM 2775 O O . PHE B 1 58 ? 16.812 -16.297 -26.266 1 95.56 58 PHE B O 1
ATOM 2782 N N . PRO B 1 59 ? 16.062 -18.375 -26.672 1 95.94 59 PRO B N 1
ATOM 2783 C CA . PRO B 1 59 ? 15.07 -19.453 -26.594 1 95.94 59 PRO B CA 1
ATOM 2784 C C . PRO B 1 59 ? 14.758 -19.875 -25.156 1 95.94 59 PRO B C 1
ATOM 2786 O O . PRO B 1 59 ? 15.602 -19.719 -24.266 1 95.94 59 PRO B O 1
ATOM 2789 N N . SER B 1 60 ? 13.562 -20.281 -24.922 1 95 60 SER B N 1
ATOM 2790 C CA . SER B 1 60 ? 13.148 -20.625 -23.562 1 95 60 SER B CA 1
ATOM 2791 C C . SER B 1 60 ? 12.133 -21.766 -23.578 1 95 60 SER B C 1
ATOM 2793 O O . SER B 1 60 ? 11.406 -21.938 -24.547 1 95 60 SER B O 1
ATOM 2795 N N . GLY B 1 61 ? 12.195 -22.562 -22.516 1 95.12 61 GLY B N 1
ATOM 2796 C CA . GLY B 1 61 ? 11.008 -23.312 -22.156 1 95.12 61 GLY B CA 1
ATOM 2797 C C . GLY B 1 61 ? 9.992 -22.5 -21.375 1 95.12 61 GLY B C 1
ATOM 2798 O O . GLY B 1 61 ? 10.227 -21.328 -21.078 1 95.12 61 GLY B O 1
ATOM 2799 N N . LEU B 1 62 ? 8.828 -23.047 -21.078 1 96.5 62 LEU B N 1
ATOM 2800 C CA . LEU B 1 62 ? 7.797 -22.359 -20.297 1 96.5 62 LEU B CA 1
ATOM 2801 C C . LEU B 1 62 ? 7.422 -23.156 -19.062 1 96.5 62 LEU B C 1
ATOM 2803 O O . LEU B 1 62 ? 7.809 -24.312 -18.922 1 96.5 62 LEU B O 1
ATOM 2807 N N . GLY B 1 63 ? 6.781 -22.406 -18.266 1 97.56 63 GLY B N 1
ATOM 2808 C CA . GLY B 1 63 ? 6.199 -23.062 -17.094 1 97.56 63 GLY B CA 1
ATOM 2809 C C . GLY B 1 63 ? 7.031 -22.891 -15.836 1 97.56 63 GLY B C 1
ATOM 2810 O O . GLY B 1 63 ? 8.266 -22.906 -15.898 1 97.56 63 GLY B O 1
ATOM 2811 N N . LEU B 1 64 ? 6.328 -22.859 -14.672 1 97.62 64 LEU B N 1
ATOM 2812 C CA . LEU B 1 64 ? 6.977 -22.562 -13.398 1 97.62 64 LEU B CA 1
ATOM 2813 C C . LEU B 1 64 ? 6.492 -23.516 -12.312 1 97.62 64 LEU B C 1
ATOM 2815 O O . LEU B 1 64 ? 6.836 -23.359 -11.133 1 97.62 64 LEU B O 1
ATOM 2819 N N . GLU B 1 65 ? 5.703 -24.469 -12.695 1 97.5 65 GLU B N 1
ATOM 2820 C CA . GLU B 1 65 ? 5.062 -25.344 -11.719 1 97.5 65 GLU B CA 1
ATOM 2821 C C . GLU B 1 65 ? 5.008 -26.781 -12.219 1 97.5 65 GLU B C 1
ATOM 2823 O O . GLU B 1 65 ? 4.695 -27.031 -13.391 1 97.5 65 GLU B O 1
ATOM 2828 N N . GLY B 1 66 ? 5.316 -27.703 -11.289 1 98.25 66 GLY B N 1
ATOM 2829 C CA . GLY B 1 66 ? 5.293 -29.109 -11.656 1 98.25 66 GLY B CA 1
ATOM 2830 C C . GLY B 1 66 ? 5.488 -30.047 -10.477 1 98.25 66 GLY B C 1
ATOM 2831 O O . GLY B 1 66 ? 5.656 -29.594 -9.344 1 98.25 66 GLY B O 1
ATOM 2832 N N . ALA B 1 67 ? 5.344 -31.328 -10.703 1 98.69 67 ALA B N 1
ATOM 2833 C CA . ALA B 1 67 ? 5.559 -32.406 -9.742 1 98.69 67 ALA B CA 1
ATOM 2834 C C . ALA B 1 67 ? 6.133 -33.656 -10.422 1 98.69 67 ALA B C 1
ATOM 2836 O O . ALA B 1 67 ? 5.953 -33.844 -11.625 1 98.69 67 ALA B O 1
ATOM 2837 N N . GLY B 1 68 ? 6.785 -34.406 -9.664 1 98.38 68 GLY B N 1
ATOM 2838 C CA . GLY B 1 68 ? 7.375 -35.625 -10.164 1 98.38 68 GLY B CA 1
ATOM 2839 C C . GLY B 1 68 ? 8.242 -36.344 -9.141 1 98.38 68 GLY B C 1
ATOM 2840 O O . GLY B 1 68 ? 7.922 -36.375 -7.953 1 98.38 68 GLY B O 1
ATOM 2841 N N . ARG B 1 69 ? 9.289 -36.969 -9.742 1 98.38 69 ARG B N 1
ATOM 2842 C CA . ARG B 1 69 ? 10.18 -37.781 -8.898 1 98.38 69 ARG B CA 1
ATOM 2843 C C . ARG B 1 69 ? 11.641 -37.406 -9.164 1 98.38 69 ARG B C 1
ATOM 2845 O O . ARG B 1 69 ? 12.031 -37.219 -10.312 1 98.38 69 ARG B O 1
ATOM 2852 N N . VAL B 1 70 ? 12.398 -37.406 -8.07 1 98.75 70 VAL B N 1
ATOM 2853 C CA . VAL B 1 70 ? 13.836 -37.188 -8.203 1 98.75 70 VAL B CA 1
ATOM 2854 C C . VAL B 1 70 ? 14.5 -38.438 -8.781 1 98.75 70 VAL B C 1
ATOM 2856 O O . VAL B 1 70 ? 14.445 -39.531 -8.188 1 98.75 70 VAL B O 1
ATOM 2859 N N . ALA B 1 71 ? 15.109 -38.281 -9.898 1 98.31 71 ALA B N 1
ATOM 2860 C CA . ALA B 1 71 ? 15.734 -39.438 -10.562 1 98.31 71 ALA B CA 1
ATOM 2861 C C . ALA B 1 71 ? 17.219 -39.5 -10.25 1 98.31 71 ALA B C 1
ATOM 2863 O O . ALA B 1 71 ? 17.812 -40.594 -10.258 1 98.31 71 ALA B O 1
ATOM 2864 N N . ALA B 1 72 ? 17.828 -38.375 -10.031 1 98.62 72 ALA B N 1
ATOM 2865 C CA . ALA B 1 72 ? 19.25 -38.25 -9.656 1 98.62 72 ALA B CA 1
ATOM 2866 C C . ALA B 1 72 ? 19.516 -36.969 -8.875 1 98.62 72 ALA B C 1
ATOM 2868 O O . ALA B 1 72 ? 18.781 -36 -9.016 1 98.62 72 ALA B O 1
ATOM 2869 N N . VAL B 1 73 ? 20.547 -37.062 -8.016 1 98.62 73 VAL B N 1
ATOM 2870 C CA . VAL B 1 73 ? 20.906 -35.906 -7.207 1 98.62 73 VAL B CA 1
ATOM 2871 C C . VAL B 1 73 ? 22.375 -35.531 -7.453 1 98.62 73 VAL B C 1
ATOM 2873 O O . VAL B 1 73 ? 23.219 -36.406 -7.641 1 98.62 73 VAL B O 1
ATOM 2876 N N . GLY B 1 74 ? 22.609 -34.219 -7.555 1 98.44 74 GLY B N 1
ATOM 2877 C CA . GLY B 1 74 ? 23.984 -33.781 -7.703 1 98.44 74 GLY B CA 1
ATOM 2878 C C . GLY B 1 74 ? 24.703 -33.625 -6.379 1 98.44 74 GLY B C 1
ATOM 2879 O O . GLY B 1 74 ? 24.141 -33.906 -5.32 1 98.44 74 GLY B O 1
ATOM 2880 N N . GLU B 1 75 ? 25.953 -33.188 -6.496 1 98 75 GLU B N 1
ATOM 2881 C CA . GLU B 1 75 ? 26.812 -33.031 -5.328 1 98 75 GLU B CA 1
ATOM 2882 C C . GLU B 1 75 ? 26.203 -32.031 -4.34 1 98 75 GLU B C 1
ATOM 2884 O O . GLU B 1 75 ? 25.688 -30.984 -4.742 1 98 75 GLU B O 1
ATOM 2889 N N . GLY B 1 76 ? 26.172 -32.375 -3.057 1 97.75 76 GLY B N 1
ATOM 2890 C CA . GLY B 1 76 ? 25.797 -31.469 -1.995 1 97.75 76 GLY B CA 1
ATOM 2891 C C . GLY B 1 76 ? 24.297 -31.469 -1.721 1 97.75 76 GLY B C 1
ATOM 2892 O O . GLY B 1 76 ? 23.844 -30.781 -0.798 1 97.75 76 GLY B O 1
ATOM 2893 N N . VAL B 1 77 ? 23.547 -32.188 -2.555 1 98.25 77 VAL B N 1
ATOM 2894 C CA . VAL B 1 77 ? 22.094 -32.219 -2.359 1 98.25 77 VAL B CA 1
ATOM 2895 C C . VAL B 1 77 ? 21.75 -33.156 -1.22 1 98.25 77 VAL B C 1
ATOM 2897 O O . VAL B 1 77 ? 22.094 -34.344 -1.274 1 98.25 77 VAL B O 1
ATOM 2900 N N . THR B 1 78 ? 21.141 -32.594 -0.137 1 97.31 78 THR B N 1
ATOM 2901 C CA . THR B 1 78 ? 20.812 -33.406 1.016 1 97.31 78 THR B CA 1
ATOM 2902 C C . THR B 1 78 ? 19.328 -33.281 1.372 1 97.31 78 THR B C 1
ATOM 2904 O O . THR B 1 78 ? 18.797 -34.094 2.145 1 97.31 78 THR B O 1
ATOM 2907 N N . ASN B 1 79 ? 18.688 -32.281 0.83 1 96.69 79 ASN B N 1
ATOM 2908 C CA . ASN B 1 79 ? 17.312 -32 1.24 1 96.69 79 ASN B CA 1
ATOM 2909 C C . ASN B 1 79 ? 16.312 -32.938 0.565 1 96.69 79 ASN B C 1
ATOM 2911 O O . ASN B 1 79 ? 15.164 -33.031 0.996 1 96.69 79 ASN B O 1
ATOM 2915 N N . VAL B 1 80 ? 16.719 -33.688 -0.566 1 98.12 80 VAL B N 1
ATOM 2916 C CA . VAL B 1 80 ? 15.891 -34.656 -1.24 1 98.12 80 VAL B CA 1
ATOM 2917 C C . VAL B 1 80 ? 16.75 -35.875 -1.631 1 98.12 80 VAL B C 1
ATOM 2919 O O . VAL B 1 80 ? 17.984 -35.781 -1.666 1 98.12 80 VAL B O 1
ATOM 2922 N N . ALA B 1 81 ? 15.992 -36.969 -1.956 1 98.12 81 ALA B N 1
ATOM 2923 C CA . ALA B 1 81 ? 16.672 -38.219 -2.352 1 98.12 81 ALA B CA 1
ATOM 2924 C C . ALA B 1 81 ? 16.062 -38.812 -3.619 1 98.12 81 ALA B C 1
ATOM 2926 O O . ALA B 1 81 ? 14.922 -38.469 -3.973 1 98.12 81 ALA B O 1
ATOM 2927 N N . VAL B 1 82 ? 16.828 -39.656 -4.191 1 98.5 82 VAL B N 1
ATOM 2928 C CA . VAL B 1 82 ? 16.344 -40.344 -5.379 1 98.5 82 VAL B CA 1
ATOM 2929 C C . VAL B 1 82 ? 15.086 -41.156 -5.043 1 98.5 82 VAL B C 1
ATOM 2931 O O . VAL B 1 82 ? 15.023 -41.844 -4.02 1 98.5 82 VAL B O 1
ATOM 2934 N N . GLY B 1 83 ? 14.141 -40.969 -5.867 1 98.19 83 GLY B N 1
ATOM 2935 C CA . GLY B 1 83 ? 12.898 -41.688 -5.699 1 98.19 83 GLY B CA 1
ATOM 2936 C C . GLY B 1 83 ? 11.82 -40.875 -5 1 98.19 83 GLY B C 1
ATOM 2937 O O . GLY B 1 83 ? 10.641 -41.25 -5.051 1 98.19 83 GLY B O 1
ATOM 2938 N N . GLU B 1 84 ? 12.164 -39.812 -4.387 1 98.31 84 GLU B N 1
ATOM 2939 C CA . GLU B 1 84 ? 11.211 -39 -3.617 1 98.31 84 GLU B CA 1
ATOM 2940 C C . GLU B 1 84 ? 10.297 -38.188 -4.535 1 98.31 84 GLU B C 1
ATOM 2942 O O . GLU B 1 84 ? 10.742 -37.656 -5.555 1 98.31 84 GLU B O 1
ATOM 2947 N N . ARG B 1 85 ? 9.016 -38.125 -4.133 1 98.69 85 ARG B N 1
ATOM 2948 C CA . ARG B 1 85 ? 8.055 -37.25 -4.836 1 98.69 85 ARG B CA 1
ATOM 2949 C C . ARG B 1 85 ? 8.195 -35.812 -4.398 1 98.69 85 ARG B C 1
ATOM 2951 O O . ARG B 1 85 ? 8.219 -35.5 -3.203 1 98.69 85 ARG B O 1
ATOM 2958 N N . VAL B 1 86 ? 8.32 -34.969 -5.379 1 98.81 86 VAL B N 1
ATOM 2959 C CA . VAL B 1 86 ? 8.539 -33.531 -5.098 1 98.81 86 VAL B CA 1
ATOM 2960 C C . VAL B 1 86 ? 7.711 -32.688 -6.062 1 98.81 86 VAL B C 1
ATOM 2962 O O . VAL B 1 86 ? 7.258 -33.188 -7.098 1 98.81 86 VAL B O 1
ATOM 2965 N N . GLY B 1 87 ? 7.379 -31.516 -5.656 1 98.69 87 GLY B N 1
ATOM 2966 C CA . GLY B 1 87 ? 6.797 -30.484 -6.504 1 98.69 87 GLY B CA 1
ATOM 2967 C C . GLY B 1 87 ? 7.539 -29.172 -6.426 1 98.69 87 GLY B C 1
ATOM 2968 O O . GLY B 1 87 ? 8.516 -29.031 -5.688 1 98.69 87 GLY B O 1
ATOM 2969 N N . TYR B 1 88 ? 7.168 -28.219 -7.23 1 98.25 88 TYR B N 1
ATOM 2970 C CA . TYR B 1 88 ? 7.754 -26.891 -7.176 1 98.25 88 TYR B CA 1
ATOM 2971 C C . TYR B 1 88 ? 6.805 -25.844 -7.77 1 98.25 88 TYR B C 1
ATOM 2973 O O . TYR B 1 88 ? 5.883 -26.188 -8.508 1 98.25 88 TYR B O 1
ATOM 2981 N N . ALA B 1 89 ? 6.938 -24.562 -7.336 1 96.94 89 ALA B N 1
ATOM 2982 C CA . ALA B 1 89 ? 6.145 -23.422 -7.801 1 96.94 89 ALA B CA 1
ATOM 2983 C C . ALA B 1 89 ? 7.023 -22.203 -8.039 1 96.94 89 ALA B C 1
ATOM 2985 O O . ALA B 1 89 ? 6.668 -21.094 -7.648 1 96.94 89 ALA B O 1
ATOM 2986 N N . THR B 1 90 ? 8.219 -22.312 -8.555 1 93.19 90 THR B N 1
ATOM 2987 C CA . THR B 1 90 ? 9.141 -21.219 -8.844 1 93.19 90 THR B CA 1
ATOM 2988 C C . THR B 1 90 ? 10.031 -21.562 -10.031 1 93.19 90 THR B C 1
ATOM 2990 O O . THR B 1 90 ? 9.969 -22.688 -10.562 1 93.19 90 THR B O 1
ATOM 2993 N N . GLY B 1 91 ? 10.789 -20.5 -10.523 1 90 91 GLY B N 1
ATOM 2994 C CA . GLY B 1 91 ? 11.742 -20.75 -11.594 1 90 91 GLY B CA 1
ATOM 2995 C C . GLY B 1 91 ? 12.859 -21.703 -11.195 1 90 91 GLY B C 1
ATOM 2996 O O . GLY B 1 91 ? 12.859 -22.219 -10.078 1 90 91 GLY B O 1
ATOM 2997 N N . PRO B 1 92 ? 13.664 -21.969 -12.094 1 94.44 92 PRO B N 1
ATOM 2998 C CA . PRO B 1 92 ? 13.766 -21.328 -13.406 1 94.44 92 PRO B CA 1
ATOM 2999 C C . PRO B 1 92 ? 12.711 -21.844 -14.391 1 94.44 92 PRO B C 1
ATOM 3001 O O . PRO B 1 92 ? 12.133 -22.906 -14.172 1 94.44 92 PRO B O 1
ATOM 3004 N N . LEU B 1 93 ? 12.477 -21.156 -15.484 1 96.94 93 LEU B N 1
ATOM 3005 C CA . LEU B 1 93 ? 11.555 -21.562 -16.547 1 96.94 93 LEU B CA 1
ATOM 3006 C C . LEU B 1 93 ? 11.945 -22.922 -17.125 1 96.94 93 LEU B C 1
ATOM 3008 O O . LEU B 1 93 ? 13.133 -23.25 -17.172 1 96.94 93 LEU B O 1
ATOM 3012 N N . GLY B 1 94 ? 10.938 -23.656 -17.547 1 97.25 94 GLY B N 1
ATOM 3013 C CA . GLY B 1 94 ? 11.227 -24.922 -18.203 1 97.25 94 GLY B CA 1
ATOM 3014 C C . GLY B 1 94 ? 10.398 -26.062 -17.688 1 97.25 94 GLY B C 1
ATOM 3015 O O . GLY B 1 94 ? 10.734 -27.234 -17.906 1 97.25 94 GLY B O 1
ATOM 3016 N N . ALA B 1 95 ? 9.352 -25.797 -17 1 98.19 95 ALA B N 1
ATOM 3017 C CA . ALA B 1 95 ? 8.508 -26.844 -16.438 1 98.19 95 ALA B CA 1
ATOM 3018 C C . ALA B 1 95 ? 7.871 -27.688 -17.547 1 98.19 95 ALA B C 1
ATOM 3020 O O . ALA B 1 95 ? 7.566 -28.859 -17.328 1 98.19 95 ALA B O 1
ATOM 3021 N N . TYR B 1 96 ? 7.637 -27.078 -18.672 1 98.38 96 TYR B N 1
ATOM 3022 C CA . TYR B 1 96 ? 7.016 -27.797 -19.781 1 98.38 96 TYR B CA 1
ATOM 3023 C C . TYR B 1 96 ? 7.977 -28.828 -20.375 1 98.38 96 TYR B C 1
ATOM 3025 O O . TYR B 1 96 ? 8.391 -28.703 -21.531 1 98.38 96 TYR B O 1
ATOM 3033 N N . ALA B 1 97 ? 8.273 -29.891 -19.594 1 98.06 97 ALA B N 1
ATOM 3034 C CA . ALA B 1 97 ? 9.219 -30.938 -19.969 1 98.06 97 ALA B CA 1
ATOM 3035 C C . ALA B 1 97 ? 8.906 -32.25 -19.25 1 98.06 97 ALA B C 1
ATOM 3037 O O . ALA B 1 97 ? 8.336 -32.25 -18.156 1 98.06 97 ALA B O 1
ATOM 3038 N N . SER B 1 98 ? 9.336 -33.375 -19.906 1 97.75 98 SER B N 1
ATOM 3039 C CA . SER B 1 98 ? 9.234 -34.656 -19.25 1 97.75 98 SER B CA 1
ATOM 3040 C C . SER B 1 98 ? 10.219 -34.781 -18.078 1 97.75 98 SER B C 1
ATOM 3042 O O . SER B 1 98 ? 9.961 -35.5 -17.125 1 97.75 98 SER B O 1
ATOM 3044 N N . ALA B 1 99 ? 11.273 -34.125 -18.281 1 97.88 99 ALA B N 1
ATOM 3045 C CA . ALA B 1 99 ? 12.328 -34.094 -17.266 1 97.88 99 ALA B CA 1
ATOM 3046 C C . ALA B 1 99 ? 13.18 -32.844 -17.391 1 97.88 99 ALA B C 1
ATOM 3048 O O . ALA B 1 99 ? 13.219 -32.219 -18.453 1 97.88 99 ALA B O 1
ATOM 3049 N N . ARG B 1 100 ? 13.844 -32.531 -16.312 1 97.69 100 ARG B N 1
ATOM 3050 C CA . ARG B 1 100 ? 14.664 -31.312 -16.344 1 97.69 100 ARG B CA 1
ATOM 3051 C C . ARG B 1 100 ? 15.625 -31.281 -15.172 1 97.69 100 ARG B C 1
ATOM 3053 O O . ARG B 1 100 ? 15.391 -31.938 -14.148 1 97.69 100 ARG B O 1
ATOM 3060 N N . LEU B 1 101 ? 16.719 -30.531 -15.367 1 98.06 101 LEU B N 1
ATOM 3061 C CA . LEU B 1 101 ? 17.547 -30.125 -14.242 1 98.06 101 LEU B CA 1
ATOM 3062 C C . LEU B 1 101 ? 16.844 -29.047 -13.422 1 98.06 101 LEU B C 1
ATOM 3064 O O . LEU B 1 101 ? 16.234 -28.141 -13.977 1 98.06 101 LEU B O 1
ATOM 3068 N N . TYR B 1 102 ? 16.859 -29.188 -12.125 1 98.12 102 TYR B N 1
ATOM 3069 C CA . TYR B 1 102 ? 16.172 -28.234 -11.266 1 98.12 102 TYR B CA 1
ATOM 3070 C C . TYR B 1 102 ? 16.922 -28.047 -9.953 1 98.12 102 TYR B C 1
ATOM 3072 O O . TYR B 1 102 ? 17.516 -28.984 -9.438 1 98.12 102 TYR B O 1
ATOM 3080 N N . PRO B 1 103 ? 16.984 -26.812 -9.43 1 97.94 103 PRO B N 1
ATOM 3081 C CA . PRO B 1 103 ? 17.641 -26.594 -8.133 1 97.94 103 PRO B CA 1
ATOM 3082 C C . PRO B 1 103 ? 16.969 -27.344 -6.996 1 97.94 103 PRO B C 1
ATOM 3084 O O . PRO B 1 103 ? 15.773 -27.156 -6.746 1 97.94 103 PRO B O 1
ATOM 3087 N N . ALA B 1 104 ? 17.719 -28.109 -6.266 1 98.12 104 ALA B N 1
ATOM 3088 C CA . ALA B 1 104 ? 17.188 -28.953 -5.199 1 98.12 104 ALA B CA 1
ATOM 3089 C C . ALA B 1 104 ? 16.547 -28.109 -4.102 1 98.12 104 ALA B C 1
ATOM 3091 O O . ALA B 1 104 ? 15.531 -28.516 -3.523 1 98.12 104 ALA B O 1
ATOM 3092 N N . GLU B 1 105 ? 17.094 -26.938 -3.877 1 96.44 105 GLU B N 1
ATOM 3093 C CA . GLU B 1 105 ? 16.656 -26.094 -2.758 1 96.44 105 GLU B CA 1
ATOM 3094 C C . GLU B 1 105 ? 15.25 -25.547 -2.992 1 96.44 105 GLU B C 1
ATOM 3096 O O . GLU B 1 105 ? 14.609 -25.062 -2.061 1 96.44 105 GLU B O 1
ATOM 3101 N N . ARG B 1 106 ? 14.727 -25.641 -4.195 1 97.25 106 ARG B N 1
ATOM 3102 C CA . ARG B 1 106 ? 13.414 -25.094 -4.535 1 97.25 106 ARG B CA 1
ATOM 3103 C C . ARG B 1 106 ? 12.383 -26.203 -4.684 1 97.25 106 ARG B C 1
ATOM 3105 O O . ARG B 1 106 ? 11.289 -25.984 -5.207 1 97.25 106 ARG B O 1
ATOM 3112 N N . LEU B 1 107 ? 12.734 -27.375 -4.309 1 98.38 107 LEU B N 1
ATOM 3113 C CA . LEU B 1 107 ? 11.789 -28.484 -4.344 1 98.38 107 LEU B CA 1
ATOM 3114 C C . LEU B 1 107 ? 11.016 -28.594 -3.035 1 98.38 107 LEU B C 1
ATOM 3116 O O . LEU B 1 107 ? 11.555 -28.297 -1.966 1 98.38 107 LEU B O 1
ATOM 3120 N N . VAL B 1 108 ? 9.82 -28.969 -3.129 1 98.5 108 VAL B N 1
ATOM 3121 C CA . VAL B 1 108 ? 8.93 -29.234 -2.002 1 98.5 108 VAL B CA 1
ATOM 3122 C C . VAL B 1 108 ? 8.609 -30.719 -1.939 1 98.5 108 VAL B C 1
ATOM 3124 O O . VAL B 1 108 ? 8.086 -31.297 -2.9 1 98.5 108 VAL B O 1
ATOM 3127 N N . LYS B 1 109 ? 8.93 -31.328 -0.863 1 98.31 109 LYS B N 1
ATOM 3128 C CA . LYS B 1 109 ? 8.555 -32.719 -0.698 1 98.31 109 LYS B CA 1
ATOM 3129 C C . LYS B 1 109 ? 7.039 -32.875 -0.588 1 98.31 109 LYS B C 1
ATOM 3131 O O . LYS B 1 109 ? 6.383 -32.125 0.13 1 98.31 109 LYS B O 1
ATOM 3136 N N . LEU B 1 110 ? 6.539 -33.844 -1.265 1 98.5 110 LEU B N 1
ATOM 3137 C CA . LEU B 1 110 ? 5.09 -34 -1.299 1 98.5 110 LEU B CA 1
ATOM 3138 C C . LEU B 1 110 ? 4.652 -35.094 -0.339 1 98.5 110 LEU B C 1
ATOM 3140 O O . LEU B 1 110 ? 5.285 -36.156 -0.264 1 98.5 110 LEU B O 1
ATOM 3144 N N . PRO B 1 111 ? 3.609 -34.875 0.396 1 97.62 111 PRO B N 1
ATOM 3145 C CA . PRO B 1 111 ? 3.043 -35.969 1.189 1 97.62 111 PRO B CA 1
ATOM 3146 C C . PRO B 1 111 ? 2.48 -37.094 0.325 1 97.62 111 PRO B C 1
ATOM 3148 O O . PRO B 1 111 ? 2.029 -36.844 -0.796 1 97.62 111 PRO B O 1
ATOM 3151 N N . ASP B 1 112 ? 2.42 -38.219 0.875 1 96.25 112 ASP B N 1
ATOM 3152 C CA . ASP B 1 112 ? 1.968 -39.406 0.151 1 96.25 112 ASP B CA 1
ATOM 3153 C C . ASP B 1 112 ? 0.523 -39.25 -0.318 1 96.25 112 ASP B C 1
ATOM 3155 O O . ASP B 1 112 ? 0.156 -39.75 -1.391 1 96.25 112 ASP B O 1
ATOM 3159 N N . ALA B 1 113 ? -0.214 -38.562 0.413 1 96.19 113 ALA B N 1
ATOM 3160 C CA . ALA B 1 113 ? -1.65 -38.469 0.164 1 96.19 113 ALA B CA 1
ATOM 3161 C C . ALA B 1 113 ? -1.949 -37.5 -0.966 1 96.19 113 ALA B C 1
ATOM 3163 O O . ALA B 1 113 ? -3.07 -37.438 -1.48 1 96.19 113 ALA B O 1
ATOM 3164 N N . LEU B 1 114 ? -1.05 -36.719 -1.394 1 97.81 114 LEU B N 1
ATOM 3165 C CA . LEU B 1 114 ? -1.266 -35.688 -2.426 1 97.81 114 LEU B CA 1
ATOM 3166 C C . LEU B 1 114 ? -0.741 -36.188 -3.773 1 97.81 114 LEU B C 1
ATOM 3168 O O . LEU B 1 114 ? 0.47 -36.188 -4.004 1 97.81 114 LEU B O 1
ATOM 3172 N N . PRO B 1 115 ? -1.654 -36.5 -4.672 1 97.94 115 PRO B N 1
ATOM 3173 C CA . PRO B 1 115 ? -1.2 -36.938 -5.992 1 97.94 115 PRO B CA 1
ATOM 3174 C C . PRO B 1 115 ? -0.443 -35.844 -6.746 1 97.94 115 PRO B C 1
ATOM 3176 O O . PRO B 1 115 ? -0.638 -34.656 -6.48 1 97.94 115 PRO B O 1
ATOM 3179 N N . ASP B 1 116 ? 0.375 -36.281 -7.703 1 98.25 116 ASP B N 1
ATOM 3180 C CA . ASP B 1 116 ? 1.251 -35.344 -8.422 1 98.25 116 ASP B CA 1
ATOM 3181 C C . ASP B 1 116 ? 0.441 -34.281 -9.18 1 98.25 116 ASP B C 1
ATOM 3183 O O . ASP B 1 116 ? 0.821 -33.125 -9.219 1 98.25 116 ASP B O 1
ATOM 3187 N N . ASP B 1 117 ? -0.631 -34.719 -9.805 1 97.94 117 ASP B N 1
ATOM 3188 C CA . ASP B 1 117 ? -1.431 -33.75 -10.555 1 97.94 117 ASP B CA 1
ATOM 3189 C C . ASP B 1 117 ? -2.072 -32.719 -9.633 1 97.94 117 ASP B C 1
ATOM 3191 O O . ASP B 1 117 ? -2.146 -31.547 -9.969 1 97.94 117 ASP B O 1
ATOM 3195 N N . ALA B 1 118 ? -2.492 -33.156 -8.438 1 98.06 118 ALA B N 1
ATOM 3196 C CA . ALA B 1 118 ? -3.02 -32.25 -7.438 1 98.06 118 ALA B CA 1
ATOM 3197 C C . ALA B 1 118 ? -1.939 -31.266 -6.965 1 98.06 118 ALA B C 1
ATOM 3199 O O . ALA B 1 118 ? -2.199 -30.078 -6.789 1 98.06 118 ALA B O 1
ATOM 3200 N N . ALA B 1 119 ? -0.751 -31.797 -6.762 1 98.38 119 ALA B N 1
ATOM 3201 C CA . ALA B 1 119 ? 0.37 -30.953 -6.344 1 98.38 119 ALA B CA 1
ATOM 3202 C C . ALA B 1 119 ? 0.684 -29.906 -7.398 1 98.38 119 ALA B C 1
ATOM 3204 O O . ALA B 1 119 ? 0.841 -28.719 -7.074 1 98.38 119 ALA B O 1
ATOM 3205 N N . ALA B 1 120 ? 0.707 -30.297 -8.656 1 98.19 120 ALA B N 1
ATOM 3206 C CA . ALA B 1 120 ? 0.994 -29.391 -9.766 1 98.19 120 ALA B CA 1
ATOM 3207 C C . ALA B 1 120 ? -0.134 -28.375 -9.953 1 98.19 120 ALA B C 1
ATOM 3209 O O . ALA B 1 120 ? 0.052 -27.344 -10.602 1 98.19 120 ALA B O 1
ATOM 3210 N N . ALA B 1 121 ? -1.296 -28.719 -9.414 1 97.69 121 ALA B N 1
ATOM 3211 C CA . ALA B 1 121 ? -2.459 -27.844 -9.539 1 97.69 121 ALA B CA 1
ATOM 3212 C C . ALA B 1 121 ? -2.49 -26.797 -8.422 1 97.69 121 ALA B C 1
ATOM 3214 O O . ALA B 1 121 ? -3.16 -25.781 -8.539 1 97.69 121 ALA B O 1
ATOM 3215 N N . VAL B 1 122 ? -1.682 -27.016 -7.336 1 98 122 VAL B N 1
ATOM 3216 C CA . VAL B 1 122 ? -2.041 -26.203 -6.176 1 98 122 VAL B CA 1
ATOM 3217 C C . VAL B 1 122 ? -0.819 -25.438 -5.688 1 98 122 VAL B C 1
ATOM 3219 O O . VAL B 1 122 ? -0.952 -24.344 -5.113 1 98 122 VAL B O 1
ATOM 3222 N N . LEU B 1 123 ? 0.383 -25.875 -5.926 1 98.12 123 LEU B N 1
ATOM 3223 C CA . LEU B 1 123 ? 1.525 -25.297 -5.23 1 98.12 123 LEU B CA 1
ATOM 3224 C C . LEU B 1 123 ? 1.731 -23.844 -5.641 1 98.12 123 LEU B C 1
ATOM 3226 O O . LEU B 1 123 ? 1.776 -22.953 -4.789 1 98.12 123 LEU B O 1
ATOM 3230 N N . PHE B 1 124 ? 1.793 -23.594 -6.941 1 98 124 PHE B N 1
ATOM 3231 C CA . PHE B 1 124 ? 1.983 -22.234 -7.422 1 98 124 PHE B CA 1
ATOM 3232 C C . PHE B 1 124 ? 0.815 -21.344 -7.012 1 98 124 PHE B C 1
ATOM 3234 O O . PHE B 1 124 ? 1.01 -20.312 -6.355 1 98 124 PHE B O 1
ATOM 3241 N N . LYS B 1 125 ? -0.393 -21.766 -7.273 1 97.81 125 LYS B N 1
ATOM 3242 C CA . LYS B 1 125 ? -1.606 -21 -6.973 1 97.81 125 LYS B CA 1
ATOM 3243 C C . LYS B 1 125 ? -1.825 -20.891 -5.469 1 97.81 125 LYS B C 1
ATOM 3245 O O . LYS B 1 125 ? -2.283 -19.859 -4.984 1 97.81 125 LYS B O 1
ATOM 3250 N N . GLY B 1 126 ? -1.513 -21.953 -4.828 1 98.56 126 GLY B N 1
ATOM 3251 C CA . GLY B 1 126 ? -1.658 -21.938 -3.381 1 98.56 126 GLY B CA 1
ATOM 3252 C C . GLY B 1 126 ? -0.718 -20.969 -2.693 1 98.56 126 GLY B C 1
ATOM 3253 O O . GLY B 1 126 ? -1.124 -20.25 -1.784 1 98.56 126 GLY B O 1
ATOM 3254 N N . ILE B 1 127 ? 0.547 -20.984 -3.113 1 98.75 127 ILE B N 1
ATOM 3255 C CA . ILE B 1 127 ? 1.504 -20.047 -2.521 1 98.75 127 ILE B CA 1
ATOM 3256 C C . ILE B 1 127 ? 1.113 -18.609 -2.869 1 98.75 127 ILE B C 1
ATOM 3258 O O . ILE B 1 127 ? 1.231 -17.719 -2.037 1 98.75 127 ILE B O 1
ATOM 3262 N N . THR B 1 128 ? 0.588 -18.422 -4.078 1 98.5 128 THR B N 1
ATOM 3263 C CA . THR B 1 128 ? 0.071 -17.109 -4.465 1 98.5 128 THR B CA 1
ATOM 3264 C C . THR B 1 128 ? -1.077 -16.703 -3.551 1 98.5 128 THR B C 1
ATOM 3266 O O . THR B 1 128 ? -1.071 -15.594 -3.004 1 98.5 128 THR B O 1
ATOM 3269 N N . ALA B 1 129 ? -2.027 -17.578 -3.377 1 98.75 129 ALA B N 1
ATOM 3270 C CA . ALA B 1 129 ? -3.141 -17.297 -2.475 1 98.75 129 ALA B CA 1
ATOM 3271 C C . ALA B 1 129 ? -2.641 -17 -1.063 1 98.75 129 ALA B C 1
ATOM 3273 O O . ALA B 1 129 ? -3.123 -16.062 -0.411 1 98.75 129 ALA B O 1
ATOM 3274 N N . GLN B 1 130 ? -1.682 -17.797 -0.651 1 98.81 130 GLN B N 1
ATOM 3275 C CA . GLN B 1 130 ? -1.152 -17.703 0.706 1 98.81 130 GLN B CA 1
ATOM 3276 C C . GLN B 1 130 ? -0.571 -16.312 0.976 1 98.81 130 GLN B C 1
ATOM 3278 O O . GLN B 1 130 ? -0.941 -15.664 1.952 1 98.81 130 GLN B O 1
ATOM 3283 N N . TYR B 1 131 ? 0.334 -15.844 0.12 1 98.69 131 TYR B N 1
ATOM 3284 C CA . TYR B 1 131 ? 0.966 -14.57 0.451 1 98.69 131 TYR B CA 1
ATOM 3285 C C . TYR B 1 131 ? 0.001 -13.414 0.235 1 98.69 131 TYR B C 1
ATOM 3287 O O . TYR B 1 131 ? 0.072 -12.398 0.936 1 98.69 131 TYR B O 1
ATOM 3295 N N . LEU B 1 132 ? -0.953 -13.531 -0.691 1 98.88 132 LEU B N 1
ATOM 3296 C CA . LEU B 1 132 ? -1.936 -12.477 -0.915 1 98.88 132 LEU B CA 1
ATOM 3297 C C . LEU B 1 132 ? -2.826 -12.289 0.31 1 98.88 132 LEU B C 1
ATOM 3299 O O . LEU B 1 132 ? -3.066 -11.164 0.747 1 98.88 132 LEU B O 1
ATOM 3303 N N . LEU B 1 133 ? -3.26 -13.414 0.912 1 98.88 133 LEU B N 1
ATOM 3304 C CA . LEU B 1 133 ? -4.262 -13.383 1.972 1 98.88 133 LEU B CA 1
ATOM 3305 C C . LEU B 1 133 ? -3.605 -13.18 3.334 1 98.88 133 LEU B C 1
ATOM 3307 O O . LEU B 1 133 ? -4.25 -12.719 4.277 1 98.88 133 LEU B O 1
ATOM 3311 N N . LYS B 1 134 ? -2.301 -13.469 3.424 1 98.5 134 LYS B N 1
ATOM 3312 C CA . LYS B 1 134 ? -1.729 -13.492 4.766 1 98.5 134 LYS B CA 1
ATOM 3313 C C . LYS B 1 134 ? -0.664 -12.406 4.926 1 98.5 134 LYS B C 1
ATOM 3315 O O . LYS B 1 134 ? -0.46 -11.891 6.027 1 98.5 134 LYS B O 1
ATOM 3320 N N . THR B 1 135 ? 0.047 -12.102 3.881 1 97.75 135 THR B N 1
ATOM 3321 C CA . THR B 1 135 ? 1.172 -11.18 4.02 1 97.75 135 THR B CA 1
ATOM 3322 C C . THR B 1 135 ? 0.887 -9.859 3.303 1 97.75 135 THR B C 1
ATOM 3324 O O . THR B 1 135 ? 1.122 -8.789 3.854 1 97.75 135 THR B O 1
ATOM 3327 N N . THR B 1 136 ? 0.388 -9.898 2.057 1 98.5 136 THR B N 1
ATOM 3328 C CA . THR B 1 136 ? 0.043 -8.672 1.35 1 98.5 136 THR B CA 1
ATOM 3329 C C . THR B 1 136 ? -1.023 -7.891 2.111 1 98.5 136 THR B C 1
ATOM 3331 O O . THR B 1 136 ? -0.891 -6.68 2.309 1 98.5 136 THR B O 1
ATOM 3334 N N . HIS B 1 137 ? -2.016 -8.555 2.486 1 98.44 137 HIS B N 1
ATOM 3335 C CA . HIS B 1 137 ? -3.041 -8.078 3.406 1 98.44 137 HIS B CA 1
ATOM 3336 C C . HIS B 1 137 ? -3.473 -9.172 4.375 1 98.44 137 HIS B C 1
ATOM 3338 O O . HIS B 1 137 ? -3.939 -10.234 3.949 1 98.44 137 HIS B O 1
ATOM 3344 N N . ALA B 1 138 ? -3.307 -8.945 5.688 1 98.25 138 ALA B N 1
ATOM 3345 C CA . ALA B 1 138 ? -3.656 -9.953 6.68 1 98.25 138 ALA B CA 1
ATOM 3346 C C . ALA B 1 138 ? -5.168 -10.102 6.809 1 98.25 138 ALA B C 1
ATOM 3348 O O . ALA B 1 138 ? -5.801 -9.391 7.594 1 98.25 138 ALA B O 1
ATOM 3349 N N . VAL B 1 139 ? -5.734 -11.023 6.086 1 98.69 139 VAL B N 1
ATOM 3350 C CA . VAL B 1 139 ? -7.168 -11.281 6.051 1 98.69 139 VAL B CA 1
ATOM 3351 C C . VAL B 1 139 ? -7.59 -12.047 7.305 1 98.69 139 VAL B C 1
ATOM 3353 O O . VAL B 1 139 ? -6.891 -12.953 7.746 1 98.69 139 VAL B O 1
ATOM 3356 N N . GLY B 1 140 ? -8.68 -11.734 7.863 1 98.44 140 GLY B N 1
ATOM 3357 C CA . GLY B 1 140 ? -9.242 -12.375 9.047 1 98.44 140 GLY B CA 1
ATOM 3358 C C . GLY B 1 140 ? -10.672 -11.961 9.328 1 98.44 140 GLY B C 1
ATOM 3359 O O . GLY B 1 140 ? -11.336 -11.383 8.461 1 98.44 140 GLY B O 1
ATOM 3360 N N . PRO B 1 141 ? -11.109 -12.344 10.555 1 98.12 141 PRO B N 1
ATOM 3361 C CA . PRO B 1 141 ? -12.469 -11.922 10.914 1 98.12 141 PRO B CA 1
ATOM 3362 C C . PRO B 1 141 ? -12.688 -10.422 10.75 1 98.12 141 PRO B C 1
ATOM 3364 O O . PRO B 1 141 ? -11.859 -9.625 11.195 1 98.12 141 PRO B O 1
ATOM 3367 N N . GLY B 1 142 ? -13.75 -10.102 10.047 1 96.44 142 GLY B N 1
ATOM 3368 C CA . GLY B 1 142 ? -14.07 -8.695 9.852 1 96.44 142 GLY B CA 1
ATOM 3369 C C . GLY B 1 142 ? -13.57 -8.148 8.531 1 96.44 142 GLY B C 1
ATOM 3370 O O . GLY B 1 142 ? -14.016 -7.082 8.086 1 96.44 142 GLY B O 1
ATOM 3371 N N . SER B 1 143 ? -12.641 -8.797 7.926 1 98.56 143 SER B N 1
ATOM 3372 C CA . SER B 1 143 ? -12.164 -8.359 6.617 1 98.56 143 SER B CA 1
ATOM 3373 C C . SER B 1 143 ? -13.266 -8.461 5.566 1 98.56 143 SER B C 1
ATOM 3375 O O . SER B 1 143 ? -13.977 -9.469 5.504 1 98.56 143 SER B O 1
ATOM 3377 N N . ARG B 1 144 ? -13.5 -7.406 4.812 1 98.88 144 ARG B N 1
ATOM 3378 C CA . ARG B 1 144 ? -14.344 -7.406 3.623 1 98.88 144 ARG B CA 1
ATOM 3379 C C . ARG B 1 144 ? -13.5 -7.402 2.354 1 98.88 144 ARG B C 1
ATOM 3381 O O . ARG B 1 144 ? -12.852 -6.402 2.037 1 98.88 144 ARG B O 1
ATOM 3388 N N . ILE B 1 145 ? -13.477 -8.531 1.565 1 98.88 145 ILE B N 1
ATOM 3389 C CA . ILE B 1 145 ? -12.516 -8.602 0.468 1 98.88 145 ILE B CA 1
ATOM 3390 C C . ILE B 1 145 ? -13.25 -8.898 -0.839 1 98.88 145 ILE B C 1
ATOM 3392 O O . ILE B 1 145 ? -14.266 -9.602 -0.843 1 98.88 145 ILE B O 1
ATOM 3396 N N . VAL B 1 146 ? -12.805 -8.328 -1.906 1 99 146 VAL B N 1
ATOM 3397 C CA . VAL B 1 146 ? -13.266 -8.586 -3.266 1 99 146 VAL B CA 1
ATOM 3398 C C . VAL B 1 146 ? -12.219 -9.398 -4.02 1 99 146 VAL B C 1
ATOM 3400 O O . VAL B 1 146 ? -11.039 -9.031 -4.055 1 99 146 VAL B O 1
ATOM 3403 N N . ILE B 1 147 ? -12.602 -10.508 -4.59 1 98.94 147 ILE B N 1
ATOM 3404 C CA . ILE B 1 147 ? -11.719 -11.367 -5.371 1 98.94 147 ILE B CA 1
ATOM 3405 C C . ILE B 1 147 ? -12.25 -11.492 -6.801 1 98.94 147 ILE B C 1
ATOM 3407 O O . ILE B 1 147 ? -13.297 -12.094 -7.031 1 98.94 147 ILE B O 1
ATOM 3411 N N . TYR B 1 148 ? -11.531 -10.914 -7.715 1 98.75 148 TYR B N 1
ATOM 3412 C CA . TYR B 1 148 ? -11.844 -11.133 -9.125 1 98.75 148 TYR B CA 1
ATOM 3413 C C . TYR B 1 148 ? -11.438 -12.531 -9.562 1 98.75 148 TYR B C 1
ATOM 3415 O O . TYR B 1 148 ? -10.516 -13.125 -9 1 98.75 148 TYR B O 1
ATOM 3423 N N . GLY B 1 149 ? -12.133 -13.039 -10.648 1 97.31 149 GLY B N 1
ATOM 3424 C CA . GLY B 1 149 ? -11.82 -14.375 -11.117 1 97.31 149 GLY B CA 1
ATOM 3425 C C . GLY B 1 149 ? -12.102 -15.453 -10.078 1 97.31 149 GLY B C 1
ATOM 3426 O O . GLY B 1 149 ? -11.367 -16.438 -9.977 1 97.31 149 GLY B O 1
ATOM 3427 N N . ALA B 1 150 ? -13.148 -15.281 -9.328 1 98.12 150 ALA B N 1
ATOM 3428 C CA . ALA B 1 150 ? -13.422 -16.078 -8.133 1 98.12 150 ALA B CA 1
ATOM 3429 C C . ALA B 1 150 ? -13.695 -17.531 -8.492 1 98.12 150 ALA B C 1
ATOM 3431 O O . ALA B 1 150 ? -13.547 -18.422 -7.66 1 98.12 150 ALA B O 1
ATOM 3432 N N . ALA B 1 151 ? -14.102 -17.75 -9.734 1 96.81 151 ALA B N 1
ATOM 3433 C CA . ALA B 1 151 ? -14.484 -19.094 -10.133 1 96.81 151 ALA B CA 1
ATOM 3434 C C . ALA B 1 151 ? -13.32 -19.828 -10.789 1 96.81 151 ALA B C 1
ATOM 3436 O O . ALA B 1 151 ? -13.422 -21.016 -11.117 1 96.81 151 ALA B O 1
ATOM 3437 N N . GLY B 1 152 ? -12.211 -19.156 -10.992 1 95.56 152 GLY B N 1
ATOM 3438 C CA . GLY B 1 152 ? -11.047 -19.766 -11.617 1 95.56 152 GLY B CA 1
ATOM 3439 C C . GLY B 1 152 ? -10.203 -20.562 -10.648 1 95.56 152 GLY B C 1
ATOM 3440 O O . GLY B 1 152 ? -10.539 -20.688 -9.469 1 95.56 152 GLY B O 1
ATOM 3441 N N . ALA B 1 153 ? -9.125 -21.109 -11.148 1 96.31 153 ALA B N 1
ATOM 3442 C CA . ALA B 1 153 ? -8.273 -22.016 -10.383 1 96.31 153 ALA B CA 1
ATOM 3443 C C . ALA B 1 153 ? -7.723 -21.328 -9.141 1 96.31 153 ALA B C 1
ATOM 3445 O O . ALA B 1 153 ? -7.855 -21.844 -8.023 1 96.31 153 ALA B O 1
ATOM 3446 N N . LEU B 1 154 ? -7.133 -20.219 -9.305 1 97.31 154 LEU B N 1
ATOM 3447 C CA . LEU B 1 154 ? -6.602 -19.484 -8.164 1 97.31 154 LEU B CA 1
ATOM 3448 C C . LEU B 1 154 ? -7.727 -18.891 -7.324 1 97.31 154 LEU B C 1
ATOM 3450 O O . LEU B 1 154 ? -7.676 -18.938 -6.094 1 97.31 154 LEU B O 1
ATOM 3454 N N . GLY B 1 155 ? -8.734 -18.344 -7.984 1 97.94 155 GLY B N 1
ATOM 3455 C CA . GLY B 1 155 ? -9.859 -17.734 -7.293 1 97.94 155 GLY B CA 1
ATOM 3456 C C . GLY B 1 155 ? -10.547 -18.672 -6.328 1 97.94 155 GLY B C 1
ATOM 3457 O O . GLY B 1 155 ? -10.875 -18.281 -5.199 1 97.94 155 GLY B O 1
ATOM 3458 N N . GLN B 1 156 ? -10.727 -19.859 -6.75 1 98.12 156 GLN B N 1
ATOM 3459 C CA . GLN B 1 156 ? -11.398 -20.844 -5.906 1 98.12 156 GLN B CA 1
ATOM 3460 C C . GLN B 1 156 ? -10.586 -21.125 -4.645 1 98.12 156 GLN B C 1
ATOM 3462 O O . GLN B 1 156 ? -11.148 -21.266 -3.557 1 98.12 156 GLN B O 1
ATOM 3467 N N . LEU B 1 157 ? -9.273 -21.219 -4.781 1 98.5 157 LEU B N 1
ATOM 3468 C CA . LEU B 1 157 ? -8.406 -21.406 -3.619 1 98.5 157 LEU B CA 1
ATOM 3469 C C . LEU B 1 157 ? -8.477 -20.203 -2.688 1 98.5 157 LEU B C 1
ATOM 3471 O O . LEU B 1 157 ? -8.594 -20.359 -1.47 1 98.5 157 LEU B O 1
ATOM 3475 N N . MET B 1 158 ? -8.453 -19.016 -3.25 1 98.75 158 MET B N 1
ATOM 3476 C CA . MET B 1 158 ? -8.477 -17.781 -2.459 1 98.75 158 MET B CA 1
ATOM 3477 C C . MET B 1 158 ? -9.797 -17.656 -1.701 1 98.75 158 MET B C 1
ATOM 3479 O O . MET B 1 158 ? -9.805 -17.312 -0.517 1 98.75 158 MET B O 1
ATOM 3483 N N . CYS B 1 159 ? -10.891 -17.906 -2.4 1 98.81 159 CYS B N 1
ATOM 3484 C CA . CYS B 1 159 ? -12.203 -17.766 -1.781 1 98.81 159 CYS B CA 1
ATOM 3485 C C . CYS B 1 159 ? -12.352 -18.719 -0.601 1 98.81 159 CYS B C 1
ATOM 3487 O O . CYS B 1 159 ? -12.75 -18.312 0.49 1 98.81 159 CYS B O 1
ATOM 3489 N N . ALA B 1 160 ? -12 -19.953 -0.817 1 98.81 160 ALA B N 1
ATOM 3490 C CA . ALA B 1 160 ? -12.117 -20.953 0.244 1 98.81 160 ALA B CA 1
ATOM 3491 C C . ALA B 1 160 ? -11.242 -20.594 1.442 1 98.81 160 ALA B C 1
ATOM 3493 O O . ALA B 1 160 ? -11.695 -20.656 2.588 1 98.81 160 ALA B O 1
ATOM 3494 N N . TRP B 1 161 ? -10 -20.25 1.14 1 98.88 161 TRP B N 1
ATOM 3495 C CA . TRP B 1 161 ? -9.055 -19.938 2.203 1 98.88 161 TRP B CA 1
ATOM 3496 C C . TRP B 1 161 ? -9.484 -18.672 2.951 1 98.88 161 TRP B C 1
ATOM 3498 O O . TRP B 1 161 ? -9.453 -18.641 4.184 1 98.88 161 TRP B O 1
ATOM 3508 N N . ALA B 1 162 ? -9.93 -17.641 2.248 1 98.88 162 ALA B N 1
ATOM 3509 C CA . ALA B 1 162 ? -10.391 -16.406 2.859 1 98.88 162 ALA B CA 1
ATOM 3510 C C . ALA B 1 162 ? -11.602 -16.656 3.762 1 98.88 162 ALA B C 1
ATOM 3512 O O . ALA B 1 162 ? -11.688 -16.094 4.859 1 98.88 162 ALA B O 1
ATOM 3513 N N . ARG B 1 163 ? -12.516 -17.469 3.244 1 98.62 163 ARG B N 1
ATOM 3514 C CA . ARG B 1 163 ? -13.672 -17.828 4.059 1 98.62 163 ARG B CA 1
ATOM 3515 C C . ARG B 1 163 ? -13.234 -18.5 5.352 1 98.62 163 ARG B C 1
ATOM 3517 O O . ARG B 1 163 ? -13.742 -18.188 6.43 1 98.62 163 ARG B O 1
ATOM 3524 N N . HIS B 1 164 ? -12.352 -19.375 5.215 1 98.69 164 HIS B N 1
ATOM 3525 C CA . HIS B 1 164 ? -11.836 -20.078 6.383 1 98.69 164 HIS B CA 1
ATOM 3526 C C . HIS B 1 164 ? -11.203 -19.109 7.379 1 98.69 164 HIS B C 1
ATOM 3528 O O . HIS B 1 164 ? -11.312 -19.312 8.594 1 98.69 164 HIS B O 1
ATOM 3534 N N . LEU B 1 165 ? -10.578 -18.062 6.902 1 98.69 165 LEU B N 1
ATOM 3535 C CA . LEU B 1 165 ? -9.914 -17.078 7.75 1 98.69 165 LEU B CA 1
ATOM 3536 C C . LEU B 1 165 ? -10.93 -16.141 8.398 1 98.69 165 LEU B C 1
ATOM 3538 O O . LEU B 1 165 ? -10.586 -15.352 9.273 1 98.69 165 LEU B O 1
ATOM 3542 N N . GLY B 1 166 ? -12.18 -16.203 7.938 1 98.62 166 GLY B N 1
ATOM 3543 C CA . GLY B 1 166 ? -13.258 -15.484 8.609 1 98.62 166 GLY B CA 1
ATOM 3544 C C . GLY B 1 166 ? -13.68 -14.227 7.875 1 98.62 166 GLY B C 1
ATOM 3545 O O . GLY B 1 166 ? -14.422 -13.398 8.422 1 98.62 166 GLY B O 1
ATOM 3546 N N . ALA B 1 167 ? -13.289 -14.07 6.68 1 98.75 167 ALA B N 1
ATOM 3547 C CA . ALA B 1 167 ? -13.586 -12.852 5.93 1 98.75 167 ALA B CA 1
ATOM 3548 C C . ALA B 1 167 ? -14.984 -12.914 5.316 1 98.75 167 ALA B C 1
ATOM 3550 O O . ALA B 1 167 ? -15.539 -14 5.145 1 98.75 167 ALA B O 1
ATOM 3551 N N . LEU B 1 168 ? -15.562 -11.742 5.047 1 98.81 168 LEU B N 1
ATOM 3552 C CA . LEU B 1 168 ? -16.641 -11.609 4.07 1 98.81 168 LEU B CA 1
ATOM 3553 C C . LEU B 1 168 ? -16.078 -11.617 2.648 1 98.81 168 LEU B C 1
ATOM 3555 O O . LEU B 1 168 ? -15.367 -10.688 2.25 1 98.81 168 LEU B O 1
ATOM 3559 N N . VAL B 1 169 ? -16.375 -12.641 1.938 1 98.94 169 VAL B N 1
ATOM 3560 C CA . VAL B 1 169 ? -15.766 -12.852 0.63 1 98.94 169 VAL B CA 1
ATOM 3561 C C . VAL B 1 169 ? -16.766 -12.484 -0.471 1 98.94 169 VAL B C 1
ATOM 3563 O O . VAL B 1 169 ? -17.797 -13.141 -0.622 1 98.94 169 VAL B O 1
ATOM 3566 N N . ILE B 1 170 ? -16.453 -11.469 -1.224 1 98.94 170 ILE B N 1
ATOM 3567 C CA . ILE B 1 170 ? -17.219 -11.07 -2.398 1 98.94 170 ILE B CA 1
ATOM 3568 C C . ILE B 1 170 ? -16.484 -11.484 -3.666 1 98.94 170 ILE B C 1
ATOM 3570 O O . ILE B 1 170 ? -15.414 -10.953 -3.975 1 98.94 170 ILE B O 1
ATOM 3574 N N . GLY B 1 171 ? -17.062 -12.438 -4.402 1 98.94 171 GLY B N 1
ATOM 3575 C CA . GLY B 1 171 ? -16.469 -12.906 -5.645 1 98.94 171 GLY B CA 1
ATOM 3576 C C . GLY B 1 171 ? -17 -12.188 -6.867 1 98.94 171 GLY B C 1
ATOM 3577 O O . GLY B 1 171 ? -18.188 -11.859 -6.938 1 98.94 171 GLY B O 1
ATOM 3578 N N . VAL B 1 172 ? -16.141 -11.93 -7.789 1 98.94 172 VAL B N 1
ATOM 3579 C CA . VAL B 1 172 ? -16.516 -11.344 -9.07 1 98.94 172 VAL B CA 1
ATOM 3580 C C . VAL B 1 172 ? -16.156 -12.312 -10.203 1 98.94 172 VAL B C 1
ATOM 3582 O O . VAL B 1 172 ? -15.047 -12.836 -10.25 1 98.94 172 VAL B O 1
ATOM 3585 N N . VAL B 1 173 ? -17.094 -12.602 -11.094 1 98.25 173 VAL B N 1
ATOM 3586 C CA . VAL B 1 173 ? -16.906 -13.5 -12.234 1 98.25 173 VAL B CA 1
ATOM 3587 C C . VAL B 1 173 ? -17.234 -12.758 -13.531 1 98.25 173 VAL B C 1
ATOM 3589 O O . VAL B 1 173 ? -17.828 -11.688 -13.508 1 98.25 173 VAL B O 1
ATOM 3592 N N . SER B 1 174 ? -16.75 -13.312 -14.609 1 96.12 174 SER B N 1
ATOM 3593 C CA . SER B 1 174 ? -16.938 -12.641 -15.891 1 96.12 174 SER B CA 1
ATOM 3594 C C . SER B 1 174 ? -18.25 -13.055 -16.562 1 96.12 174 SER B C 1
ATOM 3596 O O . SER B 1 174 ? -18.719 -12.375 -17.469 1 96.12 174 SER B O 1
ATOM 3598 N N . LYS B 1 175 ? -18.797 -14.195 -16.203 1 95.94 175 LYS B N 1
ATOM 3599 C CA . LYS B 1 175 ? -20.031 -14.672 -16.828 1 95.94 175 LYS B CA 1
ATOM 3600 C C . LYS B 1 175 ? -20.953 -15.32 -15.805 1 95.94 175 LYS B C 1
ATOM 3602 O O . LYS B 1 175 ? -20.484 -15.875 -14.805 1 95.94 175 LYS B O 1
ATOM 3607 N N . ALA B 1 176 ? -22.203 -15.336 -16.094 1 97.31 176 ALA B N 1
ATOM 3608 C CA . ALA B 1 176 ? -23.234 -15.852 -15.203 1 97.31 176 ALA B CA 1
ATOM 3609 C C . ALA B 1 176 ? -23.031 -17.344 -14.922 1 97.31 176 ALA B C 1
ATOM 3611 O O . ALA B 1 176 ? -23.312 -17.812 -13.82 1 97.31 176 ALA B O 1
ATOM 3612 N N . ALA B 1 177 ? -22.531 -18.031 -15.859 1 96.12 177 ALA B N 1
ATOM 3613 C CA . ALA B 1 177 ? -22.359 -19.484 -15.758 1 96.12 177 ALA B CA 1
ATOM 3614 C C . ALA B 1 177 ? -21.359 -19.844 -14.664 1 96.12 177 ALA B C 1
ATOM 3616 O O . ALA B 1 177 ? -21.297 -21 -14.234 1 96.12 177 ALA B O 1
ATOM 3617 N N . SER B 1 178 ? -20.578 -18.875 -14.211 1 96.75 178 SER B N 1
ATOM 3618 C CA . SER B 1 178 ? -19.531 -19.141 -13.234 1 96.75 178 SER B CA 1
ATOM 3619 C C . SER B 1 178 ? -19.984 -18.797 -11.82 1 96.75 178 SER B C 1
ATOM 3621 O O . SER B 1 178 ? -19.25 -19.047 -10.859 1 96.75 178 SER B O 1
ATOM 3623 N N . VAL B 1 179 ? -21.188 -18.25 -11.672 1 98.19 179 VAL B N 1
ATOM 3624 C CA . VAL B 1 179 ? -21.656 -17.734 -10.383 1 98.19 179 VAL B CA 1
ATOM 3625 C C . VAL B 1 179 ? -21.734 -18.875 -9.367 1 98.19 179 VAL B C 1
ATOM 3627 O O . VAL B 1 179 ? -21.219 -18.75 -8.25 1 98.19 179 VAL B O 1
ATOM 3630 N N . GLU B 1 180 ? -22.297 -19.953 -9.773 1 97.75 180 GLU B N 1
ATOM 3631 C CA . GLU B 1 180 ? -22.484 -21.062 -8.844 1 97.75 180 GLU B CA 1
ATOM 3632 C C . GLU B 1 180 ? -21.156 -21.656 -8.422 1 97.75 180 GLU B C 1
ATOM 3634 O O . GLU B 1 180 ? -20.984 -22.062 -7.266 1 97.75 180 GLU B O 1
ATOM 3639 N N . ARG B 1 181 ? -20.234 -21.719 -9.328 1 96.62 181 ARG B N 1
ATOM 3640 C CA . ARG B 1 181 ? -18.891 -22.234 -9 1 96.62 181 ARG B CA 1
ATOM 3641 C C . ARG B 1 181 ? -18.203 -21.328 -7.988 1 96.62 181 ARG B C 1
ATOM 3643 O O . ARG B 1 181 ? -17.547 -21.828 -7.066 1 96.62 181 ARG B O 1
ATOM 3650 N N . ALA B 1 182 ? -18.359 -20.062 -8.156 1 98 182 ALA B N 1
ATOM 3651 C CA . ALA B 1 182 ? -17.766 -19.125 -7.211 1 98 182 ALA B CA 1
ATOM 3652 C C . ALA B 1 182 ? -18.438 -19.234 -5.84 1 98 182 ALA B C 1
ATOM 3654 O O . ALA B 1 182 ? -17.75 -19.188 -4.809 1 98 182 ALA B O 1
ATOM 3655 N N . ARG B 1 183 ? -19.734 -19.391 -5.789 1 98.25 183 ARG B N 1
ATOM 3656 C CA . ARG B 1 183 ? -20.438 -19.578 -4.527 1 98.25 183 ARG B CA 1
ATOM 3657 C C . ARG B 1 183 ? -19.953 -20.844 -3.82 1 98.25 183 ARG B C 1
ATOM 3659 O O . ARG B 1 183 ? -19.719 -20.828 -2.611 1 98.25 183 ARG B O 1
ATOM 3666 N N . ALA B 1 184 ? -19.797 -21.875 -4.625 1 97.31 184 ALA B N 1
ATOM 3667 C CA . ALA B 1 184 ? -19.344 -23.156 -4.082 1 97.31 184 ALA B CA 1
ATOM 3668 C C . ALA B 1 184 ? -17.922 -23.047 -3.527 1 97.31 184 ALA B C 1
ATOM 3670 O O . ALA B 1 184 ? -17.547 -23.797 -2.627 1 97.31 184 ALA B O 1
ATOM 3671 N N . ALA B 1 185 ? -17.172 -22.094 -4.043 1 97.25 185 ALA B N 1
ATOM 3672 C CA . ALA B 1 185 ? -15.797 -21.906 -3.621 1 97.25 185 ALA B CA 1
ATOM 3673 C C . ALA B 1 185 ? -15.727 -21.203 -2.271 1 97.25 185 ALA B C 1
ATOM 3675 O O . ALA B 1 185 ? -14.664 -21.156 -1.642 1 97.25 185 ALA B O 1
ATOM 3676 N N . GLY B 1 186 ? -16.828 -20.594 -1.812 1 97.5 186 GLY B N 1
ATOM 3677 C CA . GLY B 1 186 ? -16.828 -20.016 -0.479 1 97.5 186 GLY B CA 1
ATOM 3678 C C . GLY B 1 186 ? -17.203 -18.547 -0.467 1 97.5 186 GLY B C 1
ATOM 3679 O O . GLY B 1 186 ? -17.125 -17.891 0.574 1 97.5 186 GLY B O 1
ATOM 3680 N N . CYS B 1 187 ? -17.672 -18.016 -1.562 1 98.69 187 CYS B N 1
ATOM 3681 C CA . CYS B 1 187 ? -18.062 -16.609 -1.613 1 98.69 187 CYS B CA 1
ATOM 3682 C C . CYS B 1 187 ? -19.375 -16.375 -0.869 1 98.69 187 CYS B C 1
ATOM 3684 O O . CYS B 1 187 ? -20.297 -17.172 -0.977 1 98.69 187 CYS B O 1
ATOM 3686 N N . ASP B 1 188 ? -19.438 -15.32 -0.13 1 98.69 188 ASP B N 1
ATOM 3687 C CA . ASP B 1 188 ? -20.688 -14.898 0.5 1 98.69 188 ASP B CA 1
ATOM 3688 C C . ASP B 1 188 ? -21.609 -14.227 -0.511 1 98.69 188 ASP B C 1
ATOM 3690 O O . ASP B 1 188 ? -22.828 -14.359 -0.425 1 98.69 188 ASP B O 1
ATOM 3694 N N . GLU B 1 189 ? -21.062 -13.461 -1.38 1 98.69 189 GLU B N 1
ATOM 3695 C CA . GLU B 1 189 ? -21.719 -12.797 -2.502 1 98.69 189 GLU B CA 1
ATOM 3696 C C . GLU B 1 189 ? -20.922 -12.984 -3.795 1 98.69 189 GLU B C 1
ATOM 3698 O O . GLU B 1 189 ? -19.703 -13.086 -3.768 1 98.69 189 GLU B O 1
A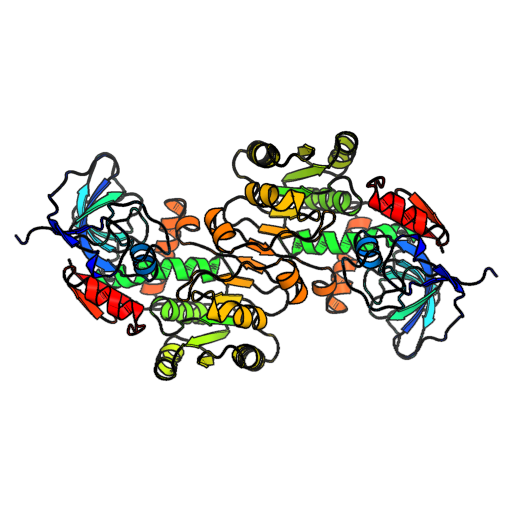TOM 3703 N N . VAL B 1 190 ? -21.672 -13.141 -4.879 1 98.88 190 VAL B N 1
ATOM 3704 C CA . VAL B 1 190 ? -21.031 -13.25 -6.184 1 98.88 190 VAL B CA 1
ATOM 3705 C C . VAL B 1 190 ? -21.688 -12.289 -7.172 1 98.88 190 VAL B C 1
ATOM 3707 O O . VAL B 1 190 ? -22.922 -12.242 -7.273 1 98.88 190 VAL B O 1
ATOM 3710 N N . PHE B 1 191 ? -20.875 -11.516 -7.848 1 98.94 191 PHE B N 1
ATOM 3711 C CA . PHE B 1 191 ? -21.375 -10.594 -8.859 1 98.94 191 PHE B CA 1
ATOM 3712 C C . PHE B 1 191 ? -20.719 -10.867 -10.211 1 98.94 191 PHE B C 1
ATOM 3714 O O . PHE B 1 191 ? -19.531 -11.188 -10.281 1 98.94 191 PHE B O 1
ATOM 3721 N N . VAL B 1 192 ? -21.5 -10.781 -11.25 1 98.81 192 VAL B N 1
ATOM 3722 C CA . VAL B 1 192 ? -20.953 -10.719 -12.594 1 98.81 192 VAL B CA 1
ATOM 3723 C C . VAL B 1 192 ? -20.406 -9.32 -12.867 1 98.81 192 VAL B C 1
ATOM 3725 O O . VAL B 1 192 ? -21.094 -8.32 -12.625 1 98.81 192 VAL B O 1
ATOM 3728 N N . PHE B 1 193 ? -19.266 -9.242 -13.406 1 98.69 193 PHE B N 1
ATOM 3729 C CA . PHE B 1 193 ? -18.562 -7.969 -13.531 1 98.69 193 PHE B CA 1
ATOM 3730 C C . PHE B 1 193 ? -19.328 -7.023 -14.453 1 98.69 193 PHE B C 1
ATOM 3732 O O . PHE B 1 193 ? -19.688 -7.395 -15.57 1 98.69 193 PHE B O 1
ATOM 3739 N N . ASP B 1 194 ? -19.469 -5.992 -13.992 1 98.44 194 ASP B N 1
ATOM 3740 C CA . ASP B 1 194 ? -19.906 -4.773 -14.664 1 98.44 194 ASP B CA 1
ATOM 3741 C C . ASP B 1 194 ? -19.344 -3.531 -13.977 1 98.44 194 ASP B C 1
ATOM 3743 O O . ASP B 1 194 ? -19.656 -3.266 -12.812 1 98.44 194 ASP B O 1
ATOM 3747 N N . ALA B 1 195 ? -18.516 -2.871 -14.75 1 97.88 195 ALA B N 1
ATOM 3748 C CA . ALA B 1 195 ? -17.766 -1.758 -14.164 1 97.88 195 ALA B CA 1
ATOM 3749 C C . ALA B 1 195 ? -18.719 -0.718 -13.57 1 97.88 195 ALA B C 1
ATOM 3751 O O . ALA B 1 195 ? -18.391 -0.08 -12.57 1 97.88 195 ALA B O 1
ATOM 3752 N N . ALA B 1 196 ? -19.828 -0.485 -14.133 1 97.75 196 ALA B N 1
ATOM 3753 C CA . ALA B 1 196 ? -20.766 0.551 -13.719 1 97.75 196 ALA B CA 1
ATOM 3754 C C . ALA B 1 196 ? -21.5 0.146 -12.445 1 97.75 196 ALA B C 1
ATOM 3756 O O . ALA B 1 196 ? -21.859 1 -11.633 1 97.75 196 ALA B O 1
ATOM 3757 N N . THR B 1 197 ? -21.688 -1.158 -12.219 1 98.56 197 THR B N 1
ATOM 3758 C CA . THR B 1 197 ? -22.594 -1.553 -11.141 1 98.56 197 THR B CA 1
ATOM 3759 C C . THR B 1 197 ? -21.812 -2.188 -9.992 1 98.56 197 THR B C 1
ATOM 3761 O O . THR B 1 197 ? -22.281 -2.184 -8.852 1 98.56 197 THR B O 1
ATOM 3764 N N . LEU B 1 198 ? -20.641 -2.693 -10.258 1 98.88 198 LEU B N 1
ATOM 3765 C CA . LEU B 1 198 ? -19.906 -3.471 -9.266 1 98.88 198 LEU B CA 1
ATOM 3766 C C . LEU B 1 198 ? -19.672 -2.648 -8 1 98.88 198 LEU B C 1
ATOM 3768 O O . LEU B 1 198 ? -19.906 -3.129 -6.887 1 98.88 198 LEU B O 1
ATOM 3772 N N . PRO B 1 199 ? -19.219 -1.367 -8.062 1 98.88 199 PRO B N 1
ATOM 3773 C CA . PRO B 1 199 ? -18.969 -0.608 -6.836 1 98.88 199 PRO B CA 1
ATOM 3774 C C . PRO B 1 199 ? -20.219 -0.481 -5.961 1 98.88 199 PRO B C 1
ATOM 3776 O O . PRO B 1 199 ? -20.141 -0.613 -4.734 1 98.88 199 PRO B O 1
ATOM 3779 N N . GLY B 1 200 ? -21.344 -0.215 -6.578 1 98.88 200 GLY B N 1
ATOM 3780 C CA . GLY B 1 200 ? -22.594 -0.152 -5.828 1 98.88 200 GLY B CA 1
ATOM 3781 C C . GLY B 1 200 ? -22.969 -1.477 -5.195 1 98.88 200 GLY B C 1
ATOM 3782 O O . GLY B 1 200 ? -23.469 -1.511 -4.062 1 98.88 200 GLY B O 1
ATOM 3783 N N . GLN B 1 201 ? -22.781 -2.574 -5.898 1 98.88 201 GLN B N 1
ATOM 3784 C CA . GLN B 1 201 ? -23.078 -3.912 -5.391 1 98.88 201 GLN B CA 1
ATOM 3785 C C . GLN B 1 201 ? -22.188 -4.238 -4.188 1 98.88 201 GLN B C 1
ATOM 3787 O O . GLN B 1 201 ? -22.672 -4.773 -3.188 1 98.88 201 GLN B O 1
ATOM 3792 N N . VAL B 1 202 ? -20.938 -3.885 -4.273 1 98.94 202 VAL B N 1
ATOM 3793 C CA . VAL B 1 202 ? -20 -4.113 -3.174 1 98.94 202 VAL B CA 1
ATOM 3794 C C . VAL B 1 202 ? -20.406 -3.271 -1.968 1 98.94 202 VAL B C 1
ATOM 3796 O O . VAL B 1 202 ? -20.391 -3.752 -0.832 1 98.94 202 VAL B O 1
ATOM 3799 N N . LEU B 1 203 ? -20.766 -2.029 -2.213 1 98.88 203 LEU B N 1
ATOM 3800 C CA . LEU B 1 203 ? -21.234 -1.157 -1.143 1 98.88 203 LEU B CA 1
ATOM 3801 C C . LEU B 1 203 ? -22.422 -1.79 -0.407 1 98.88 203 LEU B C 1
ATOM 3803 O O . LEU B 1 203 ? -22.422 -1.839 0.825 1 98.88 203 LEU B O 1
ATOM 3807 N N . GLN B 1 204 ? -23.375 -2.295 -1.148 1 98.69 204 GLN B N 1
ATOM 3808 C CA . GLN B 1 204 ? -24.547 -2.92 -0.562 1 98.69 204 GLN B CA 1
ATOM 3809 C C . GLN B 1 204 ? -24.188 -4.191 0.196 1 98.69 204 GLN B C 1
ATOM 3811 O O . GLN B 1 204 ? -24.625 -4.402 1.326 1 98.69 204 GLN B O 1
ATOM 3816 N N . ALA B 1 205 ? -23.359 -4.992 -0.413 1 98.69 205 ALA B N 1
ATOM 3817 C CA . ALA B 1 205 ? -23 -6.285 0.164 1 98.69 205 ALA B CA 1
ATOM 3818 C C . ALA B 1 205 ? -22.219 -6.098 1.462 1 98.69 205 ALA B C 1
ATOM 3820 O O . ALA B 1 205 ? -22.125 -7.02 2.281 1 98.69 205 ALA B O 1
ATOM 3821 N N . THR B 1 206 ? -21.594 -4.945 1.632 1 98.62 206 THR B N 1
ATOM 3822 C CA . THR B 1 206 ? -20.766 -4.691 2.807 1 98.62 206 THR B CA 1
ATOM 3823 C C . THR B 1 206 ? -21.516 -3.807 3.807 1 98.62 206 THR B C 1
ATOM 3825 O O . THR B 1 206 ? -20.891 -3.25 4.719 1 98.62 206 THR B O 1
ATOM 3828 N N . GLY B 1 207 ? -22.766 -3.59 3.637 1 97.81 207 GLY B N 1
ATOM 3829 C CA . GLY B 1 207 ? -23.531 -2.758 4.551 1 97.81 207 GLY B CA 1
ATOM 3830 C C . GLY B 1 207 ? -23.109 -1.3 4.523 1 97.81 207 GLY B C 1
ATOM 3831 O O . GLY B 1 207 ? -23.125 -0.629 5.559 1 97.81 207 GLY B O 1
ATOM 3832 N N . GLY B 1 208 ? -22.625 -0.946 3.4 1 98.19 208 GLY B N 1
ATOM 3833 C CA . GLY B 1 208 ? -22.25 0.448 3.225 1 98.19 208 GLY B CA 1
ATOM 3834 C C . GLY B 1 208 ? -20.797 0.73 3.59 1 98.19 208 GLY B C 1
ATOM 3835 O O . GLY B 1 208 ? -20.359 1.877 3.523 1 98.19 208 GLY B O 1
ATOM 3836 N N . LEU B 1 209 ? -20 -0.197 3.861 1 98.12 209 LEU B N 1
ATOM 3837 C CA . LEU B 1 209 ? -18.688 0.014 4.43 1 98.12 209 LEU B CA 1
ATOM 3838 C C . LEU B 1 209 ? -17.609 -0.105 3.357 1 98.12 209 LEU B C 1
ATOM 3840 O O . LEU B 1 209 ? -16.453 0.299 3.572 1 98.12 209 LEU B O 1
ATOM 3844 N N . LYS B 1 210 ? -17.906 -0.764 2.105 1 98.69 210 LYS B N 1
ATOM 3845 C CA . LYS B 1 210 ? -16.969 -1.006 1.018 1 98.69 210 LYS B CA 1
ATOM 3846 C C . LYS B 1 210 ? -15.891 -2.012 1.431 1 98.69 210 LYS B C 1
ATOM 3848 O O . LYS B 1 210 ? -15.969 -2.6 2.512 1 98.69 210 LYS B O 1
ATOM 3853 N N . ALA B 1 211 ? -15 -2.309 0.526 1 98.94 211 ALA B N 1
ATOM 3854 C CA . ALA B 1 211 ? -14.047 -3.4 0.735 1 98.94 211 ALA B CA 1
ATOM 3855 C C . ALA B 1 211 ? -12.766 -2.893 1.381 1 98.94 211 ALA B C 1
ATOM 3857 O O . ALA B 1 211 ? -12.312 -1.781 1.092 1 98.94 211 ALA B O 1
ATOM 3858 N N . ASP B 1 212 ? -12.148 -3.729 2.254 1 98.88 212 ASP B N 1
ATOM 3859 C CA . ASP B 1 212 ? -10.836 -3.455 2.834 1 98.88 212 ASP B CA 1
ATOM 3860 C C . ASP B 1 212 ? -9.727 -3.678 1.808 1 98.88 212 ASP B C 1
ATOM 3862 O O . ASP B 1 212 ? -8.719 -2.971 1.814 1 98.88 212 ASP B O 1
ATOM 3866 N N . VAL B 1 213 ? -9.922 -4.672 0.969 1 98.94 213 VAL B N 1
ATOM 3867 C CA . VAL B 1 213 ? -8.914 -5.043 -0.021 1 98.94 213 VAL B CA 1
ATOM 3868 C C . VAL B 1 213 ? -9.594 -5.617 -1.261 1 98.94 213 VAL B C 1
ATOM 3870 O O . VAL B 1 213 ? -10.594 -6.332 -1.151 1 98.94 213 VAL B O 1
ATOM 3873 N N . VAL B 1 214 ? -9.133 -5.254 -2.424 1 99 214 VAL B N 1
ATOM 3874 C CA . VAL B 1 214 ? -9.539 -5.816 -3.707 1 99 214 VAL B CA 1
ATOM 3875 C C . VAL B 1 214 ? -8.359 -6.566 -4.332 1 99 214 VAL B C 1
ATOM 3877 O O . VAL B 1 214 ? -7.281 -6 -4.516 1 99 214 VAL B O 1
ATOM 3880 N N . TYR B 1 215 ? -8.539 -7.844 -4.578 1 98.94 215 TYR B N 1
ATOM 3881 C CA . TYR B 1 215 ? -7.566 -8.664 -5.289 1 98.94 215 TYR B CA 1
ATOM 3882 C C . TYR B 1 215 ? -7.918 -8.766 -6.77 1 98.94 215 TYR B C 1
ATOM 3884 O O . TYR B 1 215 ? -8.891 -9.43 -7.141 1 98.94 215 TYR B O 1
ATOM 3892 N N . ASP B 1 216 ? -7.078 -8.156 -7.625 1 98.75 216 ASP B N 1
ATOM 3893 C CA . ASP B 1 216 ? -7.453 -7.965 -9.023 1 98.75 216 ASP B CA 1
ATOM 3894 C C . ASP B 1 216 ? -6.387 -8.516 -9.961 1 98.75 216 ASP B C 1
ATOM 3896 O O . ASP B 1 216 ? -5.375 -7.859 -10.219 1 98.75 216 ASP B O 1
ATOM 3900 N N . PRO B 1 217 ? -6.582 -9.703 -10.531 1 97.5 217 PRO B N 1
ATOM 3901 C CA . PRO B 1 217 ? -5.656 -10.25 -11.523 1 97.5 217 PRO B CA 1
ATOM 3902 C C . PRO B 1 217 ? -6.016 -9.844 -12.953 1 97.5 217 PRO B C 1
ATOM 3904 O O . PRO B 1 217 ? -5.355 -10.266 -13.906 1 97.5 217 PRO B O 1
ATOM 3907 N N . ILE B 1 218 ? -7.031 -8.992 -13.141 1 96.62 218 ILE B N 1
ATOM 3908 C CA . ILE B 1 218 ? -7.555 -8.68 -14.461 1 96.62 218 ILE B CA 1
ATOM 3909 C C . ILE B 1 218 ? -6.824 -7.469 -15.039 1 96.62 218 ILE B C 1
ATOM 3911 O O . ILE B 1 218 ? -6.348 -7.5 -16.172 1 96.62 218 ILE B O 1
ATOM 3915 N N . GLY B 1 219 ? -6.797 -6.371 -14.266 1 95.88 219 GLY B N 1
ATOM 3916 C CA . GLY B 1 219 ? -5.938 -5.258 -14.633 1 95.88 219 GLY B CA 1
ATOM 3917 C C . GLY B 1 219 ? -6.688 -4.129 -15.312 1 95.88 219 GLY B C 1
ATOM 3918 O O . GLY B 1 219 ? -7.516 -3.461 -14.695 1 95.88 219 GLY B O 1
ATOM 3919 N N . ARG B 1 220 ? -6.484 -3.934 -16.625 1 96.5 220 ARG B N 1
ATOM 3920 C CA . ARG B 1 220 ? -6.859 -2.736 -17.375 1 96.5 220 ARG B CA 1
ATOM 3921 C C . ARG B 1 220 ? -8.359 -2.49 -17.297 1 96.5 220 ARG B C 1
ATOM 3923 O O . ARG B 1 220 ? -8.797 -1.385 -16.969 1 96.5 220 ARG B O 1
ATOM 3930 N N . THR B 1 221 ? -9.203 -3.473 -17.531 1 97.75 221 THR B N 1
ATOM 3931 C CA . THR B 1 221 ? -10.641 -3.293 -17.672 1 97.75 221 THR B CA 1
ATOM 3932 C C . THR B 1 221 ? -11.305 -3.119 -16.312 1 97.75 221 THR B C 1
ATOM 3934 O O . THR B 1 221 ? -12.438 -2.641 -16.219 1 97.75 221 THR B O 1
ATOM 3937 N N . THR B 1 222 ? -10.633 -3.48 -15.242 1 98.5 222 THR B N 1
ATOM 3938 C CA . THR B 1 222 ? -11.281 -3.518 -13.938 1 98.5 222 THR B CA 1
ATOM 3939 C C . THR B 1 222 ? -10.742 -2.41 -13.039 1 98.5 222 THR B C 1
ATOM 3941 O O . THR B 1 222 ? -11.281 -2.168 -11.953 1 98.5 222 THR B O 1
ATOM 3944 N N . LEU B 1 223 ? -9.711 -1.716 -13.445 1 98.31 223 LEU B N 1
ATOM 3945 C CA . LEU B 1 223 ? -8.969 -0.811 -12.578 1 98.31 223 LEU B CA 1
ATOM 3946 C C . LEU B 1 223 ? -9.906 0.175 -11.891 1 98.31 223 LEU B C 1
ATOM 3948 O O . LEU B 1 223 ? -9.922 0.269 -10.656 1 98.31 223 LEU B O 1
ATOM 3952 N N . GLY B 1 224 ? -10.672 0.921 -12.633 1 98.38 224 GLY B N 1
ATOM 3953 C CA . GLY B 1 224 ? -11.562 1.928 -12.078 1 98.38 224 GLY B CA 1
ATOM 3954 C C . GLY B 1 224 ? -12.547 1.366 -11.062 1 98.38 224 GLY B C 1
ATOM 3955 O O . GLY B 1 224 ? -12.703 1.919 -9.977 1 98.38 224 GLY B O 1
ATOM 3956 N N . ALA B 1 225 ? -13.211 0.288 -11.445 1 98.81 225 ALA B N 1
ATOM 3957 C CA . ALA B 1 225 ? -14.18 -0.343 -10.555 1 98.81 225 ALA B CA 1
ATOM 3958 C C . ALA B 1 225 ? -13.508 -0.863 -9.289 1 98.81 225 ALA B C 1
ATOM 3960 O O . ALA B 1 225 ? -14.062 -0.75 -8.195 1 98.81 225 ALA B O 1
ATOM 3961 N N . SER B 1 226 ? -12.336 -1.44 -9.438 1 98.88 226 SER B N 1
ATOM 3962 C CA . SER B 1 226 ? -11.594 -1.943 -8.289 1 98.88 226 SER B CA 1
ATOM 3963 C C . SER B 1 226 ? -11.32 -0.833 -7.277 1 98.88 226 SER B C 1
ATOM 3965 O O . SER B 1 226 ? -11.547 -1.007 -6.078 1 98.88 226 SER B O 1
ATOM 3967 N N . LEU B 1 227 ? -10.891 0.296 -7.746 1 98.88 227 LEU B N 1
ATOM 3968 C CA . LEU B 1 227 ? -10.602 1.435 -6.883 1 98.88 227 LEU B CA 1
ATOM 3969 C C . LEU B 1 227 ? -11.875 1.936 -6.199 1 98.88 227 LEU B C 1
ATOM 3971 O O . LEU B 1 227 ? -11.852 2.295 -5.02 1 98.88 227 LEU B O 1
ATOM 3975 N N . ASP B 1 228 ? -12.961 1.906 -6.906 1 98.88 228 ASP B N 1
ATOM 3976 C CA . ASP B 1 228 ? -14.211 2.471 -6.406 1 98.88 228 ASP B CA 1
ATOM 3977 C C . ASP B 1 228 ? -14.867 1.533 -5.395 1 98.88 228 ASP B C 1
ATOM 3979 O O . ASP B 1 228 ? -15.781 1.935 -4.676 1 98.88 228 ASP B O 1
ATOM 3983 N N . CYS B 1 229 ? -14.406 0.292 -5.316 1 98.94 229 CYS B N 1
ATOM 3984 C CA . CYS B 1 229 ? -14.953 -0.681 -4.379 1 98.94 229 CYS B CA 1
ATOM 3985 C C . CYS B 1 229 ? -14.312 -0.526 -3.002 1 98.94 229 CYS B C 1
ATOM 3987 O O . CYS B 1 229 ? -14.805 -1.082 -2.018 1 98.94 229 CYS B O 1
ATOM 3989 N N . LEU B 1 230 ? -13.266 0.187 -2.887 1 98.94 230 LEU B N 1
ATOM 3990 C CA . LEU B 1 230 ? -12.453 0.213 -1.675 1 98.94 230 LEU B CA 1
ATOM 3991 C C . LEU B 1 230 ? -12.984 1.248 -0.688 1 98.94 230 LEU B C 1
ATOM 3993 O O . LEU B 1 230 ? -13.391 2.342 -1.087 1 98.94 230 LEU B O 1
ATOM 3997 N N . ARG B 1 231 ? -12.977 0.867 0.562 1 98.75 231 ARG B N 1
ATOM 3998 C CA . ARG B 1 231 ? -13.172 1.847 1.625 1 98.75 231 ARG B CA 1
ATOM 3999 C C . ARG B 1 231 ? -11.977 2.787 1.73 1 98.75 231 ARG B C 1
ATOM 4001 O O . ARG B 1 231 ? -10.898 2.486 1.216 1 98.75 231 ARG B O 1
ATOM 4008 N N . PRO B 1 232 ? -12.141 3.947 2.406 1 98.38 232 PRO B N 1
ATOM 4009 C CA . PRO B 1 232 ? -10.961 4.77 2.682 1 98.38 232 PRO B CA 1
ATOM 4010 C C . PRO B 1 232 ? -9.828 3.979 3.334 1 98.38 232 PRO B C 1
ATOM 4012 O O . PRO B 1 232 ? -10.078 3.148 4.215 1 98.38 232 PRO B O 1
ATOM 4015 N N . ARG B 1 233 ? -8.609 4.238 2.805 1 98.56 233 ARG B N 1
ATOM 4016 C CA . ARG B 1 233 ? -7.383 3.611 3.281 1 98.56 233 ARG B CA 1
ATOM 4017 C C . ARG B 1 233 ? -7.355 2.125 2.941 1 98.56 233 ARG B C 1
ATOM 4019 O O . ARG B 1 233 ? -6.59 1.36 3.535 1 98.56 233 ARG B O 1
ATOM 4026 N N . GLY B 1 234 ? -8.273 1.68 2.025 1 98.81 234 GLY B N 1
ATOM 4027 C CA . GLY B 1 234 ? -8.258 0.311 1.534 1 98.81 234 GLY B CA 1
ATOM 4028 C C . GLY B 1 234 ? -7.098 0.027 0.596 1 98.81 234 GLY B C 1
ATOM 4029 O O . GLY B 1 234 ? -6.355 0.938 0.224 1 98.81 234 GLY B O 1
ATOM 4030 N N . LEU B 1 235 ? -6.922 -1.25 0.164 1 98.94 235 LEU B N 1
ATOM 4031 C CA . LEU B 1 235 ? -5.77 -1.701 -0.606 1 98.94 235 LEU B CA 1
ATOM 4032 C C . LEU B 1 235 ? -6.207 -2.35 -1.914 1 98.94 235 LEU B C 1
ATOM 4034 O O . LEU B 1 235 ? -7 -3.295 -1.907 1 98.94 235 LEU B O 1
ATOM 4038 N N . LEU B 1 236 ? -5.742 -1.797 -3.021 1 98.94 236 LEU B N 1
ATOM 4039 C CA . LEU B 1 236 ? -5.832 -2.502 -4.297 1 98.94 236 LEU B CA 1
ATOM 4040 C C . LEU B 1 236 ? -4.602 -3.373 -4.523 1 98.94 236 LEU B C 1
ATOM 4042 O O . LEU B 1 236 ? -3.475 -2.869 -4.555 1 98.94 236 LEU B O 1
ATOM 4046 N N . VAL B 1 237 ? -4.797 -4.613 -4.641 1 98.94 237 VAL B N 1
ATOM 4047 C CA . VAL B 1 237 ? -3.758 -5.57 -4.996 1 98.94 237 VAL B CA 1
ATOM 4048 C C . VAL B 1 237 ? -3.895 -5.957 -6.469 1 98.94 237 VAL B C 1
ATOM 4050 O O . VAL B 1 237 ? -4.68 -6.844 -6.812 1 98.94 237 VAL B O 1
ATOM 4053 N N . SER B 1 238 ? -3.166 -5.301 -7.281 1 98.62 238 SER B N 1
ATOM 4054 C CA . SER B 1 238 ? -3.104 -5.621 -8.703 1 98.62 238 SER B CA 1
ATOM 4055 C C . SER B 1 238 ? -2.055 -6.691 -8.984 1 98.62 238 SER B C 1
ATOM 4057 O O . SER B 1 238 ? -0.886 -6.379 -9.219 1 98.62 238 SER B O 1
ATOM 4059 N N . PHE B 1 239 ? -2.479 -7.949 -9.086 1 97.75 239 PHE B N 1
ATOM 4060 C CA . PHE B 1 239 ? -1.455 -8.984 -9.07 1 97.75 239 PHE B CA 1
ATOM 4061 C C . PHE B 1 239 ? -1.466 -9.781 -10.367 1 97.75 239 PHE B C 1
ATOM 4063 O O . PHE B 1 239 ? -0.805 -10.812 -10.477 1 97.75 239 PHE B O 1
ATOM 4070 N N . GLY B 1 240 ? -2.254 -9.297 -11.336 1 94.94 240 GLY B N 1
ATOM 4071 C CA . GLY B 1 240 ? -2.311 -9.812 -12.688 1 94.94 240 GLY B CA 1
ATOM 4072 C C . GLY B 1 240 ? -2.74 -8.781 -13.711 1 94.94 240 GLY B C 1
ATOM 4073 O O . GLY B 1 240 ? -2.998 -7.625 -13.367 1 94.94 240 GLY B O 1
ATOM 4074 N N . ALA B 1 241 ? -2.773 -9.203 -14.977 1 95 241 ALA B N 1
ATOM 4075 C CA . ALA B 1 241 ? -3.119 -8.305 -16.078 1 95 241 ALA B CA 1
ATOM 4076 C C . ALA B 1 241 ? -3.703 -9.086 -17.25 1 95 241 ALA B C 1
ATOM 4078 O O . ALA B 1 241 ? -3.291 -8.891 -18.406 1 95 241 ALA B O 1
ATOM 4079 N N . THR B 1 242 ? -4.645 -9.906 -16.938 1 92.25 242 THR B N 1
ATOM 4080 C CA . THR B 1 242 ? -5.203 -10.773 -17.969 1 92.25 242 THR B CA 1
ATOM 4081 C C . THR B 1 242 ? -5.883 -9.953 -19.062 1 92.25 242 THR B C 1
ATOM 4083 O O . THR B 1 242 ? -5.992 -10.398 -20.203 1 92.25 242 THR B O 1
ATOM 4086 N N . SER B 1 243 ? -6.332 -8.742 -18.75 1 93.06 243 SER B N 1
ATOM 4087 C CA . SER B 1 243 ? -6.938 -7.863 -19.75 1 93.06 243 SER B CA 1
ATOM 4088 C C . SER B 1 243 ? -5.945 -6.805 -20.234 1 93.06 243 SER B C 1
ATOM 4090 O O . SER B 1 243 ? -6.328 -5.859 -20.922 1 93.06 243 SER B O 1
ATOM 4092 N N . GLY B 1 244 ? -4.742 -6.977 -19.797 1 93 244 GLY B N 1
ATOM 4093 C CA . GLY B 1 244 ? -3.715 -5.984 -20.062 1 93 244 GLY B CA 1
ATOM 4094 C C . GLY B 1 244 ? -3.289 -5.211 -18.828 1 93 244 GLY B C 1
ATOM 4095 O O . GLY B 1 244 ? -4.016 -5.168 -17.844 1 93 244 GLY B O 1
ATOM 4096 N N . LEU B 1 245 ? -2.127 -4.629 -18.922 1 94.56 245 LEU B N 1
ATOM 4097 C CA . LEU B 1 245 ? -1.613 -3.834 -17.812 1 94.56 245 LEU B CA 1
ATOM 4098 C C . LEU B 1 245 ? -2.512 -2.631 -17.547 1 94.56 245 LEU B C 1
ATOM 4100 O O . LEU B 1 245 ? -2.924 -1.938 -18.484 1 94.56 245 LEU B O 1
ATOM 4104 N N . PRO B 1 246 ? -2.832 -2.41 -16.297 1 96.62 246 PRO B N 1
ATOM 4105 C CA . PRO B 1 246 ? -3.58 -1.189 -15.984 1 96.62 246 PRO B CA 1
ATOM 4106 C C . PRO B 1 246 ? -2.818 0.081 -16.359 1 96.62 246 PRO B C 1
ATOM 4108 O O . PRO B 1 246 ? -1.584 0.091 -16.344 1 96.62 246 PRO B O 1
ATOM 4111 N N . ASP B 1 247 ? -3.59 1.136 -16.656 1 97 247 ASP B N 1
ATOM 4112 C CA . ASP B 1 247 ? -2.973 2.449 -16.812 1 97 247 ASP B CA 1
ATOM 4113 C C . ASP B 1 247 ? -2.26 2.879 -15.531 1 97 247 ASP B C 1
ATOM 4115 O O . ASP B 1 247 ? -2.662 2.494 -14.43 1 97 247 ASP B O 1
ATOM 4119 N N . PRO B 1 248 ? -1.178 3.611 -15.742 1 98.06 248 PRO B N 1
ATOM 4120 C CA . PRO B 1 248 ? -0.525 4.121 -14.531 1 98.06 248 PRO B CA 1
ATOM 4121 C C . PRO B 1 248 ? -1.478 4.91 -13.641 1 98.06 248 PRO B C 1
ATOM 4123 O O . PRO B 1 248 ? -2.408 5.551 -14.133 1 98.06 248 PRO B O 1
ATOM 4126 N N . ILE B 1 249 ? -1.265 4.891 -12.367 1 98.19 249 ILE B N 1
ATOM 4127 C CA . ILE B 1 249 ? -2.162 5.504 -11.391 1 98.19 249 ILE B CA 1
ATOM 4128 C C . ILE B 1 249 ? -1.471 6.695 -10.734 1 98.19 249 ILE B C 1
ATOM 4130 O O . ILE B 1 249 ? -0.325 6.586 -10.289 1 98.19 249 ILE B O 1
ATOM 4134 N N . SER B 1 250 ? -2.176 7.801 -10.742 1 97.88 250 SER B N 1
ATOM 4135 C CA . SER B 1 250 ? -1.675 8.969 -10.031 1 97.88 250 SER B CA 1
ATOM 4136 C C . SER B 1 250 ? -1.897 8.844 -8.531 1 97.88 250 SER B C 1
ATOM 4138 O O . SER B 1 250 ? -2.951 8.383 -8.086 1 97.88 250 SER B O 1
ATOM 4140 N N . VAL B 1 251 ? -0.941 9.312 -7.766 1 97.94 251 VAL B N 1
ATOM 4141 C CA . VAL B 1 251 ? -1.122 9.32 -6.316 1 97.94 251 VAL B CA 1
ATOM 4142 C C . VAL B 1 251 ? -2.297 10.227 -5.949 1 97.94 251 VAL B C 1
ATOM 4144 O O . VAL B 1 251 ? -2.951 10.016 -4.922 1 97.94 251 VAL B O 1
ATOM 4147 N N . ALA B 1 252 ? -2.625 11.211 -6.754 1 97.06 252 ALA B N 1
ATOM 4148 C CA . ALA B 1 252 ? -3.785 12.078 -6.535 1 97.06 252 ALA B CA 1
ATOM 4149 C C . ALA B 1 252 ? -5.078 11.266 -6.531 1 97.06 252 ALA B C 1
ATOM 4151 O O . ALA B 1 252 ? -6 11.555 -5.766 1 97.06 252 ALA B O 1
ATOM 4152 N N . THR B 1 253 ? -5.129 10.258 -7.43 1 98.19 253 THR B N 1
ATOM 4153 C CA . THR B 1 253 ? -6.297 9.383 -7.477 1 98.19 253 THR B CA 1
ATOM 4154 C C . THR B 1 253 ? -6.434 8.594 -6.18 1 98.19 253 THR B C 1
ATOM 4156 O O . THR B 1 253 ? -7.527 8.492 -5.621 1 98.19 253 THR B O 1
ATOM 4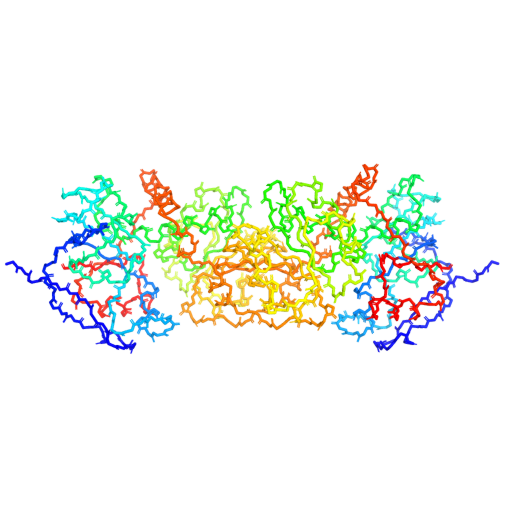159 N N . LEU B 1 254 ? -5.328 8.031 -5.672 1 98.69 254 LEU B N 1
ATOM 4160 C CA . LEU B 1 254 ? -5.352 7.297 -4.414 1 98.69 254 LEU B CA 1
ATOM 4161 C C . LEU B 1 254 ? -5.84 8.18 -3.271 1 98.69 254 LEU B C 1
ATOM 4163 O O . LEU B 1 254 ? -6.648 7.754 -2.447 1 98.69 254 LEU B O 1
ATOM 4167 N N . ASN B 1 255 ? -5.312 9.383 -3.258 1 98.06 255 ASN B N 1
ATOM 4168 C CA . ASN B 1 255 ? -5.711 10.352 -2.238 1 98.06 255 ASN B CA 1
ATOM 4169 C C . ASN B 1 255 ? -7.199 10.672 -2.318 1 98.06 255 ASN B C 1
ATOM 4171 O O . ASN B 1 255 ? -7.914 10.57 -1.32 1 98.06 255 ASN B O 1
ATOM 4175 N N . ALA B 1 256 ? -7.695 11.07 -3.484 1 97.44 256 ALA B N 1
ATOM 4176 C CA . ALA B 1 256 ? -9.07 11.523 -3.699 1 97.44 256 ALA B CA 1
ATOM 4177 C C . ALA B 1 256 ? -10.07 10.43 -3.344 1 97.44 256 ALA B C 1
ATOM 4179 O O . ALA B 1 256 ? -11.188 10.711 -2.904 1 97.44 256 ALA B O 1
ATOM 4180 N N . LYS B 1 257 ? -9.633 9.203 -3.5 1 98.31 257 LYS B N 1
ATOM 4181 C CA . LYS B 1 257 ? -10.531 8.078 -3.234 1 98.31 257 LYS B CA 1
ATOM 4182 C C . LYS B 1 257 ? -10.383 7.59 -1.797 1 98.31 257 LYS B C 1
ATOM 4184 O O . LYS B 1 257 ? -10.812 6.48 -1.471 1 98.31 257 LYS B O 1
ATOM 4189 N N . GLY B 1 258 ? -9.797 8.398 -0.944 1 98.06 258 GLY B N 1
ATOM 4190 C CA . GLY B 1 258 ? -9.781 8.109 0.481 1 98.06 258 GLY B CA 1
ATOM 4191 C C . GLY B 1 258 ? -8.445 7.582 0.963 1 98.06 258 GLY B C 1
ATOM 4192 O O . GLY B 1 258 ? -8.391 6.727 1.852 1 98.06 258 GLY B O 1
ATOM 4193 N N . SER B 1 259 ? -7.305 8.023 0.311 1 98.69 259 SER B N 1
ATOM 4194 C CA . SER B 1 259 ? -5.965 7.633 0.736 1 98.69 259 SER B CA 1
ATOM 4195 C C . SER B 1 259 ? -5.758 6.129 0.582 1 98.69 259 SER B C 1
ATOM 4197 O O . SER B 1 259 ? -5.324 5.457 1.521 1 98.69 259 SER B O 1
ATOM 4199 N N . LEU B 1 260 ? -6.016 5.645 -0.598 1 98.88 260 LEU B N 1
ATOM 4200 C CA . LEU B 1 260 ? -5.93 4.215 -0.883 1 98.88 260 LEU B CA 1
ATOM 4201 C C . LEU B 1 260 ? -4.477 3.762 -0.953 1 98.88 260 LEU B C 1
ATOM 4203 O O . LEU B 1 260 ? -3.574 4.582 -1.149 1 98.88 260 LEU B O 1
ATOM 4207 N N . PHE B 1 261 ? -4.246 2.496 -0.736 1 98.94 261 PHE B N 1
ATOM 4208 C CA . PHE B 1 261 ? -2.973 1.822 -0.971 1 98.94 261 PHE B CA 1
ATOM 4209 C C . PHE B 1 261 ? -3.01 1.03 -2.271 1 98.94 261 PHE B C 1
ATOM 4211 O O . PHE B 1 261 ? -4.074 0.567 -2.691 1 98.94 261 PHE B O 1
ATOM 4218 N N . LEU B 1 262 ? -1.865 0.905 -2.877 1 98.94 262 LEU B N 1
ATOM 4219 C CA . LEU B 1 262 ? -1.702 0.18 -4.133 1 98.94 262 LEU B CA 1
ATOM 4220 C C . LEU B 1 262 ? -0.465 -0.71 -4.09 1 98.94 262 LEU B C 1
ATOM 4222 O O . LEU B 1 262 ? 0.588 -0.293 -3.602 1 98.94 262 LEU B O 1
ATOM 4226 N N . THR B 1 263 ? -0.572 -1.93 -4.559 1 98.88 263 THR B N 1
ATOM 4227 C CA . THR B 1 263 ? 0.607 -2.768 -4.742 1 98.88 263 THR B CA 1
ATOM 4228 C C . THR B 1 263 ? 0.411 -3.725 -5.914 1 98.88 263 THR B C 1
ATOM 4230 O O . THR B 1 263 ? -0.715 -3.932 -6.371 1 98.88 263 THR B O 1
ATOM 4233 N N . ARG B 1 264 ? 1.492 -4.191 -6.414 1 98.62 264 ARG B N 1
ATOM 4234 C CA . ARG B 1 264 ? 1.534 -5.309 -7.355 1 98.62 264 ARG B CA 1
ATOM 4235 C C . ARG B 1 264 ? 2.535 -6.367 -6.906 1 98.62 264 ARG B C 1
ATOM 4237 O O . ARG B 1 264 ? 3.695 -6.348 -7.32 1 98.62 264 ARG B O 1
ATOM 4244 N N . PRO B 1 265 ? 2.021 -7.309 -6.227 1 98.5 265 PRO B N 1
ATOM 4245 C CA . PRO B 1 265 ? 2.908 -8.359 -5.723 1 98.5 265 PRO B CA 1
ATOM 4246 C C . PRO B 1 265 ? 3.18 -9.453 -6.754 1 98.5 265 PRO B C 1
ATOM 4248 O O . PRO B 1 265 ? 2.408 -9.617 -7.699 1 98.5 265 PRO B O 1
ATOM 4251 N N . SER B 1 266 ? 4.277 -10.133 -6.594 1 97 266 SER B N 1
ATOM 4252 C CA . SER B 1 266 ? 4.621 -11.312 -7.391 1 97 266 SER B CA 1
ATOM 4253 C C . SER B 1 266 ? 5.023 -12.484 -6.504 1 97 266 SER B C 1
ATOM 4255 O O . SER B 1 266 ? 5.457 -12.289 -5.367 1 97 266 SER B O 1
ATOM 4257 N N . LEU B 1 267 ? 4.844 -13.617 -7.008 1 96.88 267 LEU B N 1
ATOM 4258 C CA . LEU B 1 267 ? 5.305 -14.82 -6.328 1 96.88 267 LEU B CA 1
ATOM 4259 C C . LEU B 1 267 ? 6.809 -14.766 -6.078 1 96.88 267 LEU B C 1
ATOM 4261 O O . LEU B 1 267 ? 7.273 -15.125 -4.996 1 96.88 267 LEU B O 1
ATOM 4265 N N . ALA B 1 268 ? 7.586 -14.297 -7.039 1 94.5 268 ALA B N 1
ATOM 4266 C CA . ALA B 1 268 ? 9.039 -14.234 -6.934 1 94.5 268 ALA B CA 1
ATOM 4267 C C . ALA B 1 268 ? 9.469 -13.391 -5.738 1 94.5 268 ALA B C 1
ATOM 4269 O O . ALA B 1 268 ? 10.32 -13.797 -4.953 1 94.5 268 ALA B O 1
ATOM 4270 N N . ALA B 1 269 ? 8.812 -12.266 -5.57 1 96.69 269 ALA B N 1
ATOM 4271 C CA . ALA B 1 269 ? 9.164 -11.359 -4.48 1 96.69 269 ALA B CA 1
ATOM 4272 C C . ALA B 1 269 ? 8.75 -11.945 -3.131 1 96.69 269 ALA B C 1
ATOM 4274 O O . ALA B 1 269 ? 9.266 -11.531 -2.088 1 96.69 269 ALA B O 1
ATOM 4275 N N . HIS B 1 270 ? 7.879 -12.891 -3.15 1 97.94 270 HIS B N 1
ATOM 4276 C CA . HIS B 1 270 ? 7.352 -13.445 -1.909 1 97.94 270 HIS B CA 1
ATOM 4277 C C . HIS B 1 270 ? 7.926 -14.828 -1.64 1 97.94 270 HIS B C 1
ATOM 4279 O O . HIS B 1 270 ? 7.465 -15.539 -0.739 1 97.94 270 HIS B O 1
ATOM 4285 N N . THR B 1 271 ? 8.82 -15.242 -2.482 1 97.25 271 THR B N 1
ATOM 4286 C CA . THR B 1 271 ? 9.586 -16.469 -2.314 1 97.25 271 THR B CA 1
ATOM 4287 C C . THR B 1 271 ? 11.07 -16.234 -2.586 1 97.25 271 THR B C 1
ATOM 4289 O O . THR B 1 271 ? 11.742 -17.078 -3.182 1 97.25 271 THR B O 1
ATOM 4292 N N . ALA B 1 272 ? 11.539 -15.125 -2.178 1 94.44 272 ALA B N 1
ATOM 4293 C CA . ALA B 1 272 ? 12.875 -14.641 -2.529 1 94.44 272 ALA B CA 1
ATOM 4294 C C . ALA B 1 272 ? 13.953 -15.531 -1.932 1 94.44 272 ALA B C 1
ATOM 4296 O O . ALA B 1 272 ? 15.047 -15.656 -2.496 1 94.44 272 ALA B O 1
ATOM 4297 N N . THR B 1 273 ? 13.688 -16.125 -0.769 1 95.06 273 THR B N 1
ATOM 4298 C CA . THR B 1 273 ? 14.633 -17.047 -0.148 1 95.06 273 THR B CA 1
ATOM 4299 C C . THR B 1 273 ? 14.039 -18.453 -0.086 1 95.06 273 THR B C 1
ATOM 4301 O O . THR B 1 273 ? 12.82 -18.625 -0.058 1 95.06 273 THR B O 1
ATOM 4304 N N . ALA B 1 274 ? 14.906 -19.453 -0.052 1 94.62 274 ALA B N 1
ATOM 4305 C CA . ALA B 1 274 ? 14.469 -20.844 0.06 1 94.62 274 ALA B CA 1
ATOM 4306 C C . ALA B 1 274 ? 13.641 -21.047 1.325 1 94.62 274 ALA B C 1
ATOM 4308 O O . ALA B 1 274 ? 12.656 -21.781 1.311 1 94.62 274 ALA B O 1
ATOM 4309 N N . ALA B 1 275 ? 14.07 -20.359 2.334 1 96.69 275 ALA B N 1
ATOM 4310 C CA . ALA B 1 275 ? 13.367 -20.5 3.607 1 96.69 275 ALA B CA 1
ATOM 4311 C C . ALA B 1 275 ? 11.945 -19.953 3.512 1 96.69 275 ALA B C 1
ATOM 4313 O O . ALA B 1 275 ? 11 -20.609 3.951 1 96.69 275 ALA B O 1
ATOM 4314 N N . GLU B 1 276 ? 11.828 -18.781 2.982 1 97.19 276 GLU B N 1
ATOM 4315 C CA . GLU B 1 276 ? 10.508 -18.203 2.803 1 97.19 276 GLU B CA 1
ATOM 4316 C C . GLU B 1 276 ? 9.633 -19.062 1.907 1 97.19 276 GLU B C 1
ATOM 4318 O O . GLU B 1 276 ? 8.461 -19.312 2.219 1 97.19 276 GLU B O 1
ATOM 4323 N N . TYR B 1 277 ? 10.258 -19.531 0.89 1 98 277 TYR B N 1
ATOM 4324 C CA . TYR B 1 277 ? 9.562 -20.406 -0.05 1 98 277 TYR B CA 1
ATOM 4325 C C . TYR B 1 277 ? 9.055 -21.672 0.646 1 98 277 TYR B C 1
ATOM 4327 O O . TYR B 1 277 ? 7.879 -22.016 0.539 1 98 277 TYR B O 1
ATOM 4335 N N . GLN B 1 278 ? 9.844 -22.312 1.368 1 98.06 278 GLN B N 1
ATOM 4336 C CA . GLN B 1 278 ? 9.484 -23.547 2.047 1 98.06 278 GLN B CA 1
ATOM 4337 C C . GLN B 1 278 ? 8.406 -23.312 3.096 1 98.06 278 GLN B C 1
ATOM 4339 O O . GLN B 1 278 ? 7.5 -24.141 3.258 1 98.06 278 GLN B O 1
ATOM 4344 N N . GLU B 1 279 ? 8.508 -22.203 3.766 1 98.19 279 GLU B N 1
ATOM 4345 C CA . GLU B 1 279 ? 7.504 -21.875 4.773 1 98.19 279 GLU B CA 1
ATOM 4346 C C . GLU B 1 279 ? 6.121 -21.703 4.145 1 98.19 279 GLU B C 1
ATOM 4348 O O . GLU B 1 279 ? 5.133 -22.234 4.656 1 98.19 279 GLU B O 1
ATOM 4353 N N . ARG B 1 280 ? 6.086 -21.047 3.062 1 98.56 280 ARG B N 1
ATOM 4354 C CA . ARG B 1 280 ? 4.812 -20.828 2.385 1 98.56 280 ARG B CA 1
ATOM 4355 C C . ARG B 1 280 ? 4.262 -22.125 1.81 1 98.56 280 ARG B C 1
ATOM 4357 O O . ARG B 1 280 ? 3.064 -22.391 1.909 1 98.56 280 ARG B O 1
ATOM 4364 N N . ALA B 1 281 ? 5.109 -22.906 1.221 1 98.56 281 ALA B N 1
ATOM 4365 C CA . ALA B 1 281 ? 4.695 -24.203 0.681 1 98.56 281 ALA B CA 1
ATOM 4366 C C . ALA B 1 281 ? 4.141 -25.094 1.781 1 98.56 281 ALA B C 1
ATOM 4368 O O . ALA B 1 281 ? 3.127 -25.766 1.587 1 98.56 281 ALA B O 1
ATOM 4369 N N . ARG B 1 282 ? 4.793 -25.094 2.91 1 98.44 282 ARG B N 1
ATOM 4370 C CA . ARG B 1 282 ? 4.328 -25.891 4.043 1 98.44 282 ARG B CA 1
ATOM 4371 C C . ARG B 1 282 ? 2.938 -25.453 4.484 1 98.44 282 ARG B C 1
ATOM 4373 O O . ARG B 1 282 ? 2.088 -26.297 4.801 1 98.44 282 ARG B O 1
ATOM 4380 N N . ASP B 1 283 ? 2.773 -24.188 4.551 1 98.81 283 ASP B N 1
ATOM 4381 C CA . ASP B 1 283 ? 1.467 -23.656 4.926 1 98.81 283 ASP B CA 1
ATOM 4382 C C . ASP B 1 283 ? 0.39 -24.094 3.936 1 98.81 283 ASP B C 1
ATOM 4384 O O . ASP B 1 283 ? -0.711 -24.469 4.34 1 98.81 283 ASP B O 1
ATOM 4388 N N . VAL B 1 284 ? 0.667 -24.078 2.656 1 98.75 284 VAL B N 1
ATOM 4389 C CA . VAL B 1 284 ? -0.254 -24.5 1.606 1 98.75 284 VAL B CA 1
ATOM 4390 C C . VAL B 1 284 ? -0.569 -25.984 1.763 1 98.75 284 VAL B C 1
ATOM 4392 O O . VAL B 1 284 ? -1.735 -26.391 1.724 1 98.75 284 VAL B O 1
ATOM 4395 N N . LEU B 1 285 ? 0.433 -26.797 1.951 1 98.69 285 LEU B N 1
ATOM 4396 C CA . LEU B 1 285 ? 0.228 -28.234 2.092 1 98.69 285 LEU B CA 1
ATOM 4397 C C . LEU B 1 285 ? -0.587 -28.547 3.342 1 98.69 285 LEU B C 1
ATOM 4399 O O . LEU B 1 285 ? -1.41 -29.453 3.34 1 98.69 285 LEU B O 1
ATOM 4403 N N . ALA B 1 286 ? -0.361 -27.766 4.387 1 98.75 286 ALA B N 1
ATOM 4404 C CA . ALA B 1 286 ? -1.158 -27.938 5.598 1 98.75 286 ALA B CA 1
ATOM 4405 C C . ALA B 1 286 ? -2.623 -27.594 5.344 1 98.75 286 ALA B C 1
ATOM 4407 O O . ALA B 1 286 ? -3.521 -28.281 5.836 1 98.75 286 ALA B O 1
ATOM 4408 N N . ALA B 1 287 ? -2.84 -26.562 4.598 1 98.81 287 ALA B N 1
ATOM 4409 C CA . ALA B 1 287 ? -4.207 -26.172 4.266 1 98.81 287 ALA B CA 1
ATOM 4410 C C . ALA B 1 287 ? -4.895 -27.234 3.42 1 98.81 287 ALA B C 1
ATOM 4412 O O . ALA B 1 287 ? -6.09 -27.5 3.59 1 98.81 287 ALA B O 1
ATOM 4413 N N . VAL B 1 288 ? -4.191 -27.812 2.516 1 98.56 288 VAL B N 1
ATOM 4414 C CA . VAL B 1 288 ? -4.723 -28.891 1.697 1 98.56 288 VAL B CA 1
ATOM 4415 C C . VAL B 1 288 ? -5.059 -30.094 2.582 1 98.56 288 VAL B C 1
ATOM 4417 O O . VAL B 1 288 ? -6.145 -30.656 2.477 1 98.56 288 VAL B O 1
ATOM 4420 N N . ALA B 1 289 ? -4.137 -30.422 3.449 1 98.19 289 ALA B N 1
ATOM 4421 C CA . ALA B 1 289 ? -4.32 -31.562 4.336 1 98.19 289 ALA B CA 1
ATOM 4422 C C . ALA B 1 289 ? -5.539 -31.375 5.23 1 98.19 289 ALA B C 1
ATOM 4424 O O . ALA B 1 289 ? -6.25 -32.344 5.539 1 98.19 289 ALA B O 1
ATOM 4425 N N . ALA B 1 290 ? -5.793 -30.156 5.594 1 98.38 290 ALA B N 1
ATOM 4426 C CA . ALA B 1 290 ? -6.902 -29.828 6.488 1 98.38 290 ALA B CA 1
ATOM 4427 C C . ALA B 1 290 ? -8.211 -29.688 5.711 1 98.38 290 ALA B C 1
ATOM 4429 O O . ALA B 1 290 ? -9.273 -29.484 6.305 1 98.38 290 ALA B O 1
ATOM 4430 N N . GLY B 1 291 ? -8.141 -29.688 4.438 1 97.94 291 GLY B N 1
ATOM 4431 C CA . GLY B 1 291 ? -9.328 -29.578 3.605 1 97.94 291 GLY B CA 1
ATOM 4432 C C . GLY B 1 291 ? -9.812 -28.141 3.449 1 97.94 291 GLY B C 1
ATOM 4433 O O . GLY B 1 291 ? -10.938 -27.906 2.998 1 97.94 291 GLY B O 1
ATOM 4434 N N . ILE B 1 292 ? -8.977 -27.234 3.855 1 98.38 292 ILE B N 1
ATOM 4435 C CA . ILE B 1 292 ? -9.328 -25.828 3.736 1 98.38 292 ILE B CA 1
ATOM 4436 C C . ILE B 1 292 ? -9.344 -25.422 2.264 1 98.38 292 ILE B C 1
ATOM 4438 O O . ILE B 1 292 ? -10.266 -24.75 1.811 1 98.38 292 ILE B O 1
ATOM 4442 N N . ILE B 1 293 ? -8.242 -25.781 1.568 1 98.06 293 ILE B N 1
ATOM 4443 C CA . ILE B 1 293 ? -8.25 -25.625 0.118 1 98.06 293 ILE B CA 1
ATOM 4444 C C . ILE B 1 293 ? -8.156 -27 -0.551 1 98.06 293 ILE B C 1
ATOM 4446 O O . ILE B 1 293 ? -7.488 -27.891 -0.042 1 98.06 293 ILE B O 1
ATOM 4450 N N . VAL B 1 294 ? -8.859 -27.062 -1.646 1 96.75 294 VAL B N 1
ATOM 4451 C CA . VAL B 1 294 ? -8.938 -28.344 -2.363 1 96.75 294 VAL B CA 1
ATOM 4452 C C . VAL B 1 294 ? -8.477 -28.141 -3.807 1 96.75 294 VAL B C 1
ATOM 4454 O O . VAL B 1 294 ? -9.102 -27.406 -4.574 1 96.75 294 VAL B O 1
ATOM 4457 N N . PRO B 1 295 ? -7.367 -28.781 -4.113 1 94.44 295 PRO B N 1
ATOM 4458 C CA . PRO B 1 295 ? -6.953 -28.719 -5.52 1 94.44 295 PRO B CA 1
ATOM 4459 C C . PRO B 1 295 ? -8.047 -29.188 -6.477 1 94.44 295 PRO B C 1
ATOM 4461 O O . PRO B 1 295 ? -8.75 -30.172 -6.195 1 94.44 295 PRO B O 1
ATOM 4464 N N . SER B 1 296 ? -8.281 -28.453 -7.48 1 92.62 296 SER B N 1
ATOM 4465 C CA . SER B 1 296 ? -9.289 -28.797 -8.484 1 92.62 296 SER B CA 1
ATOM 4466 C C . SER B 1 296 ? -8.695 -28.812 -9.883 1 92.62 296 SER B C 1
ATOM 4468 O O . SER B 1 296 ? -8.344 -27.766 -10.422 1 92.62 296 SER B O 1
ATOM 4470 N N . VAL B 1 297 ? -8.555 -30.016 -10.461 1 96.94 297 VAL B N 1
ATOM 4471 C CA . VAL B 1 297 ? -8.078 -30.172 -11.828 1 96.94 297 VAL B CA 1
ATOM 4472 C C . VAL B 1 297 ? -9.258 -30.188 -12.789 1 96.94 297 VAL B C 1
ATOM 4474 O O . VAL B 1 297 ? -10.125 -31.062 -12.695 1 96.94 297 VAL B O 1
ATOM 4477 N N . TRP B 1 298 ? -9.312 -29.234 -13.641 1 97.06 298 TRP B N 1
ATOM 4478 C CA . TRP B 1 298 ? -10.383 -29.156 -14.625 1 97.06 298 TRP B CA 1
ATOM 4479 C C . TRP B 1 298 ? -10.133 -30.125 -15.781 1 97.06 298 TRP B C 1
ATOM 4481 O O . TRP B 1 298 ? -11.008 -30.906 -16.141 1 97.06 298 TRP B O 1
ATOM 4491 N N . ARG B 1 299 ? -8.883 -30.031 -16.297 1 97.69 299 ARG B N 1
ATOM 4492 C CA . ARG B 1 299 ? -8.562 -30.859 -17.453 1 97.69 299 ARG B CA 1
ATOM 4493 C C . ARG B 1 299 ? -7.074 -31.203 -17.484 1 97.69 299 ARG B C 1
ATOM 4495 O O . ARG B 1 299 ? -6.246 -30.406 -17.031 1 97.69 299 ARG B O 1
ATOM 4502 N N . ARG B 1 300 ? -6.801 -32.375 -18.016 1 98.12 300 ARG B N 1
ATOM 4503 C CA . ARG B 1 300 ? -5.441 -32.844 -18.281 1 98.12 300 ARG B CA 1
ATOM 4504 C C . ARG B 1 300 ? -5.176 -32.906 -19.781 1 98.12 300 ARG B C 1
ATOM 4506 O O . ARG B 1 300 ? -6.031 -33.344 -20.547 1 98.12 300 ARG B O 1
ATOM 4513 N N . TYR B 1 301 ? -4.094 -32.375 -20.219 1 98.25 301 TYR B N 1
ATOM 4514 C CA . TYR B 1 301 ? -3.607 -32.469 -21.594 1 98.25 301 TYR B CA 1
ATOM 4515 C C . TYR B 1 301 ? -2.24 -33.156 -21.641 1 98.25 301 TYR B C 1
ATOM 4517 O O . TYR B 1 301 ? -1.433 -33 -20.719 1 98.25 301 TYR B O 1
ATOM 4525 N N . ALA B 1 302 ? -2.037 -33.906 -22.734 1 98 302 ALA B N 1
ATOM 4526 C CA . ALA B 1 302 ? -0.657 -34.312 -22.984 1 98 302 ALA B CA 1
ATOM 4527 C C . ALA B 1 302 ? 0.236 -33.094 -23.234 1 98 302 ALA B C 1
ATOM 4529 O O . ALA B 1 302 ? -0.204 -32.094 -23.828 1 98 302 ALA B O 1
ATOM 4530 N N . LEU B 1 303 ? 1.492 -33.188 -22.797 1 97.62 303 LEU B N 1
ATOM 4531 C CA . LEU B 1 303 ? 2.441 -32.094 -23.047 1 97.62 303 LEU B CA 1
ATOM 4532 C C . LEU B 1 303 ? 2.469 -31.734 -24.531 1 97.62 303 LEU B C 1
ATOM 4534 O O . LEU B 1 303 ? 2.605 -30.562 -24.891 1 97.62 303 LEU B O 1
ATOM 4538 N N . ALA B 1 304 ? 2.262 -32.656 -25.359 1 95.88 304 ALA B N 1
ATOM 4539 C CA . ALA B 1 304 ? 2.248 -32.469 -26.797 1 95.88 304 ALA B CA 1
ATOM 4540 C C . ALA B 1 304 ? 1.054 -31.609 -27.219 1 95.88 304 ALA B C 1
ATOM 4542 O O . ALA B 1 304 ? 1.032 -31.047 -28.328 1 95.88 304 ALA B O 1
ATOM 4543 N N . GLU B 1 305 ? 0.07 -31.5 -26.375 1 97.19 305 GLU B N 1
ATOM 4544 C CA . GLU B 1 305 ? -1.141 -30.734 -26.672 1 97.19 305 GLU B CA 1
ATOM 4545 C C . GLU B 1 305 ? -1.108 -29.375 -25.984 1 97.19 305 GLU B C 1
ATOM 4547 O O . GLU B 1 305 ? -2.156 -28.781 -25.719 1 97.19 305 GLU B O 1
ATOM 4552 N N . VAL B 1 306 ? 0.084 -28.906 -25.672 1 97.88 306 VAL B N 1
ATOM 4553 C CA . VAL B 1 306 ? 0.252 -27.688 -24.875 1 97.88 306 VAL B CA 1
ATOM 4554 C C . VAL B 1 306 ? -0.423 -26.516 -25.578 1 97.88 306 VAL B C 1
ATOM 4556 O O . VAL B 1 306 ? -0.962 -25.609 -24.938 1 97.88 306 VAL B O 1
ATOM 4559 N N . ALA B 1 307 ? -0.444 -26.484 -26.875 1 97.31 307 ALA B N 1
ATOM 4560 C CA . ALA B 1 307 ? -1.093 -25.406 -27.625 1 97.31 307 ALA B CA 1
ATOM 4561 C C . ALA B 1 307 ? -2.586 -25.344 -27.312 1 97.31 307 ALA B C 1
ATOM 4563 O O . ALA B 1 307 ? -3.143 -24.266 -27.125 1 97.31 307 ALA B O 1
ATOM 4564 N N . GLN B 1 308 ? -3.18 -26.469 -27.281 1 96.94 308 GLN B N 1
ATOM 4565 C CA . GLN B 1 308 ? -4.602 -26.547 -26.953 1 96.94 308 GLN B CA 1
ATOM 4566 C C . GLN B 1 308 ? -4.863 -26.094 -25.516 1 96.94 308 GLN B C 1
ATOM 4568 O O . GLN B 1 308 ? -5.832 -25.375 -25.25 1 96.94 308 GLN B O 1
ATOM 4573 N N . ALA B 1 309 ? -4.02 -26.547 -24.625 1 97.62 309 ALA B N 1
ATOM 4574 C CA . ALA B 1 309 ? -4.145 -26.141 -23.219 1 97.62 309 ALA B CA 1
ATOM 4575 C C . ALA B 1 309 ? -4.105 -24.625 -23.078 1 97.62 309 ALA B C 1
ATOM 4577 O O . ALA B 1 309 ? -4.953 -24.031 -22.406 1 97.62 309 ALA B O 1
ATOM 4578 N N . HIS B 1 310 ? -3.127 -23.953 -23.719 1 97.5 310 HIS B N 1
ATOM 4579 C CA . HIS B 1 310 ? -3.02 -22.5 -23.688 1 97.5 310 HIS B CA 1
ATOM 4580 C C . HIS B 1 310 ? -4.246 -21.859 -24.312 1 97.5 310 HIS B C 1
ATOM 4582 O O . HIS B 1 310 ? -4.738 -20.844 -23.812 1 97.5 310 HIS B O 1
ATOM 4588 N N . GLY B 1 311 ? -4.723 -22.422 -25.406 1 95.56 311 GLY B N 1
ATOM 4589 C CA . GLY B 1 311 ? -5.922 -21.906 -26.047 1 95.56 311 GLY B CA 1
ATOM 4590 C C . GLY B 1 311 ? -7.129 -21.891 -25.125 1 95.56 311 GLY B C 1
ATOM 4591 O O . GLY B 1 311 ? -7.848 -20.891 -25.047 1 95.56 311 GLY B O 1
ATOM 4592 N N . ASP B 1 312 ? -7.336 -23 -24.469 1 95 312 ASP B N 1
ATOM 4593 C CA . ASP B 1 312 ? -8.469 -23.109 -23.547 1 95 312 ASP B CA 1
ATOM 4594 C C . ASP B 1 312 ? -8.359 -22.094 -22.406 1 95 312 ASP B C 1
ATOM 4596 O O . ASP B 1 312 ? -9.352 -21.469 -22.016 1 95 312 ASP B O 1
ATOM 4600 N N . LEU B 1 313 ? -7.16 -21.938 -21.891 1 94.44 313 LEU B N 1
ATOM 4601 C CA . LEU B 1 313 ? -6.945 -20.969 -20.812 1 94.44 313 LEU B CA 1
ATOM 4602 C C . LEU B 1 313 ? -7.207 -19.547 -21.297 1 94.44 313 LEU B C 1
ATOM 4604 O O . LEU B 1 313 ? -7.914 -18.781 -20.641 1 94.44 313 LEU B O 1
ATOM 4608 N N . GLU B 1 314 ? -6.762 -19.219 -22.453 1 91.69 314 GLU B N 1
ATOM 4609 C CA . GLU B 1 314 ? -6.875 -17.875 -23.016 1 91.69 314 GLU B CA 1
ATOM 4610 C C . GLU B 1 314 ? -8.328 -17.516 -23.328 1 91.69 314 GLU B C 1
ATOM 4612 O O . GLU B 1 314 ? -8.719 -16.359 -23.266 1 91.69 314 GLU B O 1
ATOM 4617 N N . GLN B 1 315 ? -9.07 -18.516 -23.625 1 90.31 315 GLN B N 1
ATOM 4618 C CA . GLN B 1 315 ? -10.461 -18.281 -24.016 1 90.31 315 GLN B CA 1
ATOM 4619 C C . GLN B 1 315 ? -11.383 -18.312 -22.797 1 90.31 315 GLN B C 1
ATOM 4621 O O . GLN B 1 315 ? -12.602 -18.219 -22.922 1 90.31 315 GLN B O 1
ATOM 4626 N N . GLY B 1 316 ? -10.773 -18.516 -21.641 1 89.56 316 GLY B N 1
ATOM 4627 C CA . GLY B 1 316 ? -11.547 -18.469 -20.406 1 89.56 316 GLY B CA 1
ATOM 4628 C C . GLY B 1 316 ? -12.445 -19.688 -20.234 1 89.56 316 GLY B C 1
ATOM 4629 O O . GLY B 1 316 ? -13.5 -19.594 -19.594 1 89.56 316 GLY B O 1
ATOM 4630 N N . ARG B 1 317 ? -12.031 -20.797 -20.75 1 90.25 317 ARG B N 1
ATOM 4631 C CA . ARG B 1 317 ? -12.859 -22 -20.688 1 90.25 317 ARG B CA 1
ATOM 4632 C C . ARG B 1 317 ? -12.586 -22.766 -19.406 1 90.25 317 ARG B C 1
ATOM 4634 O O . ARG B 1 317 ? -13.406 -23.594 -18.984 1 90.25 317 ARG B O 1
ATOM 4641 N N . SER B 1 318 ? -11.445 -22.547 -18.844 1 91.19 318 SER B N 1
ATOM 4642 C CA . SER B 1 318 ? -11.031 -23.344 -17.703 1 91.19 318 SER B CA 1
ATOM 4643 C C . SER B 1 318 ? -11.922 -23.094 -16.484 1 91.19 318 SER B C 1
ATOM 4645 O O . SER B 1 318 ? -12.289 -21.938 -16.219 1 91.19 318 SER B O 1
ATOM 4647 N N . GLN B 1 319 ? -12.258 -24.125 -15.805 1 94.31 319 GLN B N 1
ATOM 4648 C CA . GLN B 1 319 ? -13.062 -24.062 -14.594 1 94.31 319 GLN B CA 1
ATOM 4649 C C . GLN B 1 319 ? -12.25 -24.469 -13.367 1 94.31 319 GLN B C 1
ATOM 4651 O O . GLN B 1 319 ? -12.789 -24.578 -12.266 1 94.31 319 GLN B O 1
ATOM 4656 N N . GLY B 1 320 ? -11.047 -24.734 -13.555 1 95.25 320 GLY B N 1
ATOM 4657 C CA . GLY B 1 320 ? -10.039 -25.141 -12.586 1 95.25 320 GLY B CA 1
ATOM 4658 C C . GLY B 1 320 ? -8.641 -25.203 -13.172 1 95.25 320 GLY B C 1
ATOM 4659 O O . GLY B 1 320 ? -8.375 -24.609 -14.219 1 95.25 320 GLY B O 1
ATOM 4660 N N . ALA B 1 321 ? -7.852 -25.906 -12.555 1 97.62 321 ALA B N 1
ATOM 4661 C CA . ALA B 1 321 ? -6.457 -25.969 -12.984 1 97.62 321 ALA B CA 1
ATOM 4662 C C . ALA B 1 321 ? -6.305 -26.844 -14.227 1 97.62 321 ALA B C 1
ATOM 4664 O O . ALA B 1 321 ? -7.02 -27.828 -14.383 1 97.62 321 ALA B O 1
ATOM 4665 N N . ILE B 1 322 ? -5.441 -26.469 -15.062 1 98.31 322 ILE B N 1
ATOM 4666 C CA . ILE B 1 322 ? -5.039 -27.266 -16.219 1 98.31 322 ILE B CA 1
ATOM 4667 C C . ILE B 1 322 ? -3.701 -27.938 -15.938 1 98.31 322 ILE B C 1
ATOM 4669 O O . ILE B 1 322 ? -2.77 -27.312 -15.438 1 98.31 322 ILE B O 1
ATOM 4673 N N . ILE B 1 323 ? -3.645 -29.25 -16.234 1 98.62 323 ILE B N 1
ATOM 4674 C CA . ILE B 1 323 ? -2.43 -30.031 -16.016 1 98.62 323 ILE B CA 1
ATOM 4675 C C . ILE B 1 323 ? -1.927 -30.578 -17.359 1 98.62 323 ILE B C 1
ATOM 4677 O O . ILE B 1 323 ? -2.715 -31.062 -18.172 1 98.62 323 ILE B O 1
ATOM 4681 N N . LEU B 1 324 ? -0.647 -30.406 -17.594 1 98.56 324 LEU B N 1
ATOM 4682 C CA . LEU B 1 324 ? 0.021 -31.109 -18.688 1 98.56 324 LEU B CA 1
ATOM 4683 C C . LEU B 1 324 ? 0.671 -32.375 -18.188 1 98.56 324 LEU B C 1
ATOM 4685 O O . LEU B 1 324 ? 1.364 -32.375 -17.156 1 98.56 324 LEU B O 1
ATOM 4689 N N . THR B 1 325 ? 0.471 -33.406 -18.875 1 97.44 325 THR B N 1
ATOM 4690 C CA . THR B 1 325 ? 1.115 -34.688 -18.594 1 97.44 325 THR B CA 1
ATOM 4691 C C . THR B 1 325 ? 2.236 -34.969 -19.594 1 97.44 325 THR B C 1
ATOM 4693 O O . THR B 1 325 ? 1.993 -35.062 -20.797 1 97.44 325 THR B O 1
ATOM 4696 N N . PRO B 1 326 ? 3.436 -35.062 -19.078 1 94.56 326 PRO B N 1
ATOM 4697 C CA . PRO B 1 326 ? 4.551 -35.281 -20 1 94.56 326 PRO B CA 1
ATOM 4698 C C . PRO B 1 326 ? 4.434 -36.594 -20.766 1 94.56 326 PRO B C 1
ATOM 4700 O O . PRO B 1 326 ? 3.812 -37.531 -20.281 1 94.56 326 PRO B O 1
#

Sequence (652 aa):
MNPLIKVRMDAAGTPDAMRLEPVEVQAPGPGQVWLEQTAIGVNPLDVSQRKGAVAIAFPSGLGLEGAGRVAAVGEGVTNVAVGERVGYATGPLGAYASARLYPAERLVKLPDALPDDAAAAVLFKGITAQYLLKTTHAVGPGSRIVIYGAAGALGQLMCAWARHLGALVIGVVSKAASVERARAAGCDEVFVFDAATLPGQVLQATGGLKADVVYDPIGRTTLGASLDCLRPRGLLVSFGATSGLPDPISVATLNAKGSLFLTRPSLAAHTATAAEYQERARDVLAAVAAGIIVPSVWRRYALAEVAQAHGDLEQGRSQGAIILTPMNPLIKVRMDAAGTPDAMRLEPVEVQAPGPGQVWLEQTAIGVNPLDVSQRKGAVAIAFPSGLGLEGAGRVAAVGEGVTNVAVGERVGYATGPLGAYASARLYPAERLVKLPDALPDDAAAAVLFKGITAQYLLKTTHAVGPGSRIVIYGAAGALGQLMCAWARHLGALVIGVVSKAASVERARAAGCDEVFVFDAATLPGQVLQATGGLKADVVYDPIGRTTLGASLDCLRPRGLLVSFGATSGLPDPISVATLNAKGSLFLTRPSLAAHTATAAEYQERARDVLAAVAAGIIVPSVWRRYALAEVAQAHGDLEQGRSQGAIILTP

Solvent-accessible surface area (backbone atoms only — not comparable to full-atom values): 32002 Å² total; per-residue (Å²): 127,85,77,39,36,27,41,39,24,72,54,63,41,61,56,78,39,58,37,80,40,81,49,77,92,63,83,37,49,74,43,17,19,21,35,41,36,59,14,21,24,64,51,72,65,44,52,34,35,39,56,46,77,40,81,72,74,64,69,30,42,44,31,39,18,21,10,28,32,28,71,37,70,12,56,88,50,74,93,66,52,68,69,40,48,32,27,35,51,50,74,71,68,36,35,44,26,24,50,43,78,43,60,51,74,61,52,40,78,52,59,89,86,55,50,45,59,45,44,14,45,26,45,42,43,35,37,46,37,46,44,51,42,55,65,76,41,72,59,25,71,82,36,32,38,36,33,46,48,16,36,29,46,50,20,27,40,37,32,22,43,40,35,72,44,42,29,49,32,33,25,28,28,86,44,74,87,38,44,64,54,21,43,75,24,40,28,76,42,70,43,62,67,38,66,86,51,45,30,60,52,43,22,60,76,46,76,66,57,30,20,49,32,33,42,32,43,41,21,38,82,45,44,70,33,51,60,60,26,34,21,68,60,10,35,42,37,44,58,38,39,79,65,32,73,45,75,56,47,41,53,66,56,28,30,76,57,27,21,22,34,38,33,10,54,48,63,64,65,65,37,73,40,59,66,50,34,51,53,42,48,50,52,37,52,50,34,40,74,71,60,50,30,72,66,50,75,59,48,78,37,49,47,89,41,46,41,57,55,51,49,39,53,73,69,64,65,54,67,22,20,40,34,31,30,86,126,84,78,39,36,28,40,40,24,73,53,64,41,60,55,80,39,57,37,80,40,80,48,77,92,64,82,36,50,74,43,18,19,20,34,40,35,60,12,20,24,64,52,72,64,44,52,33,35,38,55,46,78,39,82,73,74,65,69,31,42,44,32,38,18,22,10,29,30,30,70,37,71,12,56,86,50,73,92,67,52,68,70,40,48,31,28,34,52,51,73,72,67,37,35,44,26,24,50,43,78,42,59,52,73,62,52,39,79,53,58,88,87,55,50,45,58,46,44,14,45,27,45,42,44,35,37,45,37,46,44,51,44,56,64,75,42,73,61,24,72,81,35,31,36,36,32,47,49,16,35,29,46,51,22,27,42,37,32,22,43,42,36,72,43,41,28,48,32,32,25,26,27,86,43,75,87,37,44,64,54,20,43,73,23,40,26,76,42,70,43,62,69,37,65,87,51,44,28,61,50,43,24,59,75,44,76,68,55,30,20,50,34,34,42,32,44,41,20,37,83,42,44,69,34,52,61,59,28,33,21,67,59,11,35,43,36,44,58,39,38,78,66,32,73,44,75,55,47,40,53,66,56,28,30,76,57,28,21,21,34,39,33,10,55,48,65,62,65,67,36,73,41,60,65,50,35,50,53,42,49,49,52,39,52,50,34,41,75,70,61,51,31,72,66,48,75,59,47,78,36,50,48,90,41,47,42,58,54,52,50,38,53,74,68,65,65,55,67,22,21,40,35,31,31,88

Nearest PDB structures (foldseek):
  1qor-assembly1_B  TM=9.661E-01  e=1.523E-39  Escherichia coli
  3jyl-assembly1_A  TM=9.685E-01  e=6.987E-39  Pseudomonas syringae pv. tomato
  2oby-assembly1_A  TM=8.834E-01  e=1.319E-26  Homo sapiens
  3gms-assembly1_A  TM=9.026E-01  e=3.095E-26  Bacillus thuringiensis
  5bp4-assembly9_Q  TM=8.577E-01  e=8.305E-25  Mycolicibacterium smegmatis MC2 155

Radius of gyration: 28.98 Å; Cα contacts (8 Å, |Δi|>4): 1607; chains: 2; bounding box: 54×93×63 Å

Organism: Delftia acidovorans (strain DSM 14801 / SPH-1) (NCBI:txid398578)

pLDDT: mean 97.02, std 4.0, range [45.44, 99.0]